Protein AF-A0A7S2LMP1-F1 (afdb_monomer)

Radius of gyration: 27.95 Å; Cα contacts (8 Å, |Δi|>4): 763; chains: 1; bounding box: 61×86×84 Å

Structure (mmCIF, N/CA/C/O backbone):
data_AF-A0A7S2LMP1-F1
#
_entry.id   AF-A0A7S2LMP1-F1
#
loop_
_atom_site.group_PDB
_atom_site.id
_atom_site.type_symbol
_atom_site.label_atom_id
_atom_site.label_alt_id
_atom_site.label_comp_id
_atom_site.label_asym_id
_atom_site.label_entity_id
_atom_site.label_seq_id
_atom_site.pdbx_PDB_ins_code
_atom_site.Cartn_x
_atom_site.Cartn_y
_atom_site.Cartn_z
_atom_site.occupancy
_atom_site.B_iso_or_equiv
_atom_site.auth_seq_id
_atom_site.auth_comp_id
_atom_site.auth_asym_id
_atom_site.auth_atom_id
_atom_site.pdbx_PDB_model_num
ATOM 1 N N . ARG A 1 1 ? -41.432 5.954 7.888 1.00 24.25 1 ARG A N 1
ATOM 2 C CA . ARG A 1 1 ? -41.360 5.490 6.480 1.00 24.25 1 ARG A CA 1
ATOM 3 C C . ARG A 1 1 ? -40.366 6.414 5.793 1.00 24.25 1 ARG A C 1
ATOM 5 O O . ARG A 1 1 ? -40.666 7.589 5.741 1.00 24.25 1 ARG A O 1
ATOM 12 N N . GLY A 1 2 ? -39.176 6.059 5.352 1.00 26.97 2 GLY A N 1
ATOM 13 C CA . GLY A 1 2 ? -38.368 4.851 5.372 1.00 26.97 2 GLY A CA 1
ATOM 14 C C . GLY A 1 2 ? -36.947 5.342 5.066 1.00 26.97 2 GLY A C 1
ATOM 15 O O . GLY A 1 2 ? -36.772 6.397 4.461 1.00 26.97 2 GLY A O 1
ATOM 16 N N . TRP A 1 3 ? -35.963 4.622 5.571 1.00 38.97 3 TRP A N 1
ATOM 17 C CA . TRP A 1 3 ? -34.547 4.868 5.362 1.00 38.97 3 TRP A CA 1
ATOM 18 C C . TRP A 1 3 ? -34.231 4.881 3.856 1.00 38.97 3 TRP A C 1
ATOM 20 O O . TRP A 1 3 ? -34.754 4.038 3.129 1.00 38.97 3 TRP A O 1
ATOM 30 N N . SER A 1 4 ? -33.380 5.797 3.386 1.00 27.92 4 SER A N 1
ATOM 31 C CA . SER A 1 4 ? -32.718 5.667 2.075 1.00 27.92 4 SER A CA 1
ATOM 32 C C . SER A 1 4 ? -31.196 5.590 2.186 1.00 27.92 4 SER A C 1
ATOM 34 O O . SER A 1 4 ? -30.505 5.761 1.188 1.00 27.92 4 SER A O 1
ATOM 36 N N . ALA A 1 5 ? -30.664 5.270 3.367 1.00 37.56 5 ALA A N 1
ATOM 37 C CA . ALA A 1 5 ? -29.452 4.469 3.399 1.00 37.56 5 ALA A CA 1
ATOM 38 C C . ALA A 1 5 ? -29.902 3.062 3.002 1.00 37.56 5 ALA A C 1
ATOM 40 O O . ALA A 1 5 ? -30.731 2.464 3.696 1.00 37.56 5 ALA A O 1
ATOM 41 N N . ARG A 1 6 ? -29.449 2.554 1.851 1.00 31.62 6 ARG A N 1
ATOM 42 C CA . ARG A 1 6 ? -29.623 1.133 1.543 1.00 31.62 6 ARG A CA 1
ATOM 43 C C . ARG A 1 6 ? -28.950 0.369 2.679 1.00 31.62 6 ARG A C 1
ATOM 45 O O . ARG A 1 6 ? -27.730 0.283 2.725 1.00 31.62 6 ARG A O 1
ATOM 52 N N . LEU A 1 7 ? -29.757 -0.167 3.593 1.00 34.56 7 LEU A N 1
ATOM 53 C CA . LEU A 1 7 ? -29.404 -1.337 4.383 1.00 34.56 7 LEU A CA 1
ATOM 54 C C . LEU A 1 7 ? -29.000 -2.390 3.361 1.00 34.56 7 LEU A C 1
ATOM 56 O O . LEU A 1 7 ? -29.869 -2.985 2.729 1.00 34.56 7 LEU A O 1
ATOM 60 N N . VAL A 1 8 ? -27.701 -2.529 3.108 1.00 31.42 8 VAL A N 1
ATOM 61 C CA . VAL A 1 8 ? -27.195 -3.524 2.169 1.00 31.42 8 VAL A CA 1
ATOM 62 C C . VAL A 1 8 ? -27.478 -4.875 2.816 1.00 31.42 8 VAL A C 1
ATOM 64 O O . VAL A 1 8 ? -26.878 -5.185 3.847 1.00 31.42 8 VAL A O 1
ATOM 67 N N . PRO A 1 9 ? -28.411 -5.684 2.284 1.00 25.86 9 PRO A N 1
ATOM 68 C CA . PRO A 1 9 ? -28.612 -7.028 2.794 1.00 25.86 9 PRO A CA 1
ATOM 69 C C . PRO A 1 9 ? -27.328 -7.822 2.538 1.00 25.86 9 PRO A C 1
ATOM 71 O O . PRO A 1 9 ? -26.614 -7.544 1.578 1.00 25.86 9 PRO A O 1
ATOM 74 N N . ASN A 1 10 ? -27.062 -8.822 3.378 1.00 30.08 10 ASN A N 1
ATOM 75 C CA . ASN A 1 10 ? -25.834 -9.625 3.503 1.00 30.08 10 ASN A CA 1
ATOM 76 C C . ASN A 1 10 ? -25.258 -10.330 2.237 1.00 30.08 10 ASN A C 1
ATOM 78 O O . ASN A 1 10 ? -24.583 -11.346 2.368 1.00 30.08 10 ASN A O 1
ATOM 82 N N . SER A 1 11 ? -25.469 -9.860 1.004 1.00 30.06 11 SER A N 1
ATOM 83 C CA . SER A 1 11 ? -25.015 -10.569 -0.203 1.00 30.06 11 SER A CA 1
ATOM 84 C C . SER A 1 11 ? -24.770 -9.737 -1.470 1.00 30.06 11 SER A C 1
ATOM 86 O O . SER A 1 11 ? -24.736 -10.322 -2.549 1.00 30.06 11 SER A O 1
ATOM 88 N N . GLN A 1 12 ? -24.547 -8.419 -1.407 1.00 27.94 12 GLN A N 1
ATOM 89 C CA . GLN A 1 12 ? -24.157 -7.669 -2.613 1.00 27.94 12 GLN A CA 1
ATOM 90 C C . GLN A 1 12 ? -22.983 -6.719 -2.370 1.00 27.94 12 GLN A C 1
ATOM 92 O O . GLN A 1 12 ? -23.059 -5.780 -1.583 1.00 27.94 12 GLN A O 1
ATOM 97 N N . THR A 1 13 ? -21.884 -6.979 -3.078 1.00 30.89 13 THR A N 1
ATOM 98 C CA . THR A 1 13 ? -20.852 -5.990 -3.396 1.00 30.89 13 THR A CA 1
ATOM 99 C C . THR A 1 13 ? -21.510 -4.866 -4.191 1.00 30.89 13 THR A C 1
ATOM 101 O O . THR A 1 13 ? -21.931 -5.090 -5.325 1.00 30.89 13 THR A O 1
ATOM 104 N N . LEU A 1 14 ? -21.645 -3.684 -3.592 1.00 34.53 14 LEU A N 1
ATOM 105 C CA . LEU A 1 14 ? -22.109 -2.493 -4.300 1.00 34.53 14 LEU A CA 1
ATOM 106 C C . LEU A 1 14 ? -21.025 -2.050 -5.292 1.00 34.53 14 LEU A C 1
ATOM 108 O O . LEU A 1 14 ? -19.866 -1.885 -4.913 1.00 34.53 14 LEU A O 1
ATOM 112 N N . GLY A 1 15 ? -21.408 -1.912 -6.562 1.00 28.36 15 GLY A N 1
ATOM 113 C CA . GLY A 1 15 ? -20.558 -1.366 -7.617 1.00 28.36 15 GLY A CA 1
ATOM 114 C C . GLY A 1 15 ? -20.322 0.133 -7.432 1.00 28.36 15 GLY A C 1
ATOM 115 O O . GLY A 1 15 ? -21.145 0.836 -6.848 1.00 28.36 15 GLY A O 1
ATOM 116 N N . GLU A 1 16 ? -19.193 0.614 -7.947 1.00 35.72 16 GLU A N 1
ATOM 117 C CA . GLU A 1 16 ? -18.672 1.978 -7.771 1.00 35.72 16 GLU A CA 1
ATOM 118 C C . GLU A 1 16 ? -19.581 3.101 -8.324 1.00 35.72 16 GLU A C 1
ATOM 120 O O . GLU A 1 16 ? -19.332 4.271 -8.051 1.00 35.72 16 GLU A O 1
ATOM 125 N N . GLU A 1 17 ? -20.665 2.782 -9.039 1.00 32.81 17 GLU A N 1
ATOM 126 C CA . GLU A 1 17 ? -21.495 3.761 -9.762 1.00 32.81 17 GLU A CA 1
ATOM 127 C C . GLU A 1 17 ? -22.739 4.284 -9.006 1.00 32.81 17 GLU A C 1
ATOM 129 O O . GLU A 1 17 ? -23.377 5.223 -9.476 1.00 32.81 17 GLU A O 1
ATOM 134 N N . GLU A 1 18 ? -23.093 3.769 -7.819 1.00 32.59 18 GLU A N 1
ATOM 135 C CA . GLU A 1 18 ? -24.293 4.229 -7.073 1.00 32.59 18 GLU A CA 1
ATOM 136 C C . GLU A 1 18 ? -24.016 5.254 -5.945 1.00 32.59 18 GLU A C 1
ATOM 138 O O . GLU A 1 18 ? -24.936 5.664 -5.236 1.00 32.59 18 GLU A O 1
ATOM 143 N N . LEU A 1 19 ? -22.773 5.726 -5.786 1.00 34.00 19 LEU A N 1
ATOM 144 C CA . LEU A 1 19 ? -22.314 6.555 -4.651 1.00 34.00 19 LEU A CA 1
ATOM 145 C C . LEU A 1 19 ? -22.561 8.080 -4.778 1.00 34.00 19 LEU A C 1
ATOM 147 O O . LEU A 1 19 ? -21.925 8.864 -4.080 1.00 34.00 19 LEU A O 1
ATOM 151 N N . SER A 1 20 ? -23.477 8.536 -5.639 1.00 32.9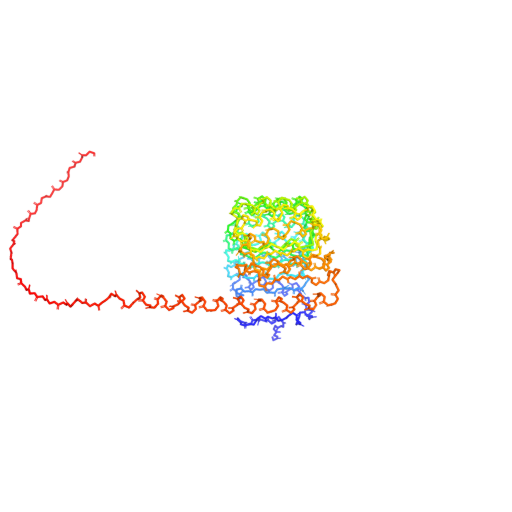1 20 SER A N 1
ATOM 152 C CA . SER A 1 20 ? -23.631 9.975 -5.953 1.00 32.91 20 SER A CA 1
ATOM 153 C C . SER A 1 20 ? -24.802 10.705 -5.269 1.00 32.91 20 SER A C 1
ATOM 155 O O . SER A 1 20 ? -24.946 11.912 -5.472 1.00 32.91 20 SER A O 1
ATOM 157 N N . TYR A 1 21 ? -25.652 10.057 -4.468 1.00 32.41 21 TYR A N 1
ATOM 158 C CA . TYR A 1 21 ? -26.746 10.768 -3.785 1.00 32.41 21 TYR A CA 1
ATOM 159 C C . TYR A 1 21 ? -26.363 11.149 -2.353 1.00 32.41 21 TYR A C 1
ATOM 161 O O . TYR A 1 21 ? -26.673 10.456 -1.388 1.00 32.41 21 TYR A O 1
ATOM 169 N N . ILE A 1 22 ? -25.685 12.294 -2.253 1.00 36.53 22 ILE A N 1
ATOM 170 C CA . ILE A 1 22 ? -25.359 13.013 -1.018 1.00 36.53 22 ILE A CA 1
ATOM 171 C C . ILE A 1 22 ? -26.671 13.402 -0.319 1.00 36.53 22 ILE A C 1
ATOM 173 O O . ILE A 1 22 ? -27.318 14.391 -0.665 1.00 36.53 22 ILE A O 1
ATOM 177 N N . CYS A 1 23 ? -27.079 12.625 0.680 1.00 43.81 23 CYS A N 1
ATOM 178 C CA . CYS A 1 23 ? -27.954 13.100 1.747 1.00 43.81 23 CYS A CA 1
ATOM 179 C C . CYS A 1 23 ? -27.072 13.313 2.976 1.00 43.81 23 CYS A C 1
ATOM 181 O O . CYS A 1 23 ? -26.773 12.363 3.692 1.00 43.81 23 CYS A O 1
ATOM 183 N N . ASN A 1 24 ? -26.636 14.556 3.197 1.00 57.69 24 ASN A N 1
ATOM 184 C CA . ASN A 1 24 ? -25.921 14.933 4.414 1.00 57.69 24 ASN A CA 1
ATOM 185 C C . ASN A 1 24 ? -26.773 14.532 5.637 1.00 57.69 24 ASN A C 1
ATOM 187 O O . ASN A 1 24 ? -27.968 14.848 5.703 1.00 57.69 24 ASN A O 1
ATOM 191 N N . MET A 1 25 ? -26.190 13.776 6.568 1.00 67.94 25 MET A N 1
ATOM 192 C CA . MET A 1 25 ? -26.923 13.263 7.719 1.00 67.94 25 MET A CA 1
ATOM 193 C C . MET A 1 25 ? -27.125 14.394 8.729 1.00 67.94 25 MET A C 1
ATOM 195 O O . MET A 1 25 ? -26.175 14.935 9.281 1.00 67.94 25 MET A O 1
ATOM 199 N N . SER A 1 26 ? -28.380 14.754 9.010 1.00 76.56 26 SER A N 1
ATOM 200 C CA . SER A 1 26 ? -28.671 15.747 10.051 1.00 76.56 26 SER A CA 1
ATOM 201 C C . SER A 1 26 ? -28.155 15.276 11.415 1.00 76.56 26 SER A C 1
ATOM 203 O O . SER A 1 26 ? -28.281 14.090 11.730 1.00 76.56 26 SER A O 1
ATOM 205 N N . ARG A 1 27 ? -27.695 16.202 12.266 1.00 76.94 27 ARG A N 1
ATOM 206 C CA . ARG A 1 27 ? -27.224 15.910 13.634 1.00 76.94 27 ARG A CA 1
ATOM 207 C C . ARG A 1 27 ? -28.189 15.038 14.444 1.00 76.94 27 ARG A C 1
ATOM 209 O O . ARG A 1 27 ? -27.764 14.072 15.060 1.00 76.94 27 ARG A O 1
ATOM 216 N N . SER A 1 28 ? -29.491 15.316 14.386 1.00 78.00 28 SER A N 1
ATOM 217 C CA . SER A 1 28 ? -30.510 14.519 15.086 1.00 78.00 28 SER A CA 1
ATOM 218 C C . SER A 1 28 ? -30.657 13.095 14.535 1.00 78.00 28 SER A C 1
ATOM 220 O O . SER A 1 28 ? -31.034 12.180 15.263 1.00 78.00 28 SER A O 1
ATOM 222 N N . GLY A 1 29 ? -30.358 12.889 13.250 1.00 80.62 29 GLY A N 1
ATOM 223 C CA . GLY A 1 29 ? -30.254 11.562 12.643 1.00 80.62 29 GLY A CA 1
ATOM 224 C C . GLY A 1 29 ? -29.032 10.800 13.151 1.00 80.62 29 GLY A C 1
ATOM 225 O O . GLY A 1 29 ? -29.148 9.623 13.480 1.00 80.62 29 GLY A O 1
ATOM 226 N N . LEU A 1 30 ? -27.898 11.488 13.291 1.00 83.50 30 LEU A N 1
ATOM 227 C CA . LEU A 1 30 ? -26.661 10.910 13.812 1.00 83.50 30 LEU A CA 1
ATOM 228 C C . LEU A 1 30 ? -26.755 10.568 15.307 1.00 83.50 30 LEU A C 1
ATOM 230 O O . LEU A 1 30 ? -26.288 9.515 15.722 1.00 83.50 30 LEU A O 1
ATOM 234 N N . GLU A 1 31 ? -27.422 11.406 16.106 1.00 83.88 31 GLU A N 1
ATOM 235 C CA . GLU A 1 31 ? -27.705 11.129 17.523 1.00 83.88 31 GLU A CA 1
ATOM 236 C C . GLU A 1 31 ? -28.579 9.879 17.693 1.00 83.88 31 GLU A C 1
ATOM 238 O O . GLU A 1 31 ? -28.315 9.052 18.563 1.00 83.88 31 GLU A O 1
ATOM 243 N N . ARG A 1 32 ? -29.584 9.690 16.825 1.00 84.19 32 ARG A N 1
ATOM 244 C CA . ARG A 1 32 ? -30.393 8.459 16.816 1.00 84.19 32 ARG A CA 1
ATOM 245 C C . ARG A 1 32 ? -29.572 7.241 16.418 1.00 84.19 32 ARG A C 1
ATOM 247 O O . ARG A 1 32 ? -29.641 6.232 17.103 1.00 84.19 32 ARG A O 1
ATOM 254 N N . LEU A 1 33 ? -28.764 7.354 15.362 1.00 84.94 33 LEU A N 1
ATOM 255 C CA . LEU A 1 33 ? -27.876 6.274 14.932 1.00 84.94 33 LEU A CA 1
ATOM 256 C C . LEU A 1 33 ? -26.887 5.883 16.038 1.00 84.94 33 LEU A C 1
ATOM 258 O O . LEU A 1 33 ? -26.628 4.703 16.245 1.00 84.94 33 LEU A O 1
ATOM 262 N N . SER A 1 34 ? -26.355 6.868 16.762 1.00 84.75 34 SER A N 1
ATOM 263 C CA . SER A 1 34 ? -25.504 6.631 17.924 1.00 84.75 34 SER A CA 1
ATOM 264 C C . SER A 1 34 ? -26.238 5.853 19.020 1.00 84.75 34 SER A C 1
ATOM 266 O O . SER A 1 34 ? -25.637 4.974 19.629 1.00 84.75 34 SER A O 1
ATOM 268 N N . GLY A 1 35 ? -27.517 6.148 19.270 1.00 84.88 35 GLY A N 1
ATOM 269 C CA . GLY A 1 35 ? -28.346 5.368 20.196 1.00 84.88 35 GLY A CA 1
ATOM 270 C C . GLY A 1 35 ? -28.546 3.926 19.723 1.00 84.88 35 GLY A C 1
ATOM 271 O O . GLY A 1 35 ? -28.279 2.988 20.468 1.00 84.88 35 GLY A O 1
ATOM 272 N N . ASP A 1 36 ? -28.906 3.741 18.451 1.00 84.00 36 ASP A N 1
ATOM 273 C CA . ASP A 1 36 ? -29.094 2.411 17.855 1.00 84.00 36 ASP A CA 1
ATOM 274 C C . ASP A 1 36 ? -27.786 1.580 17.860 1.00 84.00 36 ASP A C 1
ATOM 276 O O . ASP A 1 36 ? -27.816 0.351 17.985 1.00 84.00 36 ASP A O 1
ATOM 280 N N . LEU A 1 37 ? -26.623 2.240 17.736 1.00 82.69 37 LEU A N 1
ATOM 281 C CA . LEU A 1 37 ? -25.299 1.612 17.850 1.00 82.69 37 LEU A CA 1
ATOM 282 C C . LEU A 1 37 ? -25.049 1.082 19.254 1.00 82.69 37 LEU A C 1
ATOM 284 O O . LEU A 1 37 ? -24.653 -0.080 19.391 1.00 82.69 37 LEU A O 1
ATOM 288 N N . ALA A 1 38 ? -25.303 1.919 20.258 1.00 84.25 38 ALA A N 1
ATOM 289 C CA . ALA A 1 38 ? -25.133 1.583 21.664 1.00 84.25 38 ALA A CA 1
ATOM 290 C C . ALA A 1 38 ? -25.999 0.385 22.077 1.00 84.25 38 ALA A C 1
ATOM 292 O O . ALA A 1 38 ? -25.530 -0.547 22.731 1.00 84.25 38 ALA A O 1
ATOM 293 N N . GLU A 1 39 ? -27.238 0.329 21.586 1.00 81.94 39 GLU A N 1
ATOM 294 C CA . GLU A 1 39 ? -28.160 -0.783 21.845 1.00 81.94 39 GLU A CA 1
ATOM 295 C C . GLU A 1 39 ? -27.819 -2.067 21.051 1.00 81.94 39 GLU A C 1
ATOM 297 O O . GLU A 1 39 ? -28.518 -3.075 21.156 1.00 81.94 39 GLU A O 1
ATOM 302 N N . ASN A 1 40 ? -26.719 -2.074 20.281 1.00 72.75 40 ASN A N 1
ATOM 303 C CA . ASN A 1 40 ? -26.296 -3.178 19.408 1.00 72.75 40 ASN A CA 1
ATOM 304 C C . ASN A 1 40 ? -27.392 -3.613 18.411 1.00 72.75 40 ASN A C 1
ATOM 306 O O . ASN A 1 40 ? -27.467 -4.774 18.006 1.00 72.75 40 ASN A O 1
ATOM 310 N N . HIS A 1 41 ? -28.246 -2.678 17.991 1.00 66.50 41 HIS A N 1
ATOM 311 C CA . HIS A 1 41 ? -29.323 -2.926 17.027 1.00 66.50 41 HIS A CA 1
ATOM 312 C C . HIS A 1 41 ? -28.867 -2.837 15.565 1.00 66.50 41 HIS A C 1
ATOM 314 O O . HIS A 1 41 ? -29.654 -3.078 14.647 1.00 66.50 41 HIS A O 1
ATOM 320 N N . ILE A 1 42 ? -27.594 -2.516 15.338 1.00 61.03 42 ILE A N 1
ATOM 321 C CA . ILE A 1 42 ? -27.023 -2.304 14.009 1.00 61.03 42 ILE A CA 1
ATOM 322 C C . ILE A 1 42 ? -26.299 -3.562 13.517 1.00 61.03 42 ILE A C 1
ATOM 324 O O . ILE A 1 42 ? -25.674 -4.266 14.313 1.00 61.03 42 ILE A O 1
ATOM 328 N N . PRO A 1 43 ? -26.388 -3.868 12.207 1.00 67.31 43 PRO A N 1
ATOM 329 C CA . PRO A 1 43 ? -25.682 -4.991 11.603 1.00 67.31 43 PRO A CA 1
ATOM 330 C C . PRO A 1 43 ? -24.167 -4.916 11.820 1.00 67.31 43 PRO A C 1
ATOM 332 O O . PRO A 1 43 ? -23.596 -3.850 12.020 1.00 67.31 43 PRO A O 1
ATOM 335 N N . GLU A 1 44 ? -23.490 -6.052 11.649 1.00 83.62 44 GLU A N 1
ATOM 336 C CA . GLU A 1 44 ? -22.026 -6.179 11.732 1.00 83.62 44 GLU A CA 1
ATOM 337 C C . GLU A 1 44 ? -21.249 -5.229 10.793 1.00 83.62 44 GLU A C 1
ATOM 339 O O . GLU A 1 44 ? -20.023 -5.154 10.858 1.00 83.62 44 GLU A O 1
ATOM 344 N N . LYS A 1 45 ? -21.927 -4.524 9.882 1.00 86.56 45 LYS A N 1
ATOM 345 C CA . LYS A 1 45 ? -21.330 -3.605 8.913 1.00 86.56 45 LYS A CA 1
ATOM 346 C C . LYS A 1 45 ? -22.103 -2.294 8.893 1.00 86.56 45 LYS A C 1
ATOM 348 O O . LYS A 1 45 ? -23.305 -2.296 8.632 1.00 86.56 45 LYS A O 1
ATOM 353 N N . LEU A 1 46 ? -21.393 -1.191 9.086 1.00 88.56 46 LEU A N 1
ATOM 354 C CA . LEU A 1 46 ? -21.926 0.161 9.002 1.00 88.56 46 LEU A CA 1
ATOM 355 C C . LEU A 1 46 ? -21.167 0.945 7.932 1.00 88.56 46 LEU A C 1
ATOM 357 O O . LEU A 1 46 ? -19.944 1.072 7.999 1.00 88.56 46 LEU A O 1
ATOM 361 N N . ASP A 1 47 ? -21.907 1.486 6.966 1.00 89.25 47 ASP A N 1
ATOM 362 C CA . ASP A 1 47 ? -21.371 2.377 5.941 1.00 89.25 47 ASP A CA 1
ATOM 363 C C . ASP A 1 47 ? -21.984 3.770 6.067 1.00 89.25 47 ASP A C 1
ATOM 365 O O . ASP A 1 47 ? -23.192 3.949 5.920 1.00 89.25 47 ASP A O 1
ATOM 369 N N . LEU A 1 48 ? -21.122 4.738 6.359 1.00 89.00 48 LEU A N 1
ATOM 370 C CA . LEU A 1 48 ? -21.422 6.157 6.466 1.00 89.00 48 LEU A CA 1
ATOM 371 C C . LEU A 1 48 ? -20.507 6.976 5.546 1.00 89.00 48 LEU A C 1
ATOM 373 O O . LEU A 1 48 ? -20.227 8.137 5.832 1.00 89.00 48 LEU A O 1
ATOM 377 N N . GLY A 1 49 ? -20.028 6.419 4.432 1.00 88.69 49 GLY A N 1
ATOM 378 C CA . GLY A 1 49 ? -19.212 7.173 3.479 1.00 88.69 49 GLY A CA 1
ATOM 379 C C . GLY A 1 49 ? -19.958 8.362 2.856 1.00 88.69 49 GLY A C 1
ATOM 380 O O . GLY A 1 49 ? -21.145 8.242 2.575 1.00 88.69 49 GLY A O 1
ATOM 381 N N . TYR A 1 50 ? -19.272 9.482 2.603 1.00 86.56 50 TYR A N 1
ATOM 382 C CA . TYR A 1 50 ? -19.822 10.669 1.915 1.00 86.56 50 TYR A CA 1
ATOM 383 C C . TYR A 1 50 ? -20.961 11.409 2.644 1.00 86.56 50 TYR A C 1
ATOM 385 O O . TYR A 1 50 ? -21.856 11.959 1.998 1.00 86.56 50 TYR A O 1
ATOM 393 N N . HIS A 1 51 ? -20.940 11.457 3.979 1.00 85.25 51 HIS A N 1
ATOM 394 C CA . HIS A 1 51 ? -21.973 12.139 4.771 1.00 85.25 51 HIS A CA 1
ATOM 395 C C . HIS A 1 51 ? -21.527 13.470 5.384 1.00 85.25 51 HIS A C 1
ATOM 397 O O . HIS A 1 51 ? -22.365 14.127 5.991 1.00 85.25 51 HIS A O 1
ATOM 403 N N . VAL A 1 52 ? -20.266 13.889 5.207 1.00 86.56 52 VAL A N 1
ATOM 404 C CA . VAL A 1 52 ? -19.723 15.158 5.745 1.00 86.56 52 VAL A CA 1
ATOM 405 C C . VAL A 1 52 ? -19.998 15.285 7.251 1.00 86.56 52 VAL A C 1
ATOM 407 O O . VAL A 1 52 ? -20.520 16.286 7.737 1.00 86.56 52 VAL A O 1
ATOM 410 N N . LEU A 1 53 ? -19.697 14.220 8.000 1.00 88.81 53 LEU A N 1
ATOM 411 C CA . LEU A 1 53 ? -19.942 14.177 9.445 1.00 88.81 53 LEU A CA 1
ATOM 412 C C . LEU A 1 53 ? -19.160 15.266 10.194 1.00 88.81 53 LEU A C 1
ATOM 414 O O . LEU A 1 53 ? -19.655 15.814 11.181 1.00 88.81 53 LEU A O 1
ATOM 418 N N . GLY A 1 54 ? -17.942 15.561 9.736 1.00 92.31 54 GLY A N 1
ATOM 419 C CA . GLY A 1 54 ? -17.022 16.453 10.424 1.00 92.31 54 GLY A CA 1
ATOM 420 C C . GLY A 1 54 ? -16.565 15.912 11.789 1.00 92.31 54 GLY A C 1
ATOM 421 O O . GLY A 1 54 ? -16.961 14.817 12.211 1.00 92.31 54 GLY A O 1
ATOM 422 N N . PRO A 1 55 ? -15.735 16.679 12.514 1.00 93.69 55 PRO A N 1
ATOM 423 C CA . PRO A 1 55 ? -15.245 16.288 13.834 1.00 93.69 55 PRO A CA 1
ATOM 424 C C . PRO A 1 55 ? -16.371 16.156 14.872 1.00 93.69 55 PRO A C 1
ATOM 426 O O . PRO A 1 55 ? -16.406 15.172 15.609 1.00 93.69 55 PRO A O 1
ATOM 429 N N . ASP A 1 56 ? -17.338 17.078 14.876 1.00 92.69 56 ASP A N 1
ATOM 430 C CA . ASP A 1 56 ? -18.482 17.051 15.801 1.00 92.69 56 ASP A CA 1
ATOM 431 C C . ASP A 1 56 ? -19.367 15.815 15.575 1.00 92.69 56 ASP A C 1
ATOM 433 O O . ASP A 1 56 ? -19.851 15.191 16.523 1.00 92.69 56 ASP A O 1
ATOM 437 N N . GLY A 1 57 ? -19.578 15.436 14.310 1.00 91.56 57 GLY A N 1
ATOM 438 C CA . GLY A 1 57 ? -20.322 14.231 13.971 1.00 91.56 57 GLY A CA 1
ATOM 439 C C . GLY A 1 57 ? -19.579 12.964 14.387 1.00 91.56 57 GLY A C 1
ATOM 440 O O . GLY A 1 57 ? -20.194 12.048 14.933 1.00 91.56 57 GLY A O 1
ATOM 441 N N . ALA A 1 58 ? -18.256 12.921 14.209 1.00 94.69 58 ALA A N 1
ATOM 442 C CA . ALA A 1 58 ? -17.435 11.829 14.727 1.00 94.69 58 ALA A CA 1
ATOM 443 C C . ALA A 1 58 ? -17.530 11.693 16.252 1.00 94.69 58 ALA A C 1
ATOM 445 O O . ALA A 1 58 ? -17.598 10.571 16.744 1.00 94.69 58 ALA A O 1
ATOM 446 N N . GLU A 1 59 ? -17.592 12.799 16.998 1.00 94.44 59 GLU A N 1
ATOM 447 C CA . GLU A 1 59 ? -17.764 12.755 18.454 1.00 94.44 59 GLU A CA 1
ATOM 448 C C . GLU A 1 59 ? -19.117 12.148 18.854 1.00 94.44 59 GLU A C 1
ATOM 450 O O . GLU A 1 59 ? -19.192 11.300 19.746 1.00 94.44 59 GLU A O 1
ATOM 455 N N . VAL A 1 60 ? -20.199 12.553 18.178 1.00 92.44 60 VAL A N 1
ATOM 456 C CA . VAL A 1 60 ? -21.535 11.984 18.412 1.00 92.44 60 VAL A CA 1
ATOM 457 C C . VAL A 1 60 ? -21.543 10.498 18.066 1.00 92.44 60 VAL A C 1
ATOM 459 O O . VAL A 1 60 ? -21.989 9.694 18.878 1.00 92.44 60 VAL A O 1
ATOM 462 N N . LEU A 1 61 ? -21.010 10.121 16.903 1.00 91.44 61 LEU A N 1
ATOM 463 C CA . LEU A 1 61 ? -20.921 8.727 16.474 1.00 91.44 61 LEU A CA 1
ATOM 464 C C . LEU A 1 61 ? -20.070 7.884 17.436 1.00 91.44 61 LEU A C 1
ATOM 466 O O . LEU A 1 61 ? -20.427 6.746 17.743 1.00 91.44 61 LEU A O 1
ATOM 470 N N . GLY A 1 62 ? -18.968 8.450 17.932 1.00 92.44 62 GLY A N 1
ATOM 471 C CA . GLY A 1 62 ? -18.048 7.812 18.867 1.00 92.44 62 GLY A CA 1
ATOM 472 C C . GLY A 1 62 ? -18.737 7.339 20.146 1.00 92.44 62 GLY A C 1
ATOM 473 O O . GLY A 1 62 ? -18.442 6.249 20.627 1.00 92.44 62 GLY A O 1
ATOM 474 N N . LYS A 1 63 ? -19.724 8.087 20.655 1.00 90.81 63 LYS A N 1
ATOM 475 C CA . LYS A 1 63 ? -20.486 7.697 21.857 1.00 90.81 63 LYS A CA 1
ATOM 476 C C . LYS A 1 63 ? -21.216 6.367 21.656 1.00 90.81 63 LYS A C 1
ATOM 478 O O . LYS A 1 63 ? -21.120 5.489 22.504 1.00 90.81 63 LYS A O 1
ATOM 483 N N . GLY A 1 64 ? -21.874 6.191 20.512 1.00 88.31 64 GLY A N 1
ATOM 484 C CA . GLY A 1 64 ? -22.538 4.935 20.157 1.00 88.31 64 GLY A CA 1
ATOM 485 C C . GLY A 1 64 ? -21.561 3.809 19.829 1.00 88.31 64 GLY A C 1
ATOM 486 O O . GLY A 1 64 ? -21.772 2.663 20.223 1.00 88.31 64 GLY A O 1
ATOM 487 N N . LEU A 1 65 ? -20.465 4.129 19.132 1.00 90.50 65 LEU A N 1
ATOM 488 C CA . LEU A 1 65 ? -19.422 3.152 18.812 1.00 90.50 65 LEU A CA 1
ATOM 489 C C . LEU A 1 65 ? -18.764 2.582 20.072 1.00 90.50 65 LEU A C 1
ATOM 491 O O . LEU A 1 65 ? -18.477 1.391 20.094 1.00 90.50 65 LEU A O 1
ATOM 495 N N . ALA A 1 66 ? -18.566 3.379 21.120 1.00 91.19 66 ALA A N 1
ATOM 496 C CA . ALA A 1 66 ? -17.903 2.922 22.339 1.00 91.19 66 ALA A CA 1
ATOM 497 C C . ALA A 1 66 ? -18.659 1.790 23.066 1.00 91.19 66 ALA A C 1
ATOM 499 O O . ALA A 1 66 ? -18.038 0.941 23.710 1.00 91.19 66 ALA A O 1
ATOM 500 N N . GLU A 1 67 ? -19.989 1.762 22.958 1.00 88.62 67 GLU A N 1
ATOM 501 C CA . GLU A 1 67 ? -20.849 0.761 23.606 1.00 88.62 67 GLU A CA 1
ATOM 502 C C . GLU A 1 67 ? -21.143 -0.451 22.712 1.00 88.62 67 GLU A C 1
ATOM 504 O O . GLU A 1 67 ? -21.525 -1.524 23.189 1.00 88.62 67 GLU A O 1
ATOM 509 N N . ASN A 1 68 ? -20.931 -0.308 21.407 1.00 85.38 68 ASN A N 1
ATOM 510 C CA . ASN A 1 68 ? -21.168 -1.382 20.463 1.00 85.38 68 ASN A CA 1
ATOM 511 C C . ASN A 1 68 ? -20.079 -2.475 20.576 1.00 85.38 68 ASN A C 1
ATOM 513 O O . ASN A 1 68 ? -18.905 -2.197 20.808 1.00 85.38 68 ASN A O 1
ATOM 517 N N . GLN A 1 69 ? -20.466 -3.744 20.438 1.00 85.88 69 GLN A N 1
ATOM 518 C CA . GLN A 1 69 ? -19.547 -4.894 20.512 1.00 85.88 69 GLN A CA 1
ATOM 519 C C . GLN A 1 69 ? -19.707 -5.864 19.334 1.00 85.88 69 GLN A C 1
ATOM 521 O O . GLN A 1 69 ? -19.052 -6.904 19.295 1.00 85.88 69 GLN A O 1
ATOM 526 N N . GLY A 1 70 ? -20.590 -5.549 18.382 1.00 84.88 70 GLY A N 1
ATOM 527 C CA . GLY A 1 70 ? -20.913 -6.407 17.239 1.00 84.88 70 GLY A CA 1
ATOM 528 C C . GLY A 1 70 ? -20.405 -5.896 15.891 1.00 84.88 70 GLY A C 1
ATOM 529 O O . GLY A 1 70 ? -20.532 -6.600 14.890 1.00 84.88 70 GLY A O 1
ATOM 530 N N . LEU A 1 71 ? -19.858 -4.680 15.823 1.00 87.62 71 LEU A N 1
ATOM 531 C CA . LEU A 1 71 ? -19.454 -4.075 14.559 1.00 87.62 71 LEU A CA 1
ATOM 532 C C . LEU A 1 71 ? -18.135 -4.675 14.052 1.00 87.62 71 LEU A C 1
ATOM 534 O O . LEU A 1 71 ? -17.085 -4.540 14.672 1.00 87.62 71 LEU A O 1
ATOM 538 N N . HIS A 1 72 ? -18.180 -5.315 12.885 1.00 91.88 72 HIS A N 1
ATOM 539 C CA . HIS A 1 72 ? -17.026 -5.891 12.193 1.00 91.88 72 HIS A CA 1
ATOM 540 C C . HIS A 1 72 ? -16.454 -4.960 11.118 1.00 91.88 72 HIS A C 1
ATOM 542 O O . HIS A 1 72 ? -15.250 -5.001 10.869 1.00 91.88 72 HIS A O 1
ATOM 548 N N . LEU A 1 73 ? -17.277 -4.127 10.477 1.00 93.31 73 LEU A N 1
ATOM 549 C CA . LEU A 1 73 ? -16.839 -3.197 9.433 1.00 93.31 73 LEU A CA 1
ATOM 550 C C . LEU A 1 73 ? -17.427 -1.809 9.660 1.00 93.31 73 LEU A C 1
ATOM 552 O O . LEU A 1 73 ? -18.645 -1.659 9.725 1.00 93.31 73 LEU A O 1
ATOM 556 N N . LEU A 1 74 ? -16.559 -0.801 9.689 1.00 94.38 74 LEU A N 1
ATOM 557 C CA . LEU A 1 74 ? -16.935 0.605 9.757 1.00 94.38 74 LEU A CA 1
ATOM 558 C C . LEU A 1 74 ? -16.344 1.360 8.565 1.00 94.38 74 LEU A C 1
ATOM 560 O O . LEU A 1 74 ? -15.122 1.474 8.430 1.00 94.38 74 LEU A O 1
ATOM 564 N N . ASN A 1 75 ? -17.210 1.885 7.700 1.00 94.50 75 ASN A N 1
ATOM 565 C CA . ASN A 1 75 ? -16.813 2.737 6.587 1.00 94.50 75 ASN A CA 1
ATOM 566 C C . ASN A 1 75 ? -17.186 4.198 6.851 1.00 94.50 75 ASN A C 1
ATOM 568 O O . ASN A 1 75 ? -18.360 4.545 6.916 1.00 94.50 75 ASN A O 1
ATOM 572 N N . LEU A 1 76 ? -16.165 5.043 6.974 1.00 95.56 76 LEU A N 1
ATOM 573 C CA . LEU A 1 76 ? -16.256 6.479 7.224 1.00 95.56 76 LEU A CA 1
ATOM 574 C C . LEU A 1 76 ? -15.533 7.291 6.141 1.00 95.56 76 LEU A C 1
ATOM 576 O O . LEU A 1 76 ? -15.112 8.415 6.405 1.00 95.56 76 LEU A O 1
ATOM 580 N N . ARG A 1 77 ? -15.373 6.761 4.922 1.00 94.81 77 ARG A N 1
ATOM 581 C CA . ARG A 1 77 ? -14.689 7.489 3.837 1.00 94.81 77 ARG A CA 1
ATOM 582 C C . ARG A 1 77 ? -15.339 8.846 3.529 1.00 94.81 77 ARG A C 1
ATOM 584 O O . ARG A 1 77 ? -16.563 8.948 3.545 1.00 94.81 77 ARG A O 1
ATOM 591 N N . CYS A 1 78 ? -14.547 9.845 3.151 1.00 93.00 78 CYS A N 1
ATOM 592 C CA . CYS A 1 78 ? -15.053 11.133 2.656 1.00 93.00 78 CYS A CA 1
ATOM 593 C C . CYS A 1 78 ? -16.018 11.836 3.637 1.00 93.00 78 CYS A C 1
ATOM 595 O O . CYS A 1 78 ? -17.127 12.205 3.253 1.00 93.00 78 CYS A O 1
ATOM 597 N N . ASN A 1 7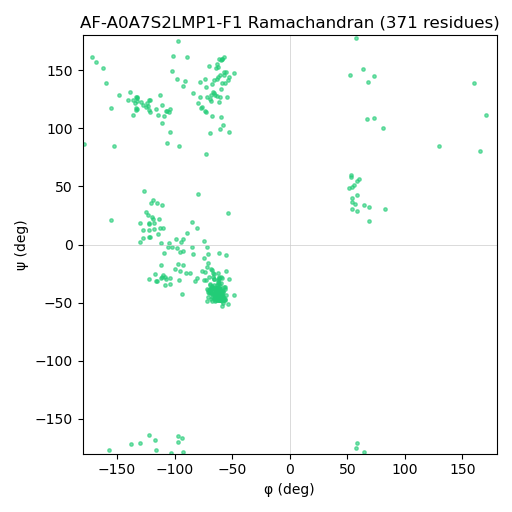9 ? -15.625 11.985 4.907 1.00 92.69 79 ASN A N 1
ATOM 598 C CA . ASN A 1 79 ? -16.442 12.611 5.958 1.00 92.69 79 ASN A CA 1
ATOM 599 C C . ASN A 1 79 ? -15.801 13.827 6.635 1.00 92.69 79 ASN A C 1
ATOM 601 O O . ASN A 1 79 ? -16.384 14.337 7.590 1.00 92.69 79 ASN A O 1
ATOM 605 N N . GLU A 1 80 ? -14.644 14.295 6.156 1.00 93.75 80 GLU A N 1
ATOM 606 C CA . GLU A 1 80 ? -13.961 15.489 6.686 1.00 93.75 80 GLU A CA 1
ATOM 607 C C . GLU A 1 80 ? -13.710 15.414 8.203 1.00 93.75 80 GLU A C 1
ATOM 609 O O . GLU A 1 80 ? -13.824 16.403 8.926 1.00 93.75 80 GLU A O 1
ATOM 614 N N . LEU A 1 81 ? -13.390 14.220 8.713 1.00 95.81 81 LEU A N 1
ATOM 615 C CA . LEU A 1 81 ? -13.249 14.010 10.156 1.00 95.81 81 LEU A CA 1
ATOM 616 C C . LEU A 1 81 ? -12.142 14.864 10.779 1.00 95.81 81 LEU A C 1
ATOM 618 O O . LEU A 1 81 ? -12.263 15.235 11.948 1.00 95.81 81 LEU A O 1
ATOM 622 N N . SER A 1 82 ? -11.093 15.194 10.018 1.00 97.81 82 SER A N 1
ATOM 623 C CA . SER A 1 82 ? -9.857 15.822 10.499 1.00 97.81 82 SER A CA 1
ATOM 624 C C . SER A 1 82 ? -9.163 14.998 11.594 1.00 97.81 82 SER A C 1
ATOM 626 O O . SER A 1 82 ? -9.603 13.902 11.960 1.00 97.81 82 SER A O 1
ATOM 628 N N . ASP A 1 83 ? -8.083 15.530 12.159 1.00 98.44 83 ASP A N 1
ATOM 629 C CA . ASP A 1 83 ? -7.399 14.913 13.297 1.00 98.44 83 ASP A CA 1
ATOM 630 C C . ASP A 1 83 ? -8.301 14.786 14.532 1.00 98.44 83 ASP A C 1
ATOM 632 O O . ASP A 1 83 ? -8.270 13.762 15.214 1.00 98.44 83 ASP A O 1
ATOM 636 N N . PHE A 1 84 ? -9.155 15.781 14.796 1.00 97.81 84 PHE A N 1
ATOM 637 C CA . PHE A 1 84 ? -10.023 15.795 15.979 1.00 97.81 84 PHE A CA 1
ATOM 638 C C . PHE A 1 84 ? -11.114 14.724 15.921 1.00 97.81 84 PHE A C 1
ATOM 640 O O . PHE A 1 84 ? -11.306 13.983 16.884 1.00 97.81 84 PHE A O 1
ATOM 647 N N . GLY A 1 85 ? -11.804 14.598 14.784 1.00 97.31 85 GLY A N 1
ATOM 648 C CA . GLY A 1 85 ? -12.799 13.545 14.597 1.00 97.31 85 GLY A CA 1
ATOM 649 C C . GLY A 1 85 ? -12.154 12.164 14.581 1.00 97.31 85 GLY A C 1
ATOM 650 O O . GLY A 1 85 ? -12.687 11.226 15.163 1.00 97.31 85 GLY A O 1
ATOM 651 N N . THR A 1 86 ? -10.965 12.040 13.987 1.00 98.19 86 THR A N 1
ATOM 652 C CA . THR A 1 86 ? -10.204 10.782 13.995 1.00 98.19 86 THR A CA 1
ATOM 653 C C . THR A 1 86 ? -9.818 10.359 15.407 1.00 98.19 86 THR A C 1
ATOM 655 O O . THR A 1 86 ? -9.960 9.185 15.739 1.00 98.19 86 THR A O 1
ATOM 658 N N . GLN A 1 87 ? -9.397 11.301 16.257 1.00 98.31 87 GLN A N 1
ATOM 659 C CA . GLN A 1 87 ? -9.138 11.045 17.673 1.00 98.31 87 GLN A CA 1
ATOM 660 C C . GLN A 1 87 ? -10.398 10.543 18.388 1.00 98.31 87 GLN A C 1
ATOM 662 O O . GLN A 1 87 ? -10.342 9.506 19.042 1.00 98.31 87 GLN A O 1
ATOM 667 N N . ALA A 1 88 ? -11.545 11.204 18.198 1.00 97.44 88 ALA A N 1
ATOM 668 C CA . ALA A 1 88 ? -12.805 10.781 18.814 1.00 97.44 88 ALA A CA 1
ATOM 669 C C . ALA A 1 88 ? -13.226 9.360 18.390 1.00 97.44 88 ALA A C 1
ATOM 671 O O . ALA A 1 88 ? -13.667 8.566 19.221 1.00 97.44 88 ALA A O 1
ATOM 672 N N . ILE A 1 89 ? -13.052 9.016 17.108 1.00 97.31 89 ILE A N 1
ATOM 673 C CA . ILE A 1 89 ? -13.306 7.658 16.614 1.00 97.31 89 ILE A CA 1
ATOM 674 C C . ILE A 1 89 ? -12.296 6.666 17.201 1.00 97.31 89 ILE A C 1
ATOM 676 O O . ILE A 1 89 ? -12.705 5.604 17.659 1.00 97.31 89 ILE A O 1
ATOM 680 N N . ALA A 1 90 ? -11.001 6.986 17.230 1.00 97.25 90 ALA A N 1
ATOM 681 C CA . ALA A 1 90 ? -9.976 6.102 17.789 1.00 97.25 90 ALA A CA 1
ATOM 682 C C . ALA A 1 90 ? -10.219 5.803 19.280 1.00 97.25 90 ALA A C 1
ATOM 684 O O . ALA A 1 90 ? -10.141 4.645 19.691 1.00 97.25 90 ALA A O 1
ATOM 685 N N . ASP A 1 91 ? -10.587 6.820 20.064 1.00 96.00 91 ASP A N 1
ATOM 686 C CA . ASP A 1 91 ? -10.918 6.674 21.484 1.00 96.00 91 ASP A CA 1
ATOM 687 C C . ASP A 1 91 ? -12.160 5.800 21.688 1.00 96.00 91 ASP A C 1
ATOM 689 O O . ASP A 1 91 ? -12.160 4.906 22.535 1.00 96.00 91 ASP A O 1
ATOM 693 N N . ALA A 1 92 ? -13.198 5.993 20.870 1.00 94.50 92 ALA A N 1
ATOM 694 C CA . ALA A 1 92 ? -14.392 5.152 20.900 1.00 94.50 92 ALA A CA 1
ATOM 695 C C . ALA A 1 92 ? -14.101 3.696 20.508 1.00 94.50 92 ALA A C 1
ATOM 697 O O . ALA A 1 92 ? -14.657 2.763 21.080 1.00 94.50 92 ALA A O 1
ATOM 698 N N . LEU A 1 93 ? -13.208 3.475 19.542 1.00 94.31 93 LEU A N 1
ATOM 699 C CA . LEU A 1 93 ? -12.826 2.132 19.111 1.00 94.31 93 LEU A CA 1
ATOM 700 C C . LEU A 1 93 ? -11.899 1.419 20.109 1.00 94.31 93 LEU A C 1
ATOM 702 O O . LEU A 1 93 ? -11.689 0.213 19.974 1.00 94.31 93 LEU A O 1
ATOM 706 N N . ALA A 1 94 ? -11.348 2.107 21.112 1.00 92.19 94 ALA A N 1
ATOM 707 C CA . ALA A 1 94 ? -10.520 1.478 22.143 1.00 92.19 94 ALA A CA 1
ATOM 708 C C . ALA A 1 94 ? -11.319 0.522 23.046 1.00 92.19 94 ALA A C 1
ATOM 710 O O . ALA A 1 94 ? -10.754 -0.419 23.602 1.00 92.19 94 ALA A O 1
ATOM 711 N N . THR A 1 95 ? -12.633 0.726 23.170 1.00 86.75 95 THR A N 1
ATOM 712 C CA . THR A 1 95 ? -13.536 -0.154 23.932 1.00 86.75 95 THR A CA 1
ATOM 713 C C . THR A 1 95 ? -14.181 -1.243 23.068 1.00 86.75 95 THR A C 1
ATOM 715 O O . THR A 1 95 ? -14.862 -2.126 23.594 1.00 86.75 95 THR A O 1
ATOM 718 N N . GLN A 1 96 ? -13.957 -1.211 21.752 1.00 82.62 96 GLN A N 1
ATOM 719 C CA . GLN A 1 96 ? -14.508 -2.163 20.792 1.00 82.62 96 GLN A CA 1
ATOM 720 C C . GLN A 1 96 ? -13.666 -3.435 20.700 1.00 82.62 96 GLN A C 1
ATOM 722 O O . GLN A 1 96 ? -12.455 -3.398 20.481 1.00 82.62 96 GLN A O 1
ATOM 727 N N . GLY A 1 97 ? -14.332 -4.587 20.796 1.00 80.56 97 GLY A N 1
ATOM 728 C CA . GLY A 1 97 ? -13.679 -5.890 20.682 1.00 80.56 97 GLY A CA 1
ATOM 729 C C . GLY A 1 97 ? -13.745 -6.535 19.297 1.00 80.56 97 GLY A C 1
ATOM 730 O O . GLY A 1 97 ? -12.988 -7.468 19.046 1.00 80.56 97 GLY A O 1
ATOM 731 N N . ALA A 1 98 ? -14.624 -6.091 18.395 1.00 89.56 98 ALA A N 1
ATOM 732 C CA . ALA A 1 98 ? -15.020 -6.903 17.236 1.00 89.56 98 ALA A CA 1
ATOM 733 C C . ALA A 1 98 ? -14.542 -6.385 15.867 1.00 89.56 98 ALA A C 1
ATOM 735 O O . ALA A 1 98 ? -14.497 -7.167 14.913 1.00 89.56 98 ALA A O 1
ATOM 736 N N . LEU A 1 99 ? -14.139 -5.114 15.760 1.00 94.38 99 LEU A N 1
ATOM 737 C CA . LEU A 1 99 ? -13.871 -4.473 14.472 1.00 94.38 99 LEU A CA 1
ATOM 738 C C . LEU A 1 99 ? -12.741 -5.162 13.688 1.00 94.38 99 LEU A C 1
ATOM 740 O O . LEU A 1 99 ? -11.611 -5.277 14.153 1.00 94.38 99 LEU A O 1
ATOM 744 N N . ARG A 1 100 ? -13.051 -5.596 12.463 1.00 96.44 100 ARG A N 1
ATOM 745 C CA . ARG A 1 100 ? -12.132 -6.257 11.520 1.00 96.44 100 ARG A CA 1
ATOM 746 C C . ARG A 1 100 ? -11.676 -5.334 10.400 1.00 96.44 100 ARG A C 1
ATOM 748 O O . ARG A 1 100 ? -10.569 -5.500 9.889 1.00 96.44 100 ARG A O 1
ATOM 755 N N . GLU A 1 101 ? -12.498 -4.359 10.028 1.00 98.00 101 GLU A N 1
ATOM 756 C CA . GLU A 1 101 ? -12.219 -3.452 8.923 1.00 98.00 101 GLU A CA 1
ATOM 757 C C . GLU A 1 101 ? -12.640 -2.015 9.245 1.00 98.00 101 GLU A C 1
ATOM 759 O O . GLU A 1 101 ? -13.801 -1.751 9.555 1.00 98.00 101 GLU A O 1
ATOM 764 N N . LEU A 1 102 ? -11.691 -1.085 9.126 1.00 98.25 102 LEU A N 1
ATOM 765 C CA . LEU A 1 102 ? -11.912 0.350 9.293 1.00 98.25 102 LEU A CA 1
ATOM 766 C C . LEU A 1 102 ? -11.497 1.086 8.018 1.00 98.25 102 LEU A C 1
ATOM 768 O O . LEU A 1 102 ? -10.359 0.958 7.555 1.00 98.25 102 LEU A O 1
ATOM 772 N N . ASN A 1 103 ? -12.417 1.863 7.450 1.00 98.38 103 ASN A N 1
ATOM 773 C CA . ASN A 1 103 ? -12.145 2.710 6.295 1.00 98.38 103 ASN A CA 1
ATOM 774 C C . ASN A 1 103 ? -12.270 4.194 6.652 1.00 98.38 103 ASN A C 1
ATOM 776 O O . ASN A 1 103 ? -13.369 4.687 6.887 1.00 98.38 103 ASN A O 1
ATOM 780 N N . LEU A 1 104 ? -11.134 4.888 6.640 1.00 98.44 104 LEU A N 1
ATOM 781 C CA . LEU A 1 104 ? -10.976 6.313 6.923 1.00 98.44 104 LEU A CA 1
ATOM 782 C C . LEU A 1 104 ? -10.384 7.072 5.719 1.00 98.44 104 LEU A C 1
ATOM 784 O O . LEU A 1 104 ? -9.794 8.139 5.882 1.00 98.44 104 LEU A O 1
ATOM 788 N N . THR A 1 105 ? -10.543 6.551 4.502 1.00 98.31 105 THR A N 1
ATOM 789 C CA . THR A 1 105 ? -10.062 7.205 3.275 1.00 98.31 105 THR A CA 1
ATOM 790 C C . THR A 1 105 ? -10.660 8.604 3.071 1.00 98.31 105 THR A C 1
ATOM 792 O O . THR A 1 105 ? -11.859 8.781 3.283 1.00 98.31 105 THR A O 1
ATOM 795 N N . SER A 1 106 ? -9.860 9.581 2.626 1.00 97.38 106 SER A N 1
ATOM 796 C CA . SER A 1 106 ? -10.326 10.946 2.307 1.00 97.38 106 SER A CA 1
ATOM 797 C C . SER A 1 106 ? -10.990 11.670 3.483 1.00 97.38 106 SER A C 1
ATOM 799 O O . SER A 1 106 ? -12.129 12.115 3.382 1.00 97.38 106 SER A O 1
ATOM 801 N N . ASN A 1 107 ? -10.306 11.780 4.623 1.00 97.62 107 ASN A N 1
ATOM 802 C CA . ASN A 1 107 ? -10.833 12.428 5.833 1.00 97.62 107 ASN A CA 1
ATOM 803 C C . ASN A 1 107 ? -9.987 13.596 6.354 1.00 97.62 107 ASN A C 1
ATOM 805 O O . ASN A 1 107 ? -10.239 14.068 7.463 1.00 97.62 107 ASN A O 1
ATOM 809 N N . ALA A 1 108 ? -9.028 14.077 5.557 1.00 97.56 108 ALA A N 1
ATOM 810 C CA . ALA A 1 108 ? -8.095 15.139 5.939 1.00 97.56 108 ALA A CA 1
ATOM 811 C C . ALA A 1 108 ? -7.339 14.824 7.247 1.00 97.56 108 ALA A C 1
ATOM 813 O O . ALA A 1 108 ? -7.158 15.688 8.104 1.00 97.56 108 ALA A O 1
ATOM 814 N N . ILE A 1 109 ? -6.938 13.561 7.413 1.00 98.56 109 ILE A N 1
ATOM 815 C CA . ILE A 1 109 ? -6.186 13.077 8.576 1.00 98.56 109 ILE A CA 1
ATOM 816 C C . ILE A 1 109 ? -4.713 13.444 8.397 1.00 98.56 109 ILE A C 1
ATOM 818 O O . ILE A 1 109 ? -4.104 13.038 7.413 1.00 98.56 109 ILE A O 1
ATOM 822 N N . GLY A 1 110 ? -4.153 14.196 9.335 1.00 98.56 110 GLY A N 1
ATOM 823 C CA . GLY A 1 110 ? -2.733 14.504 9.433 1.00 98.56 110 GLY A CA 1
ATOM 824 C C . GLY A 1 110 ? -1.994 13.592 10.414 1.00 98.56 110 GLY A C 1
ATOM 825 O O . GLY A 1 110 ? -2.494 12.558 10.866 1.00 98.56 110 GLY A O 1
ATOM 826 N N . ASP A 1 111 ? -0.783 14.001 10.787 1.00 98.69 111 ASP A N 1
ATOM 827 C CA . ASP A 1 111 ? 0.077 13.238 11.700 1.00 98.69 111 ASP A CA 1
ATOM 828 C C . ASP A 1 111 ? -0.538 13.041 13.091 1.00 98.69 111 ASP A C 1
ATOM 830 O O . ASP A 1 111 ? -0.354 11.988 13.708 1.00 98.69 111 ASP A O 1
ATOM 834 N N . SER A 1 112 ? -1.316 14.012 13.583 1.00 98.56 112 SER A N 1
ATOM 835 C CA . SER A 1 112 ? -1.954 13.902 14.901 1.00 98.56 112 SER A CA 1
ATOM 836 C C . SER A 1 112 ? -3.077 12.865 14.898 1.00 98.56 112 SER A C 1
ATOM 838 O O . SER A 1 112 ? -3.177 12.068 15.832 1.00 98.56 112 SER A O 1
ATOM 840 N N . GLY A 1 113 ? -3.890 12.812 13.839 1.00 98.50 113 GLY A N 1
ATOM 841 C CA . GLY A 1 113 ? -4.910 11.779 13.683 1.00 98.50 113 GLY A CA 1
ATOM 842 C C . GLY A 1 113 ? -4.297 10.399 13.428 1.00 98.50 113 GLY A C 1
ATOM 843 O O . GLY A 1 113 ? -4.743 9.410 14.009 1.00 98.50 113 GLY A O 1
ATOM 844 N N . ALA A 1 114 ? -3.210 10.317 12.653 1.00 98.69 114 ALA A N 1
ATOM 845 C CA . ALA A 1 114 ? -2.449 9.076 12.481 1.00 98.69 114 ALA A CA 1
ATOM 846 C C . ALA A 1 114 ? -1.852 8.570 13.804 1.00 98.69 114 ALA A C 1
ATOM 848 O O . ALA A 1 114 ? -1.877 7.367 14.073 1.00 98.69 114 ALA A O 1
ATOM 849 N N . ARG A 1 115 ? -1.385 9.475 14.676 1.00 98.69 115 ARG A N 1
ATOM 850 C CA . ARG A 1 115 ? -0.956 9.139 16.040 1.00 98.69 115 ARG A CA 1
ATOM 851 C C . ARG A 1 115 ? -2.096 8.554 16.870 1.00 98.69 115 ARG A C 1
ATOM 853 O O . ARG A 1 115 ? -1.878 7.548 17.544 1.00 98.69 115 ARG A O 1
ATOM 860 N N . ALA A 1 116 ? -3.291 9.142 16.809 1.00 98.56 116 ALA A N 1
ATOM 861 C CA . ALA A 1 116 ? -4.476 8.622 17.495 1.00 98.56 116 ALA A CA 1
ATOM 862 C C . ALA A 1 116 ? -4.801 7.189 17.050 1.00 98.56 116 ALA A C 1
ATOM 864 O O . ALA A 1 116 ? -4.964 6.288 17.875 1.00 98.56 116 ALA A O 1
ATOM 865 N N . ILE A 1 117 ? -4.795 6.961 15.733 1.00 98.50 117 ILE A N 1
ATOM 866 C CA . ILE A 1 117 ? -4.980 5.631 15.145 1.00 98.50 117 ILE A CA 1
ATOM 867 C C . ILE A 1 117 ? -3.874 4.678 15.601 1.00 98.50 117 ILE A C 1
ATOM 869 O O . ILE A 1 117 ? -4.173 3.540 15.941 1.00 98.50 117 ILE A O 1
ATOM 873 N N . GLY A 1 118 ? -2.615 5.120 15.640 1.00 98.00 118 GLY A N 1
ATOM 874 C CA . GLY A 1 118 ? -1.490 4.314 16.117 1.00 98.00 118 GLY A CA 1
ATOM 875 C C . GLY A 1 118 ? -1.661 3.861 17.570 1.00 98.00 118 GLY A C 1
ATOM 876 O O . GLY A 1 118 ? -1.468 2.684 17.875 1.00 98.00 118 GLY A O 1
ATOM 877 N N . LEU A 1 119 ? -2.086 4.762 18.462 1.00 97.75 119 LEU A N 1
ATOM 878 C CA . LEU A 1 119 ? -2.353 4.431 19.866 1.00 97.75 119 LEU A CA 1
ATOM 879 C C . LEU A 1 119 ? -3.450 3.369 20.001 1.00 97.75 119 LEU A C 1
ATOM 881 O O . LEU A 1 119 ? -3.263 2.392 20.722 1.00 97.75 119 LEU A O 1
ATOM 885 N N . TRP A 1 120 ? -4.551 3.518 19.263 1.00 97.19 120 TRP A N 1
ATOM 886 C CA . TRP A 1 120 ? -5.612 2.511 19.219 1.00 97.19 120 TRP A CA 1
ATOM 887 C C . TRP A 1 120 ? -5.132 1.180 18.613 1.00 97.19 120 TRP A C 1
ATOM 889 O O . TRP A 1 120 ? -5.388 0.101 19.154 1.00 97.19 120 TRP A O 1
ATOM 899 N N . LEU A 1 121 ? -4.394 1.242 17.502 1.00 97.12 121 LEU A N 1
ATOM 900 C CA . LEU A 1 121 ? -3.932 0.078 16.749 1.00 97.12 121 LEU A CA 1
ATOM 901 C C . LEU A 1 121 ? -2.996 -0.812 17.573 1.00 97.12 121 LEU A C 1
ATOM 903 O O . LEU A 1 121 ? -3.034 -2.033 17.418 1.00 97.12 121 LEU A O 1
ATOM 907 N N . ARG A 1 122 ? -2.179 -0.229 18.457 1.00 95.75 122 ARG A N 1
ATOM 908 C CA . ARG A 1 122 ? -1.281 -0.971 19.354 1.00 95.75 122 ARG A CA 1
ATOM 909 C C . ARG A 1 122 ? -2.035 -1.998 20.207 1.00 95.75 122 ARG A C 1
ATOM 911 O O . ARG A 1 122 ? -1.601 -3.146 20.338 1.00 95.75 122 ARG A O 1
ATOM 918 N N . ASP A 1 123 ? -3.181 -1.586 20.745 1.00 93.31 123 ASP A N 1
ATOM 919 C CA . ASP A 1 123 ? -3.948 -2.364 21.717 1.00 93.31 123 ASP A CA 1
ATOM 920 C C . ASP A 1 123 ? -5.059 -3.196 21.044 1.00 93.31 123 ASP A C 1
ATOM 922 O O . ASP A 1 123 ? -5.442 -4.253 21.556 1.00 93.31 123 ASP A O 1
ATOM 926 N N . CYS A 1 124 ? -5.512 -2.798 19.848 1.00 94.12 124 CYS A N 1
ATOM 927 C CA . CYS A 1 124 ? -6.502 -3.535 19.063 1.00 94.12 124 CYS A CA 1
ATOM 928 C C . CYS A 1 124 ? -5.975 -4.909 18.602 1.00 94.12 124 CYS A C 1
ATOM 930 O O . CYS A 1 124 ? -4.917 -5.025 17.984 1.00 94.12 124 CYS A O 1
ATOM 932 N N . ARG A 1 125 ? -6.738 -5.981 18.864 1.00 94.19 125 ARG A N 1
ATOM 933 C CA . ARG A 1 125 ? -6.356 -7.370 18.522 1.00 94.19 125 ARG A CA 1
ATOM 934 C C . ARG A 1 125 ? -7.212 -8.012 17.432 1.00 94.19 125 ARG A C 1
ATOM 936 O O . ARG A 1 125 ? -6.986 -9.173 17.093 1.00 94.19 125 ARG A O 1
ATOM 943 N N . THR A 1 126 ? -8.180 -7.286 16.886 1.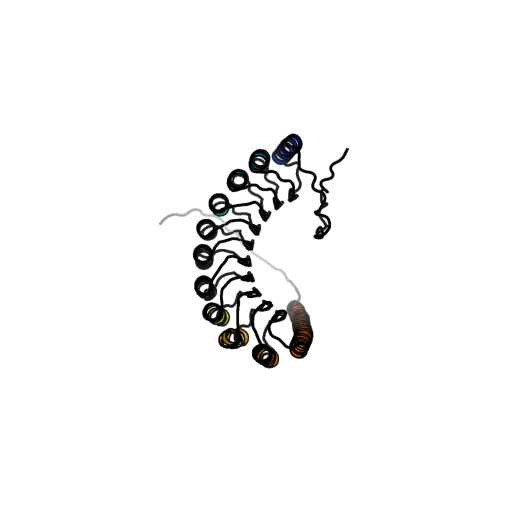00 95.75 126 THR A N 1
ATOM 944 C CA . THR A 1 126 ? -9.151 -7.819 15.921 1.00 95.75 126 THR A CA 1
ATOM 945 C C . THR A 1 126 ? -9.071 -7.172 14.551 1.00 95.75 126 THR A C 1
ATOM 947 O O . THR A 1 126 ? -9.380 -7.849 13.573 1.00 95.75 126 THR A O 1
ATOM 950 N N . ILE A 1 127 ? -8.579 -5.936 14.445 1.00 97.44 127 ILE A N 1
ATOM 951 C CA . ILE A 1 127 ? -8.476 -5.235 13.165 1.00 97.44 127 ILE A CA 1
ATOM 952 C C . ILE A 1 127 ? -7.570 -5.992 12.189 1.00 97.44 127 ILE A C 1
ATOM 954 O O . ILE A 1 127 ? -6.428 -6.322 12.505 1.00 97.44 127 ILE A O 1
ATOM 958 N N . GLU A 1 128 ? -8.078 -6.258 10.991 1.00 98.31 128 GLU A N 1
ATOM 959 C CA . GLU A 1 128 ? -7.373 -6.958 9.913 1.00 98.31 128 GLU A CA 1
ATOM 960 C C . GLU A 1 128 ? -7.081 -6.025 8.735 1.00 98.31 128 GLU A C 1
ATOM 962 O O . GLU A 1 128 ? -6.081 -6.209 8.032 1.00 98.31 128 GLU A O 1
ATOM 967 N N . VAL A 1 129 ? -7.928 -5.013 8.530 1.00 98.81 129 VAL A N 1
ATOM 968 C CA . VAL A 1 129 ? -7.874 -4.098 7.387 1.00 98.81 129 VAL A CA 1
ATOM 969 C C . VAL A 1 129 ? -8.038 -2.661 7.854 1.00 98.81 129 VAL A C 1
ATOM 971 O O . VAL A 1 129 ? -9.071 -2.300 8.416 1.00 98.81 129 VAL A O 1
ATOM 974 N N . LEU A 1 130 ? -7.048 -1.827 7.553 1.00 98.75 130 LEU A N 1
ATOM 975 C CA . LEU A 1 130 ? -7.082 -0.398 7.835 1.00 98.75 130 LEU A CA 1
ATOM 976 C C . LEU A 1 130 ? -6.846 0.382 6.542 1.00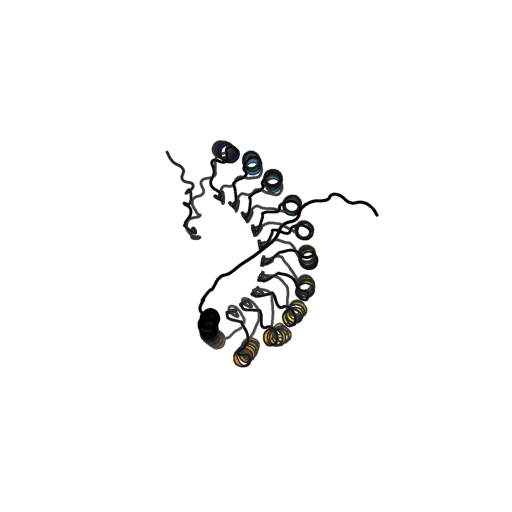 98.75 130 LEU A C 1
ATOM 978 O O . LEU A 1 130 ? -5.822 0.201 5.876 1.00 98.75 130 LEU A O 1
ATOM 982 N N . ARG A 1 131 ? -7.808 1.237 6.176 1.00 98.81 131 ARG A N 1
ATOM 983 C CA . ARG A 1 131 ? -7.700 2.120 5.008 1.00 98.81 131 ARG A CA 1
ATOM 984 C C . ARG A 1 131 ? -7.573 3.567 5.437 1.00 98.81 131 ARG A C 1
ATOM 986 O O . ARG A 1 131 ? -8.475 4.102 6.071 1.00 98.81 131 ARG A O 1
ATOM 993 N N . LEU A 1 132 ? -6.468 4.177 5.038 1.00 98.69 132 LEU A N 1
ATOM 994 C CA . LEU A 1 132 ? -6.093 5.561 5.313 1.00 98.69 132 LEU A CA 1
ATOM 995 C C . LEU A 1 132 ? -5.669 6.293 4.036 1.00 98.69 132 LEU A C 1
ATOM 997 O O . LEU A 1 132 ? -5.019 7.332 4.101 1.00 98.69 132 LEU A O 1
ATOM 1001 N N . ARG A 1 133 ? -6.042 5.755 2.868 1.00 98.31 133 ARG A N 1
ATOM 1002 C CA . ARG A 1 133 ? -5.723 6.348 1.568 1.00 98.31 133 ARG A CA 1
ATOM 1003 C C . ARG A 1 133 ? -6.248 7.786 1.463 1.00 98.31 133 ARG A C 1
ATOM 1005 O O . ARG A 1 133 ? -7.327 8.044 1.988 1.00 98.31 133 ARG A O 1
ATOM 1012 N N . ASP A 1 134 ? -5.563 8.644 0.713 1.00 98.12 134 ASP A N 1
ATOM 1013 C CA . ASP A 1 134 ? -6.018 10.000 0.372 1.00 98.12 134 ASP A CA 1
ATOM 1014 C C . ASP A 1 134 ? -6.227 10.859 1.625 1.00 98.12 134 ASP A C 1
ATOM 1016 O O . ASP A 1 134 ? -7.318 11.324 1.918 1.00 98.12 134 ASP A O 1
ATOM 1020 N N . ASN A 1 135 ? -5.187 10.986 2.439 1.00 98.56 135 ASN A N 1
ATOM 1021 C CA . ASN A 1 135 ? -5.172 11.834 3.629 1.00 98.56 135 ASN A CA 1
ATOM 1022 C C . ASN A 1 135 ? -3.906 12.714 3.594 1.00 98.56 135 ASN A C 1
ATOM 1024 O O . ASN A 1 135 ? -3.218 12.784 2.579 1.00 98.56 135 ASN A O 1
ATOM 1028 N N . HIS A 1 136 ? -3.613 13.423 4.680 1.00 97.88 136 HIS A N 1
ATOM 1029 C CA . HIS A 1 136 ? -2.445 14.299 4.814 1.00 97.88 136 HIS A CA 1
ATOM 1030 C C . HIS A 1 136 ? -1.438 13.729 5.821 1.00 97.88 136 HIS A C 1
ATOM 1032 O O . HIS A 1 136 ? -0.815 14.474 6.577 1.00 97.88 136 HIS A O 1
ATOM 1038 N N . ILE A 1 137 ? -1.325 12.396 5.887 1.00 98.75 137 ILE A N 1
ATOM 1039 C CA . ILE A 1 137 ? -0.421 11.720 6.820 1.00 98.75 137 ILE A CA 1
ATOM 1040 C C . ILE A 1 137 ? 1.007 11.910 6.312 1.00 98.75 137 ILE A C 1
ATOM 1042 O O . ILE A 1 137 ? 1.365 11.417 5.243 1.00 98.75 137 ILE A O 1
ATOM 1046 N N . GLY A 1 138 ? 1.804 12.628 7.088 1.00 98.62 138 GLY A N 1
ATOM 1047 C CA . GLY A 1 138 ? 3.200 12.917 6.827 1.00 98.62 138 GLY A CA 1
ATOM 1048 C C . GLY A 1 138 ? 4.158 11.914 7.483 1.00 98.62 138 GLY A C 1
ATOM 1049 O O . GLY A 1 138 ? 3.754 10.842 7.960 1.00 98.62 138 GLY A O 1
ATOM 1050 N N . PRO A 1 139 ? 5.457 12.256 7.529 1.00 98.56 139 PRO A N 1
ATOM 1051 C CA . PRO A 1 139 ? 6.493 11.390 8.084 1.00 98.56 139 PRO A CA 1
ATOM 1052 C C . PRO A 1 139 ? 6.267 10.975 9.543 1.00 98.56 139 PRO A C 1
ATOM 1054 O O . PRO A 1 139 ? 6.470 9.808 9.889 1.00 98.56 139 PRO A O 1
ATOM 1057 N N . GLU A 1 140 ? 5.813 11.892 10.406 1.00 98.56 140 GLU A N 1
ATOM 1058 C CA . GLU A 1 140 ? 5.578 11.583 11.825 1.00 98.56 140 GLU A CA 1
ATOM 1059 C C . GLU A 1 140 ? 4.395 10.633 12.009 1.00 98.56 140 GLU A C 1
ATOM 1061 O O . GLU A 1 140 ? 4.458 9.690 12.801 1.00 98.56 140 GLU A O 1
ATOM 1066 N N . GLY A 1 141 ? 3.324 10.820 11.237 1.00 98.50 141 GLY A N 1
ATOM 1067 C CA . GLY A 1 141 ? 2.190 9.907 11.224 1.00 98.50 141 GLY A CA 1
ATOM 1068 C C . GLY A 1 141 ? 2.600 8.509 10.758 1.00 98.50 141 GLY A C 1
ATOM 1069 O O . GLY A 1 141 ? 2.227 7.518 11.390 1.00 98.50 141 GLY A O 1
ATOM 1070 N N . GLY A 1 142 ? 3.447 8.423 9.726 1.00 98.38 142 GLY A N 1
ATOM 1071 C CA . GLY A 1 142 ? 4.076 7.174 9.286 1.00 98.38 142 GLY A CA 1
ATOM 1072 C C . GLY A 1 142 ? 4.862 6.472 10.392 1.00 98.38 142 GLY A C 1
ATOM 1073 O O . GLY A 1 142 ? 4.646 5.284 10.645 1.00 98.38 142 GLY A O 1
ATOM 1074 N N . ARG A 1 143 ? 5.709 7.215 11.119 1.00 98.31 143 ARG A N 1
ATOM 1075 C CA . ARG A 1 143 ? 6.448 6.704 12.288 1.00 98.31 143 ARG A CA 1
ATOM 1076 C C . ARG A 1 143 ? 5.521 6.188 13.385 1.00 98.31 143 ARG A C 1
ATOM 1078 O O . ARG A 1 143 ? 5.758 5.109 13.931 1.00 98.31 143 ARG A O 1
ATOM 1085 N N . HIS A 1 144 ? 4.460 6.923 13.713 1.00 98.56 144 HIS A N 1
ATOM 1086 C CA . HIS A 1 144 ? 3.499 6.501 14.731 1.00 98.56 144 HIS A CA 1
ATOM 1087 C C . HIS A 1 144 ? 2.772 5.209 14.349 1.00 98.56 144 HIS A C 1
ATOM 1089 O O . HIS A 1 144 ? 2.643 4.311 15.186 1.00 98.56 144 HIS A O 1
ATOM 1095 N N . LEU A 1 145 ? 2.350 5.080 13.088 1.00 98.56 145 LEU A N 1
ATOM 1096 C CA . LEU A 1 145 ? 1.747 3.849 12.579 1.00 98.56 145 LEU A CA 1
ATOM 1097 C C . LEU A 1 145 ? 2.753 2.690 12.586 1.00 98.56 145 LEU A C 1
ATOM 1099 O O . LEU A 1 145 ? 2.417 1.603 13.052 1.00 98.56 145 LEU A O 1
ATOM 1103 N N . GLY A 1 146 ? 3.994 2.920 12.151 1.00 98.06 146 GLY A N 1
ATOM 1104 C CA . GLY A 1 146 ? 5.077 1.933 12.214 1.00 98.06 146 GLY A CA 1
ATOM 1105 C C . GLY A 1 146 ? 5.335 1.420 13.632 1.00 98.06 146 GLY A C 1
ATOM 1106 O O . GLY A 1 146 ? 5.338 0.212 13.878 1.00 98.06 146 GLY A O 1
ATOM 1107 N N . SER A 1 147 ? 5.442 2.330 14.600 1.00 97.81 147 SER A N 1
ATOM 1108 C CA . SER A 1 147 ? 5.611 1.984 16.015 1.00 97.81 147 SER A CA 1
ATOM 1109 C C . SER A 1 147 ? 4.458 1.117 16.537 1.00 97.81 147 SER A C 1
ATOM 1111 O O . SER A 1 147 ? 4.691 0.064 17.130 1.00 97.81 147 SER A O 1
ATOM 1113 N N . ALA A 1 148 ? 3.209 1.470 16.223 1.00 97.94 148 ALA A N 1
ATOM 1114 C CA . ALA A 1 148 ? 2.047 0.666 16.604 1.00 97.94 148 ALA A CA 1
ATOM 1115 C C . ALA A 1 148 ? 2.062 -0.745 15.985 1.00 97.94 148 ALA A C 1
ATOM 1117 O O . ALA A 1 148 ? 1.725 -1.733 16.643 1.00 97.94 148 ALA A O 1
ATOM 1118 N N . LEU A 1 149 ? 2.495 -0.867 14.727 1.00 97.94 149 LEU A N 1
ATOM 1119 C CA . LEU A 1 149 ? 2.606 -2.148 14.020 1.00 97.94 149 LEU A CA 1
ATOM 1120 C C . LEU A 1 149 ? 3.693 -3.066 14.593 1.00 97.94 149 LEU A C 1
ATOM 1122 O O . LEU A 1 149 ? 3.599 -4.285 14.439 1.00 97.94 149 LEU A O 1
ATOM 1126 N N . CYS A 1 150 ? 4.683 -2.517 15.302 1.00 96.38 150 CYS A N 1
ATOM 1127 C CA . CYS A 1 150 ? 5.663 -3.322 16.032 1.00 96.38 150 CYS A CA 1
ATOM 1128 C C . CYS A 1 150 ? 5.007 -4.174 17.127 1.00 96.38 150 CYS A C 1
ATOM 1130 O O . CYS A 1 150 ? 5.536 -5.234 17.461 1.00 96.38 150 CYS A O 1
ATOM 1132 N N . GLU A 1 151 ? 3.843 -3.773 17.645 1.00 96.31 151 GLU A N 1
ATOM 1133 C CA . GLU A 1 151 ? 3.105 -4.470 18.710 1.00 96.31 151 GLU A CA 1
ATOM 1134 C C . GLU A 1 151 ? 1.798 -5.116 18.231 1.00 96.31 151 GLU A C 1
ATOM 1136 O O . GLU A 1 151 ? 1.352 -6.134 18.783 1.00 96.31 151 GLU A O 1
ATOM 1141 N N . ASN A 1 152 ? 1.179 -4.557 17.188 1.00 97.25 152 ASN A N 1
ATOM 1142 C CA . ASN A 1 152 ? -0.026 -5.121 16.601 1.00 97.25 152 ASN A CA 1
ATOM 1143 C C . ASN A 1 152 ? 0.278 -6.470 15.915 1.00 97.25 152 ASN A C 1
ATOM 1145 O O . ASN A 1 152 ? 1.297 -6.651 15.246 1.00 97.25 152 ASN A O 1
ATOM 1149 N N . ARG A 1 153 ? -0.612 -7.452 16.099 1.00 95.75 153 ARG A N 1
ATOM 1150 C CA . ARG A 1 153 ? -0.481 -8.810 15.526 1.00 95.75 153 ARG A CA 1
ATOM 1151 C C . ARG A 1 153 ? -1.719 -9.259 14.747 1.00 95.75 153 ARG A C 1
ATOM 1153 O O . ARG A 1 153 ? -1.802 -10.413 14.314 1.00 95.75 153 ARG A O 1
ATOM 1160 N N . SER A 1 154 ? -2.697 -8.375 14.577 1.00 97.25 154 SER A N 1
ATOM 1161 C CA . SER A 1 154 ? -3.962 -8.665 13.898 1.00 97.25 154 SER A CA 1
ATOM 1162 C C . SER A 1 154 ? -4.003 -8.080 12.491 1.00 97.25 154 SER A C 1
ATOM 1164 O O . SER A 1 154 ? -4.528 -8.728 11.587 1.00 97.25 154 SER A O 1
ATOM 1166 N N . LEU A 1 155 ? -3.384 -6.917 12.267 1.00 98.44 155 LEU A N 1
ATOM 1167 C CA . LEU A 1 155 ? -3.473 -6.211 11.000 1.00 98.44 155 LEU A CA 1
ATOM 1168 C C . LEU A 1 155 ? -2.785 -7.013 9.893 1.00 98.44 155 LEU A C 1
ATOM 1170 O O . LEU A 1 155 ? -1.664 -7.513 10.041 1.00 98.44 155 LEU A O 1
ATOM 1174 N N . ARG A 1 156 ? -3.496 -7.171 8.777 1.00 98.56 156 ARG A N 1
ATOM 1175 C CA . ARG A 1 156 ? -3.043 -7.898 7.586 1.00 98.56 156 ARG A CA 1
ATOM 1176 C C . ARG A 1 156 ? -2.914 -6.977 6.385 1.00 98.56 156 ARG A C 1
ATOM 1178 O O . ARG A 1 156 ? -2.071 -7.234 5.531 1.00 98.56 156 ARG A O 1
ATOM 1185 N N . ARG A 1 157 ? -3.738 -5.933 6.293 1.00 98.88 157 ARG A N 1
ATOM 1186 C CA . ARG A 1 157 ? -3.750 -5.010 5.156 1.00 98.88 157 ARG A CA 1
ATOM 1187 C C . ARG A 1 157 ? -3.764 -3.570 5.641 1.00 98.88 157 ARG A C 1
ATOM 1189 O O . ARG A 1 157 ? -4.679 -3.180 6.366 1.00 98.88 157 ARG A O 1
ATOM 1196 N N . LEU A 1 158 ? -2.776 -2.801 5.201 1.00 98.81 158 LEU A N 1
ATOM 1197 C CA . LEU A 1 158 ? -2.664 -1.375 5.472 1.00 98.81 158 LEU A CA 1
ATOM 1198 C C . LEU A 1 158 ? -2.589 -0.614 4.151 1.00 98.81 158 LEU A C 1
ATOM 1200 O O . LEU A 1 158 ? -1.684 -0.834 3.348 1.00 98.81 158 LEU A O 1
ATOM 1204 N N . LEU A 1 159 ? -3.568 0.260 3.922 1.00 98.81 159 LEU A N 1
ATOM 1205 C CA . LEU A 1 159 ? -3.676 1.052 2.701 1.00 98.81 159 LEU A CA 1
ATOM 1206 C C . LEU A 1 159 ? -3.416 2.526 3.023 1.00 98.81 159 LEU A C 1
ATOM 1208 O O . LEU A 1 159 ? -4.289 3.184 3.585 1.00 98.81 159 LEU A O 1
ATOM 1212 N N . LEU A 1 160 ? -2.236 3.025 2.658 1.00 98.62 160 LEU A N 1
ATOM 1213 C CA . LEU A 1 160 ? -1.737 4.376 2.943 1.00 98.62 160 LEU A CA 1
ATOM 1214 C C . LEU A 1 160 ? -1.465 5.196 1.673 1.00 98.62 160 LEU A C 1
ATOM 1216 O O . LEU A 1 160 ? -0.832 6.244 1.741 1.00 98.62 160 LEU A O 1
ATOM 1220 N N . GLY A 1 161 ? -1.930 4.753 0.503 1.00 98.06 161 GLY A N 1
ATOM 1221 C CA . GLY A 1 161 ? -1.670 5.486 -0.736 1.00 98.06 161 GLY A CA 1
ATOM 1222 C C . GLY A 1 161 ? -2.213 6.928 -0.728 1.00 98.06 161 GLY A C 1
ATOM 1223 O O . GLY A 1 161 ? -3.148 7.215 0.013 1.00 98.06 161 GLY A O 1
ATOM 1224 N N . LEU A 1 162 ? -1.696 7.820 -1.578 1.00 98.31 162 LEU A N 1
ATOM 1225 C CA . LEU A 1 162 ? -2.084 9.244 -1.621 1.00 98.31 162 LEU A CA 1
ATOM 1226 C C . LEU A 1 162 ? -1.966 9.909 -0.233 1.00 98.31 162 LEU A C 1
ATOM 1228 O O . LEU A 1 162 ? -2.957 10.342 0.344 1.00 98.31 162 LEU A O 1
ATOM 1232 N N . ASN A 1 163 ? -0.764 9.908 0.329 1.00 98.62 163 ASN A N 1
ATOM 1233 C CA . ASN A 1 163 ? -0.407 10.621 1.560 1.00 98.62 163 ASN A CA 1
ATOM 1234 C C . ASN A 1 163 ? 0.975 11.272 1.344 1.00 98.62 163 ASN A C 1
ATOM 1236 O O . ASN A 1 163 ? 1.495 11.253 0.230 1.00 98.62 163 ASN A O 1
ATOM 1240 N N . ASP A 1 164 ? 1.584 11.833 2.386 1.00 97.56 164 ASP A N 1
ATOM 1241 C CA . ASP A 1 164 ? 2.857 12.559 2.305 1.00 97.56 164 ASP A CA 1
ATOM 1242 C C . ASP A 1 164 ? 3.940 11.920 3.199 1.00 97.56 164 ASP A C 1
ATOM 1244 O O . ASP A 1 164 ? 4.766 12.615 3.789 1.00 97.56 164 ASP A O 1
ATOM 1248 N N . LEU A 1 165 ? 3.944 10.584 3.322 1.00 98.31 165 LEU A N 1
ATOM 1249 C CA . LEU A 1 165 ? 4.814 9.857 4.262 1.00 98.31 165 LEU A CA 1
ATOM 1250 C C . LEU A 1 165 ? 6.314 10.135 4.065 1.00 98.31 165 LEU A C 1
ATOM 1252 O O . LEU A 1 165 ? 7.066 10.156 5.042 1.00 98.31 165 LEU A O 1
ATOM 1256 N N . GLY A 1 166 ? 6.757 10.291 2.814 1.00 98.19 166 GLY A N 1
ATOM 1257 C CA . GLY A 1 166 ? 8.172 10.388 2.461 1.00 98.19 166 GLY A CA 1
ATOM 1258 C C . GLY A 1 166 ? 8.999 9.166 2.885 1.00 98.19 166 GLY A C 1
ATOM 1259 O O . GLY A 1 166 ? 8.476 8.136 3.322 1.00 98.19 166 GLY A O 1
ATOM 1260 N N . ASP A 1 167 ? 10.320 9.288 2.764 1.00 98.38 167 ASP A N 1
ATOM 1261 C CA . ASP A 1 167 ? 11.260 8.213 3.116 1.00 98.38 167 ASP A CA 1
ATOM 1262 C C . ASP A 1 167 ? 11.282 7.937 4.626 1.00 98.38 167 ASP A C 1
ATOM 1264 O O . ASP A 1 167 ? 11.320 6.788 5.060 1.00 98.38 167 ASP A O 1
ATOM 1268 N N . GLU A 1 168 ? 11.151 8.984 5.438 1.00 97.75 168 GLU A N 1
ATOM 1269 C CA . GLU A 1 168 ? 11.112 8.892 6.898 1.00 97.75 168 GLU A CA 1
ATOM 1270 C C . GLU A 1 168 ? 9.887 8.125 7.429 1.00 97.75 168 GLU A C 1
ATOM 1272 O O . GLU A 1 168 ? 10.019 7.281 8.322 1.00 97.75 168 GLU A O 1
ATOM 1277 N N . GLY A 1 169 ? 8.692 8.389 6.889 1.00 97.62 169 GLY A N 1
ATOM 1278 C CA . GLY A 1 169 ? 7.486 7.641 7.249 1.00 97.62 169 GLY A CA 1
ATOM 1279 C C . GLY A 1 169 ? 7.550 6.194 6.755 1.00 97.62 169 GLY A C 1
ATOM 1280 O O . GLY A 1 169 ? 7.144 5.274 7.469 1.00 97.62 169 GLY A O 1
ATOM 1281 N N . CYS A 1 170 ? 8.127 5.982 5.567 1.00 97.75 170 CYS A N 1
ATOM 1282 C CA . CYS A 1 170 ? 8.406 4.656 5.020 1.00 97.75 170 CYS A CA 1
ATOM 1283 C C . CYS A 1 170 ? 9.335 3.841 5.937 1.00 97.75 170 CYS A C 1
ATOM 1285 O O . CYS A 1 170 ? 9.047 2.677 6.228 1.00 97.75 170 CYS A O 1
ATOM 1287 N N . ALA A 1 171 ? 10.393 4.464 6.465 1.00 98.25 171 ALA A N 1
ATOM 1288 C CA . ALA A 1 171 ? 11.351 3.818 7.356 1.00 98.25 171 ALA A CA 1
ATOM 1289 C C . ALA A 1 171 ? 10.692 3.254 8.624 1.00 98.25 171 ALA A C 1
ATOM 1291 O O . ALA A 1 171 ? 10.957 2.113 9.003 1.00 98.25 171 ALA A O 1
ATOM 1292 N N . GLY A 1 172 ? 9.765 4.001 9.235 1.00 97.69 172 GLY A N 1
ATOM 1293 C CA . GLY A 1 172 ? 9.013 3.516 10.398 1.00 97.69 172 GLY A CA 1
ATOM 1294 C C . GLY A 1 172 ? 8.158 2.280 10.090 1.00 97.69 172 GLY A C 1
ATOM 1295 O O . GLY A 1 172 ? 8.055 1.363 10.907 1.00 97.69 172 GLY A O 1
ATOM 1296 N N . LEU A 1 173 ? 7.563 2.213 8.895 1.00 98.25 173 LEU A N 1
ATOM 1297 C CA . LEU A 1 173 ? 6.787 1.048 8.457 1.00 98.25 173 LEU A CA 1
ATOM 1298 C C . LEU A 1 173 ? 7.689 -0.153 8.138 1.00 98.25 173 LEU A C 1
ATOM 1300 O O . LEU A 1 173 ? 7.339 -1.284 8.481 1.00 98.25 173 LEU A O 1
ATOM 1304 N N . ALA A 1 174 ? 8.853 0.079 7.530 1.00 97.81 174 ALA A N 1
ATOM 1305 C CA . ALA A 1 174 ? 9.842 -0.959 7.252 1.00 97.81 174 ALA A CA 1
ATOM 1306 C C . ALA A 1 174 ? 10.415 -1.570 8.543 1.00 97.81 174 ALA A C 1
ATOM 1308 O O . ALA A 1 174 ? 10.505 -2.794 8.663 1.00 97.81 174 ALA A O 1
ATOM 1309 N N . GLU A 1 17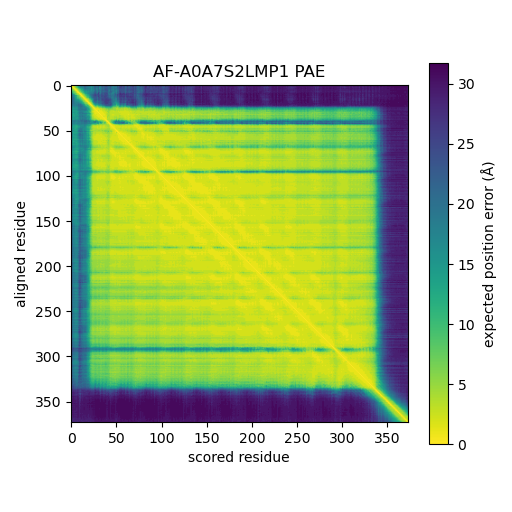5 ? 10.700 -0.743 9.553 1.00 97.44 175 GLU A N 1
ATOM 1310 C CA . GLU A 1 175 ? 11.118 -1.209 10.880 1.00 97.44 175 GLU A CA 1
ATOM 1311 C C . GLU A 1 175 ? 10.066 -2.141 11.504 1.00 97.44 175 GLU A C 1
ATOM 1313 O O . GLU A 1 175 ? 10.398 -3.177 12.087 1.00 97.44 175 GLU A O 1
ATOM 1318 N N . ALA A 1 176 ? 8.780 -1.826 11.332 1.00 97.19 176 ALA A N 1
ATOM 1319 C CA . ALA A 1 176 ? 7.701 -2.675 11.819 1.00 97.19 176 ALA A CA 1
ATOM 1320 C C . ALA A 1 176 ? 7.657 -4.044 11.120 1.00 97.19 176 ALA A C 1
ATOM 1322 O O . ALA A 1 176 ? 7.381 -5.058 11.769 1.00 97.19 176 ALA A O 1
ATOM 1323 N N . LEU A 1 177 ? 7.938 -4.094 9.812 1.00 96.69 177 LEU A N 1
ATOM 1324 C CA . LEU A 1 177 ? 8.050 -5.353 9.066 1.00 96.69 177 LEU A CA 1
ATOM 1325 C C . LEU A 1 177 ? 9.182 -6.221 9.630 1.00 96.69 177 LEU A C 1
ATOM 1327 O O . LEU A 1 177 ? 8.958 -7.400 9.907 1.00 96.69 177 LEU A O 1
ATOM 1331 N N . LEU A 1 178 ? 10.347 -5.623 9.897 1.00 95.88 178 LEU A N 1
ATOM 1332 C CA . LEU A 1 178 ? 11.496 -6.300 10.511 1.00 95.88 178 LEU A CA 1
ATOM 1333 C C . LEU A 1 178 ? 11.204 -6.795 11.936 1.00 95.88 178 LEU A C 1
ATOM 1335 O O . LEU A 1 178 ? 11.655 -7.869 12.332 1.00 95.88 178 LEU A O 1
ATOM 1339 N N . LYS A 1 179 ? 10.395 -6.057 12.705 1.00 95.12 179 LYS A N 1
ATOM 1340 C CA . LYS A 1 179 ? 9.978 -6.421 14.072 1.00 95.12 179 LYS A CA 1
ATOM 1341 C C . LYS A 1 179 ? 8.829 -7.438 14.135 1.00 95.12 179 LYS A C 1
ATOM 1343 O O . LYS A 1 179 ? 8.246 -7.653 15.201 1.00 95.12 179 LYS A O 1
ATOM 1348 N N . GLY A 1 180 ? 8.516 -8.100 13.021 1.00 90.00 180 GLY A N 1
ATOM 1349 C CA . GLY A 1 180 ? 7.552 -9.199 12.983 1.00 90.00 180 GLY A CA 1
ATOM 1350 C C . GLY A 1 180 ? 6.095 -8.748 12.881 1.00 90.00 180 GLY A C 1
ATOM 1351 O O . GLY A 1 180 ? 5.201 -9.434 13.388 1.00 90.00 180 GLY A O 1
ATOM 1352 N N . SER A 1 181 ? 5.840 -7.608 12.231 1.00 93.38 181 SER A N 1
ATOM 1353 C CA . SER A 1 181 ? 4.490 -7.233 11.804 1.00 93.38 181 SER A CA 1
ATOM 1354 C C . SER A 1 181 ? 3.843 -8.356 10.991 1.00 93.38 181 SER A C 1
ATOM 1356 O O . SER A 1 181 ? 4.487 -9.053 10.210 1.00 93.38 181 SER A O 1
ATOM 1358 N N . THR A 1 182 ? 2.534 -8.529 11.152 1.00 96.69 182 THR A N 1
ATOM 1359 C CA . THR A 1 182 ? 1.757 -9.575 10.474 1.00 96.69 182 THR A CA 1
ATOM 1360 C C . THR A 1 182 ? 1.194 -9.152 9.115 1.00 96.69 182 THR A C 1
ATOM 1362 O O . THR A 1 182 ? 0.347 -9.856 8.549 1.00 96.69 182 THR A O 1
ATOM 1365 N N . LEU A 1 183 ? 1.625 -7.995 8.606 1.00 98.12 183 LEU A N 1
ATOM 1366 C CA . LEU A 1 183 ? 1.146 -7.433 7.350 1.00 98.12 183 LEU A CA 1
ATOM 1367 C C . LEU A 1 183 ? 1.400 -8.376 6.168 1.00 98.12 183 LEU A C 1
ATOM 1369 O O . LEU A 1 183 ? 2.480 -8.927 5.982 1.00 98.12 183 LEU A O 1
ATOM 1373 N N . ARG A 1 184 ? 0.359 -8.538 5.354 1.00 98.44 184 ARG A N 1
ATOM 1374 C CA . ARG A 1 184 ? 0.353 -9.274 4.085 1.00 98.44 184 ARG A CA 1
ATOM 1375 C C . ARG A 1 184 ? 0.257 -8.329 2.894 1.00 98.44 184 ARG A C 1
ATOM 1377 O O . ARG A 1 184 ? 0.739 -8.669 1.824 1.00 98.44 184 ARG A O 1
ATOM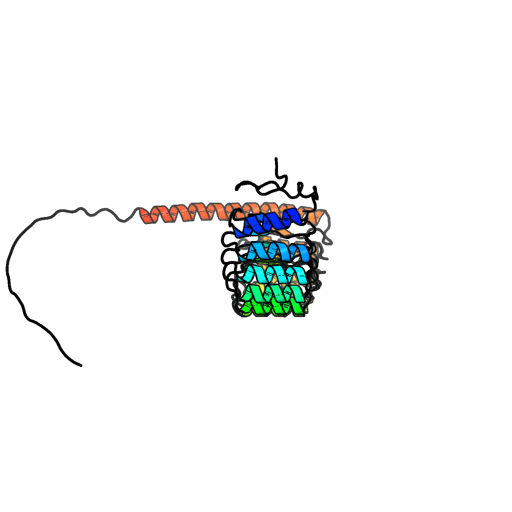 1384 N N . SER A 1 185 ? -0.344 -7.155 3.066 1.00 98.75 185 SER A N 1
ATOM 1385 C CA . SER A 1 185 ? -0.468 -6.152 2.010 1.00 98.75 185 SER A CA 1
ATOM 1386 C C . SER A 1 185 ? -0.214 -4.755 2.560 1.00 98.75 185 SER A C 1
ATOM 1388 O O . SER A 1 185 ? -0.789 -4.379 3.587 1.00 98.75 185 SER A O 1
ATOM 1390 N N . LEU A 1 186 ? 0.641 -4.013 1.863 1.00 98.81 186 LEU A N 1
ATOM 1391 C CA . LEU A 1 186 ? 1.027 -2.649 2.190 1.00 98.81 186 LEU A CA 1
ATOM 1392 C C . LEU A 1 186 ? 0.948 -1.792 0.918 1.00 98.81 186 LEU A C 1
ATOM 1394 O O . LEU A 1 186 ? 1.669 -2.050 -0.046 1.00 98.81 186 LEU A O 1
ATOM 1398 N N . ASP A 1 187 ? 0.055 -0.797 0.910 1.00 98.81 187 ASP A N 1
ATOM 1399 C CA . ASP A 1 187 ? -0.047 0.192 -0.175 1.00 98.81 187 ASP A CA 1
ATOM 1400 C C . ASP A 1 187 ? 0.544 1.529 0.263 1.00 98.81 187 ASP A C 1
ATOM 1402 O O . ASP A 1 187 ? -0.001 2.186 1.149 1.00 98.81 187 ASP A O 1
ATOM 1406 N N . LEU A 1 188 ? 1.645 1.908 -0.383 1.00 98.69 188 LEU A N 1
ATOM 1407 C CA . LEU A 1 188 ? 2.397 3.148 -0.211 1.00 98.69 188 LEU A CA 1
ATOM 1408 C C . LEU A 1 188 ? 2.422 3.970 -1.507 1.00 98.69 188 LEU A C 1
ATOM 1410 O O . LEU A 1 188 ? 3.306 4.804 -1.707 1.00 98.69 188 LEU A O 1
ATOM 1414 N N . GLY A 1 189 ? 1.477 3.754 -2.424 1.00 98.38 189 GLY A N 1
ATOM 1415 C CA . GLY A 1 189 ? 1.455 4.492 -3.684 1.00 98.38 189 GLY A CA 1
ATOM 1416 C C . GLY A 1 189 ? 1.256 5.997 -3.478 1.00 98.38 189 GLY A C 1
ATOM 1417 O O . GLY A 1 189 ? 0.487 6.387 -2.611 1.00 98.38 189 GLY A O 1
ATOM 1418 N N . SER A 1 190 ? 1.901 6.856 -4.266 1.00 98.31 190 SER A N 1
ATOM 1419 C CA . SER A 1 190 ? 1.777 8.318 -4.141 1.00 98.31 190 SER A CA 1
ATOM 1420 C C . SER A 1 190 ? 2.061 8.824 -2.726 1.00 98.31 190 SER A C 1
ATOM 1422 O O . SER A 1 190 ? 1.191 9.430 -2.113 1.00 98.31 190 SER A O 1
ATOM 1424 N N . ASN A 1 191 ? 3.258 8.534 -2.207 1.00 98.56 191 ASN A N 1
ATOM 1425 C CA . ASN A 1 191 ? 3.713 8.960 -0.877 1.00 98.56 191 ASN A CA 1
ATOM 1426 C C . ASN A 1 191 ? 5.008 9.782 -0.890 1.00 98.56 191 ASN A C 1
ATOM 1428 O O . ASN A 1 191 ? 5.583 10.062 0.159 1.00 98.56 191 ASN A O 1
ATOM 1432 N N . GLY A 1 192 ? 5.503 10.142 -2.076 1.00 97.75 192 GLY A N 1
ATOM 1433 C CA . GLY A 1 192 ? 6.756 10.882 -2.214 1.00 97.75 192 GLY A CA 1
ATOM 1434 C C . GLY A 1 192 ? 8.001 10.077 -1.830 1.00 97.75 192 GLY A C 1
ATOM 1435 O O . GLY A 1 192 ? 9.035 10.684 -1.574 1.00 97.75 192 GLY A O 1
ATOM 1436 N N . ILE A 1 193 ? 7.913 8.744 -1.812 1.00 98.31 193 ILE A N 1
ATOM 1437 C CA . ILE A 1 193 ? 9.029 7.845 -1.488 1.00 98.31 193 ILE A CA 1
ATOM 1438 C C . ILE A 1 193 ? 10.078 7.926 -2.600 1.00 98.31 193 ILE A C 1
ATOM 1440 O O . ILE A 1 193 ? 9.742 7.813 -3.782 1.00 98.31 193 ILE A O 1
ATOM 1444 N N . SER A 1 194 ? 11.335 8.148 -2.237 1.00 98.12 194 SER A N 1
ATOM 1445 C CA . SER A 1 194 ? 12.468 8.225 -3.152 1.00 98.12 194 SER A CA 1
ATOM 1446 C C . SER A 1 194 ? 13.230 6.896 -3.228 1.00 98.12 194 SER A C 1
ATOM 1448 O O . SER A 1 194 ? 12.768 5.860 -2.741 1.00 98.12 194 SER A O 1
ATOM 1450 N N . GLY A 1 195 ? 14.401 6.905 -3.869 1.00 97.38 195 GLY A N 1
ATOM 1451 C CA . GLY A 1 195 ? 15.292 5.749 -3.870 1.00 97.38 195 GLY A CA 1
ATOM 1452 C C . GLY A 1 195 ? 15.772 5.349 -2.470 1.00 97.38 195 GLY A C 1
ATOM 1453 O O . GLY A 1 195 ? 15.966 4.163 -2.229 1.00 97.38 195 GLY A O 1
ATOM 1454 N N . GLU A 1 196 ? 15.869 6.298 -1.533 1.00 97.81 196 GLU A N 1
ATOM 1455 C CA . GLU A 1 196 ? 16.271 6.034 -0.145 1.00 97.81 196 GLU A CA 1
ATOM 1456 C C . GLU A 1 196 ? 15.213 5.205 0.598 1.00 97.81 196 GLU A C 1
ATOM 1458 O O . GLU A 1 196 ? 15.516 4.156 1.164 1.00 97.81 196 GLU A O 1
ATOM 1463 N N . GLY A 1 197 ? 13.935 5.589 0.525 1.00 97.88 197 GLY A N 1
ATOM 1464 C CA . GLY A 1 197 ? 12.866 4.791 1.125 1.00 97.88 197 GLY A CA 1
ATOM 1465 C C . GLY A 1 197 ? 12.695 3.424 0.454 1.00 97.88 197 GLY A C 1
ATOM 1466 O O . GLY A 1 197 ? 12.328 2.454 1.121 1.00 97.88 197 GLY A O 1
ATOM 1467 N N . ALA A 1 198 ? 12.997 3.310 -0.845 1.00 97.94 198 ALA A N 1
ATOM 1468 C CA . ALA A 1 198 ? 13.027 2.025 -1.544 1.00 97.94 198 ALA A CA 1
ATOM 1469 C C . ALA A 1 198 ? 14.193 1.129 -1.100 1.00 97.94 198 ALA A C 1
ATOM 1471 O O . ALA A 1 198 ? 14.018 -0.086 -1.016 1.00 97.94 198 ALA A O 1
ATOM 1472 N N . GLU A 1 199 ? 15.351 1.706 -0.774 1.00 98.00 199 GLU A N 1
ATOM 1473 C CA . GLU A 1 199 ? 16.481 0.983 -0.187 1.00 98.00 199 GLU A CA 1
ATOM 1474 C C . GLU A 1 199 ? 16.109 0.365 1.157 1.00 98.00 199 GLU A C 1
ATOM 1476 O O . GLU A 1 199 ? 16.287 -0.840 1.345 1.00 98.00 199 GLU A O 1
ATOM 1481 N N . ILE A 1 200 ? 15.476 1.147 2.032 1.00 97.88 200 ILE A N 1
ATOM 1482 C CA . ILE A 1 200 ? 15.020 0.686 3.349 1.00 97.88 200 ILE A CA 1
ATOM 1483 C C . ILE A 1 200 ? 13.978 -0.441 3.217 1.00 97.88 200 ILE A C 1
ATOM 1485 O O . ILE A 1 200 ? 14.033 -1.447 3.928 1.00 97.88 200 ILE A O 1
ATOM 1489 N N . LEU A 1 201 ? 13.033 -0.321 2.276 1.00 97.81 201 LEU A N 1
ATOM 1490 C CA . LEU A 1 201 ? 12.081 -1.401 1.985 1.00 97.81 201 LEU A CA 1
ATOM 1491 C C . LEU A 1 201 ? 12.766 -2.634 1.390 1.00 97.81 201 LEU A C 1
ATOM 1493 O O . LEU A 1 201 ? 12.380 -3.758 1.711 1.00 97.81 201 LEU A O 1
ATOM 1497 N N . GLY A 1 202 ? 13.769 -2.437 0.533 1.00 97.12 202 GLY A N 1
ATOM 1498 C CA . GLY A 1 202 ? 14.589 -3.505 -0.027 1.00 97.12 202 GLY A CA 1
ATOM 1499 C C . GLY A 1 202 ? 15.295 -4.300 1.066 1.00 97.12 202 GLY A C 1
ATOM 1500 O O . GLY A 1 202 ? 15.204 -5.527 1.077 1.00 97.12 202 GLY A O 1
ATOM 1501 N N . GLU A 1 203 ? 15.908 -3.613 2.031 1.00 96.19 203 GLU A N 1
ATOM 1502 C CA . GLU A 1 203 ? 16.506 -4.242 3.209 1.00 96.19 203 GLU A CA 1
ATOM 1503 C C . GLU A 1 203 ? 15.463 -5.051 3.989 1.00 96.19 203 GLU A C 1
ATOM 1505 O O . GLU A 1 203 ? 15.664 -6.245 4.213 1.00 96.19 203 GLU A O 1
ATOM 1510 N N . ALA A 1 204 ? 14.303 -4.470 4.307 1.00 96.62 204 ALA A N 1
ATOM 1511 C CA . ALA A 1 204 ? 13.245 -5.181 5.027 1.00 96.62 204 ALA A CA 1
ATOM 1512 C C . ALA A 1 204 ? 12.744 -6.436 4.285 1.00 96.62 204 ALA A C 1
ATOM 1514 O O . ALA A 1 204 ? 12.525 -7.480 4.900 1.00 96.62 204 ALA A O 1
ATOM 1515 N N . LEU A 1 205 ? 12.600 -6.360 2.959 1.00 96.38 205 LEU A N 1
ATOM 1516 C CA . LEU A 1 205 ? 12.188 -7.479 2.104 1.00 96.38 205 LEU A CA 1
ATOM 1517 C C . LEU A 1 205 ? 13.234 -8.593 1.997 1.00 96.38 205 LEU A C 1
ATOM 1519 O O . LEU A 1 205 ? 12.870 -9.715 1.641 1.00 96.38 205 LEU A O 1
ATOM 1523 N N . SER A 1 206 ? 14.508 -8.308 2.282 1.00 95.06 206 SER A N 1
ATOM 1524 C CA . SER A 1 206 ? 15.567 -9.326 2.271 1.00 95.06 206 SER A CA 1
ATOM 1525 C C . SER A 1 206 ? 15.449 -10.314 3.441 1.00 95.06 206 SER A C 1
ATOM 1527 O O . SER A 1 206 ? 16.016 -11.406 3.387 1.00 95.06 206 SER A O 1
ATOM 1529 N N . HIS A 1 207 ? 14.664 -9.959 4.464 1.00 94.81 207 HIS A N 1
ATOM 1530 C CA . HIS A 1 207 ? 14.318 -10.818 5.590 1.00 94.81 207 HIS A CA 1
ATOM 1531 C C . HIS A 1 207 ? 13.048 -11.643 5.330 1.00 94.81 207 HIS A C 1
ATOM 1533 O O . HIS A 1 207 ? 12.208 -11.317 4.490 1.00 94.81 207 HIS A O 1
ATOM 1539 N N . GLU A 1 208 ? 12.870 -12.710 6.113 1.00 92.25 208 GLU A N 1
ATOM 1540 C CA . GLU A 1 208 ? 11.668 -13.549 6.085 1.00 92.25 208 GLU A CA 1
ATOM 1541 C C . GLU A 1 208 ? 10.463 -12.829 6.711 1.00 92.25 208 GLU A C 1
ATOM 1543 O O . GLU A 1 208 ? 10.066 -13.086 7.850 1.00 92.25 208 GLU A O 1
ATOM 1548 N N . ILE A 1 209 ? 9.863 -11.912 5.953 1.00 95.19 209 ILE A N 1
ATOM 1549 C CA . ILE A 1 209 ? 8.671 -11.170 6.366 1.00 95.19 209 ILE A CA 1
ATOM 1550 C C . ILE A 1 209 ? 7.402 -11.718 5.696 1.00 95.19 209 ILE A C 1
ATOM 1552 O O . ILE A 1 209 ? 7.443 -12.200 4.562 1.00 95.19 209 ILE A O 1
ATOM 1556 N N . PRO A 1 210 ? 6.233 -11.628 6.355 1.00 96.81 210 PRO A N 1
ATOM 1557 C CA . PRO A 1 210 ? 4.987 -12.195 5.843 1.00 96.81 210 PRO A CA 1
ATOM 1558 C C . PRO A 1 210 ? 4.371 -11.453 4.645 1.00 96.81 210 PRO A C 1
ATOM 1560 O O . PRO A 1 210 ? 3.317 -11.891 4.170 1.00 96.81 210 PRO A O 1
ATOM 1563 N N . LEU A 1 211 ? 4.973 -10.351 4.191 1.00 98.31 211 LEU A N 1
ATOM 1564 C CA . LEU A 1 211 ? 4.413 -9.448 3.190 1.00 98.31 211 LEU A CA 1
ATOM 1565 C C . LEU A 1 211 ? 4.290 -10.127 1.817 1.00 98.31 211 LEU A C 1
ATOM 1567 O O . LEU A 1 211 ? 5.234 -10.734 1.329 1.00 98.31 211 LEU A O 1
ATOM 1571 N N . GLN A 1 212 ? 3.113 -10.015 1.202 1.00 98.44 212 GLN A N 1
ATOM 1572 C CA . GLN A 1 212 ? 2.769 -10.640 -0.081 1.00 98.44 212 GLN A CA 1
ATOM 1573 C C . GLN A 1 212 ? 2.498 -9.610 -1.179 1.00 98.44 212 GLN A C 1
ATOM 1575 O O . GLN A 1 212 ? 2.782 -9.875 -2.342 1.00 98.44 212 GLN A O 1
ATOM 1580 N N . HIS A 1 213 ? 1.970 -8.440 -0.824 1.00 98.75 213 HIS A N 1
ATOM 1581 C CA . HIS A 1 213 ? 1.640 -7.382 -1.774 1.00 98.75 213 HIS A CA 1
ATOM 1582 C C . HIS A 1 213 ? 2.283 -6.074 -1.326 1.00 98.75 213 HIS A C 1
ATOM 1584 O O . HIS A 1 213 ? 1.963 -5.574 -0.242 1.00 98.75 213 HIS A O 1
ATOM 1590 N N . LEU A 1 214 ? 3.149 -5.517 -2.168 1.00 98.69 214 LEU A N 1
ATOM 1591 C CA . LEU A 1 214 ? 3.772 -4.219 -1.954 1.00 98.69 214 LEU A CA 1
ATOM 1592 C C . LEU A 1 214 ? 3.438 -3.299 -3.126 1.00 98.69 214 LEU A C 1
ATOM 1594 O O . LEU A 1 214 ? 3.856 -3.539 -4.260 1.00 98.69 214 LEU A O 1
ATOM 1598 N N . ILE A 1 215 ? 2.679 -2.242 -2.841 1.00 98.69 215 ILE A N 1
ATOM 1599 C CA . ILE A 1 215 ? 2.267 -1.259 -3.842 1.00 98.69 215 ILE A CA 1
ATOM 1600 C C . ILE A 1 215 ? 3.048 0.032 -3.613 1.00 98.69 215 ILE A C 1
ATOM 1602 O O . ILE A 1 215 ? 2.879 0.691 -2.592 1.00 98.69 215 ILE A O 1
ATOM 1606 N N . LEU A 1 216 ? 3.893 0.396 -4.574 1.00 98.56 216 LEU A N 1
ATOM 1607 C CA . LEU A 1 216 ? 4.778 1.564 -4.548 1.00 98.56 216 LEU A CA 1
ATOM 1608 C C . LEU A 1 216 ? 4.524 2.509 -5.728 1.00 98.56 216 LEU A C 1
ATOM 1610 O O . LEU A 1 216 ? 5.367 3.346 -6.050 1.00 98.56 216 LEU A O 1
ATOM 1614 N N . ARG A 1 217 ? 3.365 2.399 -6.382 1.00 98.00 217 ARG A N 1
ATOM 1615 C CA . ARG A 1 217 ? 3.027 3.190 -7.571 1.00 98.00 217 ARG A CA 1
ATOM 1616 C C . ARG A 1 217 ? 3.140 4.703 -7.360 1.00 98.00 217 ARG A C 1
ATOM 1618 O O . ARG A 1 217 ? 2.815 5.198 -6.289 1.00 98.00 217 ARG A O 1
ATOM 1625 N N . VAL A 1 218 ? 3.481 5.447 -8.406 1.00 98.12 218 VAL A N 1
ATOM 1626 C CA . VAL A 1 218 ? 3.490 6.917 -8.441 1.00 98.12 218 VAL A CA 1
ATOM 1627 C C . VAL A 1 218 ? 4.341 7.491 -7.298 1.00 98.12 218 VAL A C 1
ATOM 1629 O O . VAL A 1 218 ? 3.897 8.337 -6.528 1.00 98.12 218 VAL A O 1
ATOM 1632 N N . ASN A 1 219 ? 5.561 6.981 -7.150 1.00 98.50 219 ASN A N 1
ATOM 1633 C CA . ASN A 1 219 ? 6.580 7.495 -6.234 1.00 98.50 219 ASN A CA 1
ATOM 1634 C C . ASN A 1 219 ? 7.796 7.984 -7.048 1.00 98.50 219 ASN A C 1
ATOM 1636 O O . ASN A 1 219 ? 7.715 8.188 -8.258 1.00 98.50 219 ASN A O 1
ATOM 1640 N N . ARG A 1 220 ? 8.921 8.265 -6.389 1.00 96.56 220 ARG A N 1
ATOM 1641 C CA . ARG A 1 220 ? 10.147 8.803 -7.000 1.00 96.56 220 ARG A CA 1
ATOM 1642 C C . ARG A 1 220 ? 11.325 7.846 -6.812 1.00 96.56 220 ARG A C 1
ATOM 1644 O O . ARG A 1 220 ? 12.442 8.298 -6.572 1.00 96.56 220 ARG A O 1
ATOM 1651 N N . ILE A 1 221 ? 11.068 6.540 -6.919 1.00 97.88 221 ILE A N 1
ATOM 1652 C CA . ILE A 1 221 ? 12.061 5.488 -6.646 1.00 97.88 221 ILE A CA 1
ATOM 1653 C C . ILE A 1 221 ? 13.272 5.594 -7.581 1.00 97.88 221 ILE A C 1
ATOM 1655 O O . ILE A 1 221 ? 14.403 5.497 -7.105 1.00 97.88 221 ILE A O 1
ATOM 1659 N N . ARG A 1 222 ? 13.042 5.863 -8.880 1.00 97.12 222 ARG A N 1
ATOM 1660 C CA . ARG A 1 222 ? 14.081 5.944 -9.928 1.00 97.12 222 ARG A CA 1
ATOM 1661 C C . ARG A 1 222 ? 14.902 4.651 -10.048 1.00 97.12 222 ARG A C 1
ATOM 1663 O O . ARG A 1 222 ? 14.705 3.686 -9.315 1.00 97.12 222 ARG A O 1
ATOM 1670 N N . ASP A 1 223 ? 15.831 4.619 -10.997 1.00 97.12 223 ASP A N 1
ATOM 1671 C CA . ASP A 1 223 ? 16.625 3.416 -11.284 1.00 97.12 223 ASP A CA 1
ATOM 1672 C C . ASP A 1 223 ? 17.490 2.968 -10.095 1.00 97.12 223 ASP A C 1
ATOM 1674 O O . ASP A 1 223 ? 17.609 1.774 -9.821 1.00 97.12 223 ASP A O 1
ATOM 1678 N N . GLU A 1 224 ? 18.053 3.924 -9.352 1.00 93.12 224 GLU A N 1
ATOM 1679 C CA . GLU A 1 224 ? 18.916 3.659 -8.194 1.00 93.12 224 GLU A CA 1
ATOM 1680 C C . GLU A 1 224 ? 18.161 2.951 -7.061 1.00 93.12 224 GLU A C 1
ATOM 1682 O O . GLU A 1 224 ? 18.667 1.975 -6.506 1.00 93.12 224 GLU A O 1
ATOM 1687 N N . GLY A 1 225 ? 16.923 3.373 -6.774 1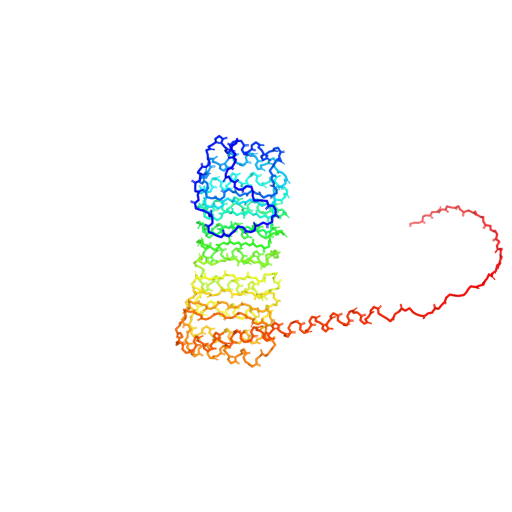.00 94.50 225 GLY A N 1
ATOM 1688 C CA . GLY A 1 225 ? 16.080 2.771 -5.739 1.00 94.50 225 GLY A CA 1
ATOM 1689 C C . GLY A 1 225 ? 15.541 1.385 -6.094 1.00 94.50 225 GLY A C 1
ATOM 1690 O O . GLY A 1 225 ? 15.162 0.619 -5.211 1.00 94.50 225 GLY A O 1
ATOM 1691 N N . VAL A 1 226 ? 15.529 1.015 -7.379 1.00 96.62 226 VAL A N 1
ATOM 1692 C CA . VAL A 1 226 ? 15.115 -0.331 -7.807 1.00 96.62 226 VAL A CA 1
ATOM 1693 C C . VAL A 1 226 ? 16.178 -1.376 -7.506 1.00 96.62 226 VAL A C 1
ATOM 1695 O O . VAL A 1 226 ? 15.834 -2.521 -7.230 1.00 96.62 226 VAL A O 1
ATOM 1698 N N . ARG A 1 227 ? 17.464 -1.018 -7.517 1.00 95.69 227 ARG A N 1
ATOM 1699 C CA . ARG A 1 227 ? 18.560 -1.957 -7.243 1.00 95.69 227 ARG A CA 1
ATOM 1700 C C . ARG A 1 227 ? 18.408 -2.724 -5.913 1.00 95.69 227 ARG A C 1
ATOM 1702 O O . ARG A 1 227 ? 18.526 -3.955 -5.948 1.00 95.69 227 ARG A O 1
ATOM 1709 N N . PRO A 1 228 ? 18.164 -2.080 -4.755 1.00 96.56 228 PRO A N 1
ATOM 1710 C CA . PRO A 1 228 ? 17.966 -2.795 -3.492 1.00 96.56 228 PRO A CA 1
ATOM 1711 C C . PRO A 1 228 ? 16.686 -3.641 -3.489 1.00 96.56 228 PRO A C 1
ATOM 1713 O O . PRO A 1 228 ? 16.719 -4.777 -3.018 1.00 96.56 228 PRO A O 1
ATOM 1716 N N . LEU A 1 229 ? 15.593 -3.154 -4.091 1.00 97.06 229 LEU A N 1
ATOM 1717 C CA . LEU A 1 229 ? 14.365 -3.939 -4.262 1.00 97.06 229 LEU A CA 1
ATOM 1718 C C . LEU A 1 229 ? 14.616 -5.195 -5.109 1.00 97.06 229 LEU A C 1
ATOM 1720 O O . LEU A 1 229 ? 14.251 -6.295 -4.720 1.00 97.06 229 LEU A O 1
ATOM 1724 N N . ALA A 1 230 ? 15.292 -5.065 -6.248 1.00 96.75 230 ALA A N 1
ATOM 1725 C CA . ALA A 1 230 ? 15.630 -6.191 -7.110 1.00 96.75 230 ALA A CA 1
ATOM 1726 C C . ALA A 1 230 ? 16.554 -7.197 -6.404 1.00 96.75 230 ALA A C 1
ATOM 1728 O O . ALA A 1 230 ? 16.371 -8.405 -6.532 1.00 96.75 230 ALA A O 1
ATOM 1729 N N . SER A 1 231 ? 17.514 -6.707 -5.617 1.00 96.06 231 SER A N 1
ATOM 1730 C CA . SER A 1 231 ? 18.422 -7.565 -4.850 1.00 96.06 231 SER A CA 1
ATOM 1731 C C . SER A 1 231 ? 17.672 -8.392 -3.803 1.00 96.06 231 SER A C 1
ATOM 1733 O O . SER A 1 231 ? 17.957 -9.579 -3.649 1.00 96.06 231 SER A O 1
ATOM 1735 N N . SER A 1 232 ? 16.684 -7.805 -3.122 1.00 96.00 232 SER A N 1
ATOM 1736 C CA . SER A 1 232 ? 15.890 -8.522 -2.121 1.00 96.00 232 SER A CA 1
ATOM 1737 C C . SER A 1 232 ? 14.923 -9.530 -2.734 1.00 96.00 232 SER A C 1
ATOM 1739 O O . SER A 1 232 ? 14.696 -10.583 -2.146 1.00 96.00 232 SER A O 1
ATOM 1741 N N . LEU A 1 233 ? 14.416 -9.285 -3.948 1.00 95.19 233 LEU A N 1
ATOM 1742 C CA . LEU A 1 233 ? 13.569 -10.244 -4.664 1.00 95.19 233 LEU A CA 1
ATOM 1743 C C . LEU A 1 233 ? 14.262 -11.585 -4.936 1.00 95.19 233 LEU A C 1
ATOM 1745 O O . LEU A 1 233 ? 13.577 -12.599 -5.016 1.00 95.19 233 LEU A O 1
ATOM 1749 N N . VAL A 1 234 ? 15.590 -11.628 -5.059 1.00 93.56 234 VAL A N 1
ATOM 1750 C CA . VAL A 1 234 ? 16.317 -12.890 -5.297 1.00 93.56 234 VAL A CA 1
ATOM 1751 C C . VAL A 1 234 ? 16.153 -13.860 -4.123 1.00 93.56 234 VAL A C 1
ATOM 1753 O O . VAL A 1 234 ? 16.031 -15.065 -4.330 1.00 93.56 234 VAL A O 1
ATOM 1756 N N . THR A 1 235 ? 16.142 -13.349 -2.890 1.00 91.19 235 THR A N 1
ATOM 1757 C CA . THR A 1 235 ? 16.013 -14.164 -1.671 1.00 91.19 235 THR A CA 1
ATOM 1758 C C . THR A 1 235 ? 14.595 -14.176 -1.110 1.00 91.19 235 THR A C 1
ATOM 1760 O O . THR A 1 235 ? 14.245 -15.082 -0.351 1.00 91.19 235 THR A O 1
ATOM 1763 N N . ASN A 1 236 ? 13.771 -13.187 -1.459 1.00 93.75 236 ASN A N 1
ATOM 1764 C CA . ASN A 1 236 ? 12.416 -13.080 -0.949 1.00 93.75 236 ASN A CA 1
ATOM 1765 C C . ASN A 1 236 ? 11.531 -14.206 -1.505 1.00 93.75 236 ASN A C 1
ATOM 1767 O O . ASN A 1 236 ? 11.365 -14.359 -2.714 1.00 93.75 236 ASN A O 1
ATOM 1771 N N . ALA A 1 237 ? 10.928 -14.966 -0.593 1.00 93.62 237 ALA A N 1
ATOM 1772 C CA . ALA A 1 237 ? 10.063 -16.099 -0.909 1.00 93.62 237 ALA A CA 1
ATOM 1773 C C . ALA A 1 237 ? 8.584 -15.869 -0.530 1.00 93.62 237 ALA A C 1
ATOM 1775 O O . ALA A 1 237 ? 7.807 -16.824 -0.437 1.00 93.62 237 ALA A O 1
ATOM 1776 N N . THR A 1 238 ? 8.184 -14.626 -0.250 1.00 96.44 238 THR A N 1
ATOM 1777 C CA . THR A 1 238 ? 6.840 -14.304 0.262 1.00 96.44 238 THR A CA 1
ATOM 1778 C C . THR A 1 238 ? 6.078 -13.319 -0.609 1.00 96.44 238 THR A C 1
ATOM 1780 O O . THR A 1 238 ? 4.851 -13.420 -0.684 1.00 96.44 238 THR A O 1
ATOM 1783 N N . LEU A 1 239 ? 6.774 -12.418 -1.302 1.00 97.62 239 LEU A N 1
ATOM 1784 C CA . LEU A 1 239 ? 6.176 -11.410 -2.158 1.00 97.62 239 LEU A CA 1
ATOM 1785 C C . LEU A 1 239 ? 5.610 -12.054 -3.429 1.00 97.62 239 LEU A C 1
ATOM 1787 O O . LEU A 1 239 ? 6.293 -12.784 -4.151 1.00 97.62 239 LEU A O 1
ATOM 1791 N N . VAL A 1 240 ? 4.337 -11.761 -3.673 1.00 97.69 240 VAL A N 1
ATOM 1792 C CA . VAL A 1 240 ? 3.518 -12.238 -4.792 1.00 97.69 240 VAL A CA 1
ATOM 1793 C C . VAL A 1 240 ? 3.255 -11.100 -5.777 1.00 97.69 240 VAL A C 1
ATOM 1795 O O . VAL A 1 240 ? 3.201 -11.328 -6.984 1.00 97.69 240 VAL A O 1
ATOM 1798 N N . GLU A 1 241 ? 3.101 -9.875 -5.277 1.00 98.44 241 GLU A N 1
ATOM 1799 C CA . GLU A 1 241 ? 2.801 -8.696 -6.082 1.00 98.44 241 GLU A CA 1
ATOM 1800 C C . GLU A 1 241 ? 3.702 -7.522 -5.716 1.00 98.44 241 GLU A C 1
ATOM 1802 O O . GLU A 1 241 ? 3.771 -7.115 -4.553 1.00 98.44 241 GLU A O 1
ATOM 1807 N N . LEU A 1 242 ? 4.341 -6.961 -6.743 1.00 98.44 242 LEU A N 1
ATOM 1808 C CA . LEU A 1 242 ? 5.112 -5.728 -6.669 1.00 98.44 242 LEU A CA 1
ATOM 1809 C C . LEU A 1 242 ? 4.586 -4.736 -7.710 1.00 98.44 242 LEU A C 1
ATOM 1811 O O . LEU A 1 242 ? 4.639 -4.996 -8.914 1.00 98.44 242 LEU A O 1
ATOM 1815 N N . ASP A 1 243 ? 4.098 -3.588 -7.250 1.00 98.69 243 ASP A N 1
ATOM 1816 C CA . ASP A 1 243 ? 3.651 -2.506 -8.127 1.00 98.69 243 ASP A CA 1
ATOM 1817 C C . ASP A 1 243 ? 4.615 -1.318 -8.059 1.00 98.69 243 ASP A C 1
ATOM 1819 O O . ASP A 1 243 ? 4.684 -0.618 -7.051 1.00 98.69 243 ASP A O 1
ATOM 1823 N N . LEU A 1 244 ? 5.345 -1.102 -9.152 1.00 98.50 244 LEU A N 1
ATOM 1824 C CA . LEU A 1 244 ? 6.294 -0.013 -9.372 1.00 98.50 244 LEU A CA 1
ATOM 1825 C C . LEU A 1 244 ? 5.817 0.937 -10.484 1.00 98.50 244 LEU A C 1
ATOM 1827 O O . LEU A 1 244 ? 6.627 1.667 -11.063 1.00 98.50 244 LEU A O 1
ATOM 1831 N N . GLN A 1 245 ? 4.518 0.971 -10.789 1.00 98.50 245 GLN A N 1
ATOM 1832 C CA . GLN A 1 245 ? 3.969 1.888 -11.789 1.00 98.50 245 GLN A CA 1
ATOM 1833 C C . GLN A 1 245 ? 4.367 3.341 -11.487 1.00 98.50 245 GLN A C 1
ATOM 1835 O O . GLN A 1 245 ? 4.339 3.730 -10.327 1.00 98.50 245 GLN A O 1
ATOM 1840 N N . GLY A 1 246 ? 4.683 4.187 -12.469 1.00 98.19 246 GLY A N 1
ATOM 1841 C CA . GLY A 1 246 ? 4.825 5.627 -12.194 1.00 98.19 246 GLY A CA 1
ATOM 1842 C C . GLY A 1 246 ? 6.041 6.005 -11.343 1.00 98.19 246 GLY A C 1
ATOM 1843 O O . GLY A 1 246 ? 5.935 6.924 -10.540 1.00 98.19 246 GLY A O 1
ATOM 1844 N N . ASN A 1 247 ? 7.166 5.292 -11.445 1.00 98.44 247 ASN A N 1
ATOM 1845 C CA . ASN A 1 247 ? 8.346 5.492 -10.589 1.00 98.44 247 ASN A CA 1
ATOM 1846 C C . ASN A 1 247 ? 9.556 6.092 -11.305 1.00 98.44 247 ASN A C 1
ATOM 1848 O O . ASN A 1 247 ? 10.664 6.099 -10.760 1.00 98.44 247 ASN A O 1
ATOM 1852 N N . THR A 1 248 ? 9.349 6.637 -12.505 1.00 97.50 248 THR A N 1
ATOM 1853 C CA . THR A 1 248 ? 10.402 7.234 -13.341 1.00 97.50 248 THR A CA 1
ATOM 1854 C C . THR A 1 248 ? 11.548 6.262 -13.644 1.00 97.50 248 THR A C 1
ATOM 1856 O O . THR A 1 248 ? 12.707 6.662 -13.695 1.00 97.50 248 THR A O 1
ATOM 1859 N N . LEU A 1 249 ? 11.221 4.978 -13.806 1.00 98.12 249 LEU A N 1
ATOM 1860 C CA . LEU A 1 249 ? 12.185 3.932 -14.144 1.00 98.12 249 LEU A CA 1
ATOM 1861 C C . LEU A 1 249 ? 12.526 3.982 -15.632 1.00 98.12 249 LEU A C 1
ATOM 1863 O O . LEU A 1 249 ? 11.637 4.182 -16.456 1.00 98.12 249 LEU A O 1
ATOM 1867 N N . THR A 1 250 ? 13.789 3.774 -15.970 1.00 97.69 250 THR A N 1
ATOM 1868 C CA . THR A 1 250 ? 14.298 3.725 -17.343 1.00 97.69 250 THR A CA 1
ATOM 1869 C C . THR A 1 250 ? 14.849 2.336 -17.659 1.00 97.69 250 THR A C 1
ATOM 1871 O O . THR A 1 250 ? 14.823 1.425 -16.828 1.00 97.69 250 THR A O 1
ATOM 1874 N N . ASP A 1 251 ? 15.403 2.160 -18.858 1.00 97.25 251 ASP A N 1
ATOM 1875 C CA . ASP A 1 251 ? 16.061 0.914 -19.260 1.00 97.25 251 ASP A CA 1
ATOM 1876 C C . ASP A 1 251 ? 17.188 0.468 -18.312 1.00 97.25 251 ASP A C 1
ATOM 1878 O O . ASP A 1 251 ? 17.466 -0.728 -18.218 1.00 97.25 251 ASP A O 1
ATOM 1882 N N . VAL A 1 252 ? 17.779 1.389 -17.543 1.00 97.00 252 VAL A N 1
ATOM 1883 C CA . VAL A 1 252 ? 18.785 1.060 -16.521 1.00 97.00 252 VAL A CA 1
ATOM 1884 C C . VAL A 1 252 ? 18.191 0.179 -15.417 1.00 97.00 252 VAL A C 1
ATOM 1886 O O . VAL A 1 252 ? 18.840 -0.765 -14.970 1.00 97.00 252 VAL A O 1
ATOM 1889 N N . ALA A 1 253 ? 16.938 0.404 -15.001 1.00 97.19 253 ALA A N 1
ATOM 1890 C CA . ALA A 1 253 ? 16.295 -0.425 -13.979 1.00 97.19 253 ALA A CA 1
ATOM 1891 C C . ALA A 1 253 ? 16.159 -1.898 -14.406 1.00 97.19 253 ALA A C 1
ATOM 1893 O O . ALA A 1 253 ? 16.164 -2.795 -13.557 1.00 97.19 253 ALA A O 1
ATOM 1894 N N . VAL A 1 254 ? 16.069 -2.174 -15.713 1.00 95.38 254 VAL A N 1
ATOM 1895 C CA . VAL A 1 254 ? 15.974 -3.546 -16.238 1.00 95.38 254 VAL A CA 1
ATOM 1896 C C . VAL A 1 254 ? 17.246 -4.342 -15.979 1.00 95.38 254 VAL A C 1
ATOM 1898 O O . VAL A 1 254 ? 17.147 -5.546 -15.740 1.00 95.38 254 VAL A O 1
ATOM 1901 N N . GLU A 1 255 ? 18.414 -3.695 -15.924 1.00 94.75 255 GLU A N 1
ATOM 1902 C CA . GLU A 1 255 ? 19.682 -4.356 -15.584 1.00 94.75 255 GLU A CA 1
ATOM 1903 C C . GLU A 1 255 ? 19.641 -5.012 -14.195 1.00 94.75 255 GLU A C 1
ATOM 1905 O O . GLU A 1 255 ? 20.289 -6.036 -13.978 1.00 94.75 255 GLU A O 1
ATOM 1910 N N . TYR A 1 256 ? 18.830 -4.474 -13.278 1.00 96.50 256 TYR A N 1
ATOM 1911 C CA . TYR A 1 256 ? 18.610 -5.036 -11.945 1.00 96.50 256 TYR A CA 1
ATOM 1912 C C . TYR A 1 256 ? 17.392 -5.966 -11.895 1.00 96.50 256 TYR A C 1
ATOM 1914 O O . TYR A 1 256 ? 17.459 -7.047 -11.306 1.00 96.50 256 TYR A O 1
ATOM 1922 N N . LEU A 1 257 ? 16.280 -5.577 -12.531 1.00 96.00 257 LEU A N 1
ATOM 1923 C CA . LEU A 1 257 ? 15.028 -6.339 -12.486 1.00 96.00 257 LEU A CA 1
ATOM 1924 C C . LEU A 1 257 ? 15.128 -7.679 -13.221 1.00 96.00 257 LEU A C 1
ATOM 1926 O O . LEU A 1 257 ? 14.636 -8.680 -12.715 1.00 96.00 257 LEU A O 1
ATOM 1930 N N . VAL A 1 258 ? 15.763 -7.742 -14.395 1.00 94.56 258 VAL A N 1
ATOM 1931 C CA . VAL A 1 258 ? 15.831 -8.984 -15.190 1.00 94.56 258 VAL A CA 1
ATOM 1932 C C . VAL A 1 258 ? 16.545 -10.123 -14.457 1.00 94.56 258 VAL A C 1
ATOM 1934 O O . VAL A 1 258 ? 15.996 -11.230 -14.438 1.00 94.56 258 VAL A O 1
ATOM 1937 N N . PRO A 1 259 ? 17.725 -9.911 -13.843 1.00 94.50 259 PRO A N 1
ATOM 1938 C CA . PRO A 1 259 ? 18.346 -10.933 -13.005 1.00 94.50 259 PRO A CA 1
ATOM 1939 C C . PRO A 1 259 ? 17.456 -11.350 -11.830 1.00 94.50 259 PRO A C 1
ATOM 1941 O O . PRO A 1 259 ? 17.296 -12.541 -11.588 1.00 94.50 259 PRO A O 1
ATOM 1944 N N . ALA A 1 260 ? 16.818 -10.393 -11.152 1.00 94.88 260 ALA A N 1
ATOM 1945 C CA . ALA A 1 260 ? 15.944 -10.681 -10.018 1.00 94.88 260 ALA A CA 1
ATOM 1946 C C . ALA A 1 260 ? 14.722 -11.527 -10.409 1.00 94.88 260 ALA A C 1
ATOM 1948 O O . ALA A 1 260 ? 14.420 -12.524 -9.759 1.00 94.88 260 ALA A O 1
ATOM 1949 N N . LEU A 1 261 ? 14.052 -11.175 -11.510 1.00 93.19 261 LEU A N 1
ATOM 1950 C CA . LEU A 1 261 ? 12.896 -11.909 -12.032 1.00 93.19 261 LEU A CA 1
ATOM 1951 C C . LEU A 1 261 ? 13.258 -13.311 -12.528 1.00 93.19 261 LEU A C 1
ATOM 1953 O O . LEU A 1 261 ? 12.388 -14.170 -12.570 1.00 93.19 261 LEU A O 1
ATOM 1957 N N . ARG A 1 262 ? 14.510 -13.546 -12.934 1.00 92.50 262 ARG A N 1
ATOM 1958 C CA . ARG A 1 262 ? 14.976 -14.872 -13.358 1.00 92.50 262 ARG A CA 1
ATOM 1959 C C . ARG A 1 262 ? 15.071 -15.847 -12.185 1.00 92.50 262 ARG A C 1
ATOM 1961 O O . ARG A 1 262 ? 14.710 -17.007 -12.349 1.00 92.50 262 ARG A O 1
ATOM 1968 N N . GLU A 1 263 ? 15.566 -15.371 -11.047 1.00 92.19 263 GLU A N 1
ATOM 1969 C CA . GLU A 1 263 ? 15.809 -16.193 -9.854 1.00 92.19 263 GLU A CA 1
ATOM 1970 C C . GLU A 1 263 ? 14.590 -16.245 -8.917 1.00 92.19 263 GLU A C 1
ATOM 1972 O O . GLU A 1 263 ? 14.424 -17.199 -8.158 1.00 92.19 263 GLU A O 1
ATOM 1977 N N . ASN A 1 264 ? 13.711 -15.237 -8.956 1.00 91.69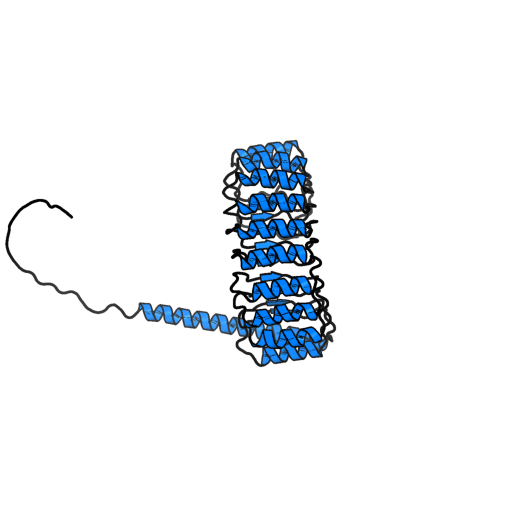 264 ASN A N 1
ATOM 1978 C CA . ASN A 1 264 ? 12.515 -15.224 -8.123 1.00 91.69 264 ASN A CA 1
ATOM 1979 C C . ASN A 1 264 ? 11.416 -16.137 -8.695 1.00 91.69 264 ASN A C 1
ATOM 1981 O O . ASN A 1 264 ? 10.976 -15.993 -9.835 1.00 91.69 264 ASN A O 1
ATOM 1985 N N . HIS A 1 265 ? 10.904 -17.038 -7.857 1.00 90.56 265 HIS A N 1
ATOM 1986 C CA . HIS A 1 265 ? 9.841 -17.978 -8.226 1.00 90.56 265 HIS A CA 1
ATOM 1987 C C . HIS A 1 265 ? 8.527 -17.755 -7.465 1.00 90.56 265 HIS A C 1
ATOM 1989 O O . HIS A 1 265 ? 7.621 -18.584 -7.559 1.00 90.56 265 HIS A O 1
ATOM 1995 N N . THR A 1 266 ? 8.395 -16.667 -6.705 1.00 93.75 266 THR A N 1
ATOM 1996 C CA . THR A 1 266 ? 7.207 -16.388 -5.877 1.00 93.75 266 THR A CA 1
ATOM 1997 C C . THR A 1 266 ? 6.344 -15.265 -6.424 1.00 93.75 266 THR A C 1
ATOM 1999 O O . THR A 1 266 ? 5.127 -15.304 -6.251 1.00 93.75 266 THR A O 1
ATOM 2002 N N . LEU A 1 267 ? 6.946 -14.306 -7.126 1.00 95.12 267 LEU A N 1
ATOM 2003 C CA . LEU A 1 267 ? 6.239 -13.219 -7.779 1.00 95.12 267 LEU A CA 1
ATOM 2004 C C . LEU A 1 267 ? 5.301 -13.757 -8.859 1.00 95.12 267 LEU A C 1
ATOM 2006 O O . LEU A 1 267 ? 5.689 -14.496 -9.765 1.00 95.12 267 LEU A O 1
ATOM 2010 N N . GLU A 1 268 ? 4.050 -13.324 -8.770 1.00 95.56 268 GLU A N 1
ATOM 2011 C CA . GLU A 1 268 ? 3.006 -13.607 -9.748 1.00 95.56 268 GLU A CA 1
ATOM 2012 C C . GLU A 1 268 ? 2.607 -12.366 -10.540 1.00 95.56 268 GLU A C 1
ATOM 2014 O O . GLU A 1 268 ? 2.116 -12.494 -11.668 1.00 95.56 268 GLU A O 1
ATOM 2019 N N . LYS A 1 269 ? 2.788 -11.183 -9.940 1.00 97.50 269 LYS A N 1
ATOM 2020 C CA . LYS A 1 269 ? 2.314 -9.908 -10.467 1.00 97.50 269 LYS A CA 1
ATOM 2021 C C . LYS A 1 269 ? 3.373 -8.825 -10.345 1.00 97.50 269 LYS A C 1
ATOM 2023 O O . LYS A 1 269 ? 3.847 -8.533 -9.249 1.00 97.50 269 LYS A O 1
ATOM 2028 N N . VAL A 1 270 ? 3.703 -8.206 -11.469 1.00 97.62 270 VAL A N 1
ATOM 2029 C CA . VAL A 1 270 ? 4.658 -7.102 -11.536 1.00 97.62 270 VAL A CA 1
ATOM 2030 C C . VAL A 1 270 ? 4.064 -5.984 -12.386 1.00 97.62 270 VAL A C 1
ATOM 2032 O O . VAL A 1 270 ? 3.808 -6.153 -13.578 1.00 97.62 270 VAL A O 1
ATOM 2035 N N . ASN A 1 271 ? 3.822 -4.826 -11.780 1.00 98.25 271 ASN A N 1
ATOM 2036 C CA . ASN A 1 271 ? 3.326 -3.658 -12.501 1.00 98.25 271 ASN A CA 1
ATOM 2037 C C . ASN A 1 271 ? 4.464 -2.654 -12.714 1.00 98.25 271 ASN A C 1
ATOM 2039 O O . ASN A 1 271 ? 5.019 -2.126 -11.756 1.00 98.25 271 ASN A O 1
ATOM 2043 N N . LEU A 1 272 ? 4.810 -2.413 -13.976 1.00 97.94 272 LEU A N 1
ATOM 2044 C CA . LEU A 1 272 ? 5.843 -1.477 -14.424 1.00 97.94 272 LEU A CA 1
ATOM 2045 C C . LEU A 1 272 ? 5.249 -0.420 -15.373 1.00 97.94 272 LEU A C 1
ATOM 2047 O O . LEU A 1 272 ? 5.989 0.225 -16.118 1.00 97.94 272 LEU A O 1
ATOM 2051 N N . GLU A 1 273 ? 3.921 -0.243 -15.378 1.00 97.88 273 GLU A N 1
ATOM 2052 C CA . GLU A 1 273 ? 3.261 0.763 -16.214 1.00 97.88 273 GLU A CA 1
ATOM 2053 C C . GLU A 1 273 ? 3.753 2.181 -15.911 1.00 97.88 273 GLU A C 1
ATOM 2055 O O . GLU A 1 273 ? 4.252 2.460 -14.825 1.00 97.88 273 GLU A O 1
ATOM 2060 N N . ASP A 1 274 ? 3.550 3.102 -16.849 1.00 97.88 274 ASP A N 1
ATOM 2061 C CA . ASP A 1 274 ? 3.752 4.538 -16.603 1.00 97.88 274 ASP A CA 1
ATOM 2062 C C . ASP A 1 274 ? 5.192 4.873 -16.160 1.00 97.88 274 ASP A C 1
ATOM 2064 O O . ASP A 1 274 ? 5.428 5.614 -15.212 1.00 97.88 274 ASP A O 1
ATOM 2068 N N . ASN A 1 275 ? 6.175 4.251 -16.809 1.00 98.25 275 ASN A N 1
ATOM 2069 C CA . ASN A 1 275 ? 7.603 4.510 -16.633 1.00 98.25 275 ASN A CA 1
ATOM 2070 C C . ASN A 1 275 ? 8.214 4.902 -17.999 1.00 98.25 275 ASN A C 1
ATOM 2072 O O . ASN A 1 275 ? 7.492 5.242 -18.935 1.00 98.25 275 ASN A O 1
ATOM 2076 N N . PHE A 1 276 ? 9.537 4.856 -18.130 1.00 97.94 276 PHE A N 1
ATOM 2077 C CA . PHE A 1 276 ? 10.281 5.212 -19.342 1.00 97.94 276 PHE A CA 1
ATOM 2078 C C . PHE A 1 276 ? 11.009 4.002 -19.954 1.00 97.94 276 PHE A C 1
ATOM 2080 O O . PHE A 1 276 ? 12.122 4.126 -20.461 1.00 97.94 276 PHE A O 1
ATOM 2087 N N . PHE A 1 277 ? 10.412 2.806 -19.888 1.00 98.06 277 PHE A N 1
ATOM 2088 C CA . PHE A 1 277 ? 10.975 1.620 -20.542 1.00 98.06 277 PHE A CA 1
ATOM 2089 C C . PHE A 1 277 ? 10.799 1.687 -22.064 1.00 98.06 277 PHE A C 1
ATOM 2091 O O . PHE A 1 277 ? 9.707 1.963 -22.561 1.00 98.06 277 PHE A O 1
ATOM 2098 N N . THR A 1 278 ? 11.846 1.355 -22.813 1.00 97.75 278 THR A N 1
ATOM 2099 C CA . THR A 1 278 ? 11.800 1.285 -24.279 1.00 97.75 278 THR A CA 1
ATOM 2100 C C . THR A 1 278 ? 11.574 -0.143 -24.784 1.00 97.75 278 THR A C 1
ATOM 2102 O O . THR A 1 278 ? 11.581 -1.126 -24.030 1.00 97.75 278 THR A O 1
ATOM 2105 N N . ASP A 1 279 ? 11.423 -0.293 -26.103 1.00 97.56 279 ASP A N 1
ATOM 2106 C CA . ASP A 1 279 ? 11.355 -1.599 -26.769 1.00 97.56 279 ASP A CA 1
ATOM 2107 C C . ASP A 1 279 ? 12.542 -2.516 -26.421 1.00 97.56 279 ASP A C 1
ATOM 2109 O O . ASP A 1 279 ? 12.396 -3.741 -26.436 1.00 97.56 279 ASP A O 1
ATOM 2113 N N . ALA A 1 280 ? 13.720 -1.958 -26.117 1.00 95.88 280 ALA A N 1
ATOM 2114 C CA . ALA A 1 280 ? 14.888 -2.743 -25.723 1.00 95.88 280 ALA A CA 1
ATOM 2115 C C . ALA A 1 280 ? 14.649 -3.462 -24.387 1.00 95.88 280 ALA A C 1
ATOM 2117 O O . ALA A 1 280 ? 14.854 -4.675 -24.290 1.00 95.88 280 ALA A O 1
ATOM 2118 N N . SER A 1 281 ? 14.142 -2.738 -23.390 1.00 95.81 281 SER A N 1
ATOM 2119 C CA . SER A 1 281 ? 13.757 -3.276 -22.083 1.00 95.81 281 SER A CA 1
ATOM 2120 C C . SER A 1 281 ? 12.662 -4.322 -22.176 1.00 95.81 281 SER A C 1
ATOM 2122 O O . SER A 1 281 ? 12.794 -5.421 -21.632 1.00 95.81 281 SER A O 1
ATOM 2124 N N . ALA A 1 282 ? 11.602 -4.024 -22.928 1.00 96.31 282 ALA A N 1
ATOM 2125 C CA . ALA A 1 282 ? 10.496 -4.957 -23.097 1.00 96.31 282 ALA A CA 1
ATOM 2126 C C . ALA A 1 282 ? 10.957 -6.271 -23.759 1.00 96.31 282 ALA A C 1
ATOM 2128 O O . ALA A 1 282 ? 10.538 -7.349 -23.338 1.00 96.31 282 ALA A O 1
ATOM 2129 N N . LYS A 1 283 ? 11.884 -6.216 -24.729 1.00 95.69 283 LYS A N 1
ATOM 2130 C CA . LYS A 1 283 ? 12.498 -7.418 -25.325 1.00 95.69 283 LYS A CA 1
ATOM 2131 C C . LYS A 1 283 ? 13.319 -8.222 -24.320 1.00 95.69 283 LYS A C 1
ATOM 2133 O O . LYS A 1 283 ? 13.231 -9.447 -24.330 1.00 95.69 283 LYS A O 1
ATOM 2138 N N . GLN A 1 284 ? 14.104 -7.570 -23.463 1.00 95.75 284 GLN A N 1
ATOM 2139 C CA . GLN A 1 284 ? 14.882 -8.271 -22.434 1.00 95.75 284 GLN A CA 1
ATOM 2140 C C . GLN A 1 284 ? 13.974 -8.994 -21.434 1.00 95.75 284 GLN A C 1
ATOM 2142 O O . GLN A 1 284 ? 14.209 -10.162 -21.126 1.00 95.75 284 GLN A O 1
ATOM 2147 N N . ILE A 1 285 ? 12.904 -8.333 -20.987 1.00 94.88 285 ILE A N 1
ATOM 2148 C CA . ILE A 1 285 ? 11.905 -8.930 -20.095 1.00 94.88 285 ILE A CA 1
ATOM 2149 C C . ILE A 1 285 ? 11.229 -10.133 -20.771 1.00 94.88 285 ILE A C 1
ATOM 2151 O O . ILE A 1 285 ? 11.167 -11.206 -20.171 1.00 94.88 285 ILE A O 1
ATOM 2155 N N . LEU A 1 286 ? 10.797 -10.007 -22.033 1.00 93.69 286 LEU A N 1
ATOM 2156 C CA . LEU A 1 286 ? 10.209 -11.131 -22.777 1.00 93.69 286 LEU A CA 1
ATOM 2157 C C . LEU A 1 286 ? 11.162 -12.323 -22.884 1.00 93.69 286 LEU A C 1
ATOM 2159 O O . LEU A 1 286 ? 10.755 -13.446 -22.607 1.00 93.69 286 LEU A O 1
ATOM 2163 N N . GLN A 1 287 ? 12.438 -12.095 -23.204 1.00 92.06 287 GLN A N 1
ATOM 2164 C CA . GLN A 1 287 ? 13.423 -13.179 -23.303 1.00 92.06 287 GLN A CA 1
ATOM 2165 C C . GLN A 1 287 ? 13.584 -13.960 -21.991 1.00 92.06 287 GLN A C 1
ATOM 2167 O O . GLN A 1 287 ? 13.863 -15.160 -22.021 1.00 92.06 287 GLN A O 1
ATOM 2172 N N . VAL A 1 288 ? 13.441 -13.299 -20.839 1.00 91.19 288 VAL A N 1
ATOM 2173 C CA . VAL A 1 288 ? 13.482 -13.959 -19.525 1.00 91.19 288 VAL A CA 1
ATOM 2174 C C . VAL A 1 288 ? 12.234 -14.804 -19.311 1.00 91.19 288 VAL A C 1
ATOM 2176 O O . VAL A 1 288 ? 12.359 -15.955 -18.897 1.00 91.19 288 VAL A O 1
ATOM 2179 N N . LEU A 1 289 ? 11.054 -14.268 -19.624 1.00 88.75 289 LEU A N 1
ATOM 2180 C CA . LEU A 1 289 ? 9.785 -14.987 -19.479 1.00 88.75 289 LEU A CA 1
ATOM 2181 C C . LEU A 1 289 ? 9.678 -16.185 -20.437 1.00 88.75 289 LEU A C 1
ATOM 2183 O O . LEU A 1 289 ? 9.127 -17.219 -20.073 1.00 88.75 289 LEU A O 1
ATOM 2187 N N . GLU A 1 290 ? 10.239 -16.076 -21.644 1.00 88.06 290 GLU A N 1
ATOM 2188 C CA . GLU A 1 290 ? 10.295 -17.164 -22.627 1.00 88.06 290 GLU A CA 1
ATOM 2189 C C . GLU A 1 290 ? 11.226 -18.303 -22.194 1.00 88.06 290 GLU A C 1
ATOM 2191 O O . GLU A 1 290 ? 10.902 -19.477 -22.376 1.00 88.06 290 GLU A O 1
ATOM 2196 N N . LYS A 1 291 ? 12.396 -17.970 -21.632 1.00 85.44 291 LYS A N 1
ATOM 2197 C CA . LYS A 1 291 ? 13.418 -18.964 -21.264 1.00 85.44 291 LYS A CA 1
ATOM 2198 C C . LYS A 1 291 ? 13.136 -19.661 -19.938 1.00 85.44 291 LYS A C 1
ATOM 2200 O O . LYS A 1 291 ? 13.566 -20.799 -19.764 1.00 85.44 291 LYS A O 1
ATOM 2205 N N . ASN A 1 292 ? 12.444 -19.002 -19.012 1.00 78.00 292 ASN A N 1
ATOM 2206 C CA . ASN A 1 292 ? 12.221 -19.522 -17.667 1.00 78.00 292 ASN A CA 1
ATOM 2207 C C . ASN A 1 292 ? 10.770 -19.983 -17.506 1.00 78.00 292 ASN A C 1
ATOM 2209 O O . ASN A 1 292 ? 9.898 -19.247 -17.052 1.00 78.00 292 ASN A O 1
ATOM 2213 N N . THR A 1 293 ? 10.509 -21.242 -17.863 1.00 72.62 293 THR A N 1
ATOM 2214 C CA . THR A 1 293 ? 9.157 -21.828 -17.833 1.00 72.62 293 THR A CA 1
ATOM 2215 C C . THR A 1 293 ? 8.595 -22.085 -16.435 1.00 72.62 293 THR A C 1
ATOM 2217 O O . THR A 1 293 ? 7.420 -22.456 -16.327 1.00 72.62 293 THR A O 1
ATOM 2220 N N . ASP A 1 294 ? 9.433 -21.924 -15.410 1.00 77.62 294 ASP A N 1
ATOM 2221 C CA . ASP A 1 294 ? 9.127 -22.170 -13.998 1.00 77.62 294 ASP A CA 1
ATOM 2222 C C . ASP A 1 294 ? 8.766 -20.882 -13.238 1.00 77.62 294 ASP A C 1
ATOM 2224 O O . ASP A 1 294 ? 8.396 -20.941 -12.065 1.00 77.62 294 ASP A O 1
ATOM 2228 N N . LEU A 1 295 ? 8.834 -19.717 -13.896 1.00 81.62 295 LEU A N 1
ATOM 2229 C CA . LEU A 1 295 ? 8.377 -18.458 -13.311 1.00 81.62 295 LEU A CA 1
ATOM 2230 C C . LEU A 1 295 ? 6.866 -18.482 -13.090 1.00 81.62 295 LEU A C 1
ATOM 2232 O O . LEU A 1 295 ? 6.098 -18.976 -13.914 1.00 81.62 295 LEU A O 1
ATOM 2236 N N . ASN A 1 296 ? 6.437 -17.897 -11.974 1.00 86.50 296 ASN A N 1
ATOM 2237 C CA . ASN A 1 296 ? 5.029 -17.804 -11.597 1.00 86.50 296 ASN A CA 1
ATOM 2238 C C . ASN A 1 296 ? 4.351 -16.509 -12.074 1.00 86.50 296 ASN A C 1
ATOM 2240 O O . ASN A 1 296 ? 3.175 -16.294 -11.771 1.00 86.50 296 ASN A O 1
ATOM 2244 N N . ILE A 1 297 ? 5.066 -15.677 -12.838 1.00 92.06 297 ILE A N 1
ATOM 2245 C CA . ILE A 1 297 ? 4.620 -14.360 -13.295 1.00 92.06 297 ILE A CA 1
ATOM 2246 C C . ILE A 1 297 ? 3.486 -14.518 -14.310 1.00 92.06 297 ILE A C 1
ATOM 2248 O O . ILE A 1 297 ? 3.689 -14.715 -15.504 1.00 92.06 297 ILE A O 1
ATOM 2252 N N . SER A 1 298 ? 2.261 -14.410 -13.813 1.00 91.06 298 SER A N 1
ATOM 2253 C CA . SER A 1 298 ? 1.039 -14.450 -14.616 1.00 91.06 298 SER A CA 1
ATOM 2254 C C . SER A 1 298 ? 0.648 -13.076 -15.161 1.00 91.06 298 SER A C 1
ATOM 2256 O O . SER A 1 298 ? -0.032 -12.983 -16.180 1.00 91.06 298 SER A O 1
ATOM 2258 N N . GLU A 1 299 ? 1.084 -12.004 -14.500 1.00 94.06 299 GLU A N 1
ATOM 2259 C CA . GLU A 1 299 ? 0.707 -10.634 -14.827 1.00 94.06 299 GLU A CA 1
ATOM 2260 C C . GLU A 1 299 ? 1.954 -9.745 -14.776 1.00 94.06 299 GLU A C 1
ATOM 2262 O O . GLU A 1 299 ? 2.516 -9.504 -13.713 1.00 94.06 299 GLU A O 1
ATOM 2267 N N . LEU A 1 300 ? 2.392 -9.248 -15.932 1.00 96.06 300 LEU A N 1
ATOM 2268 C CA . LEU A 1 300 ? 3.444 -8.243 -16.043 1.00 96.06 300 LEU A CA 1
ATOM 2269 C C . LEU A 1 300 ? 2.919 -7.126 -16.932 1.00 96.06 300 LEU A C 1
ATOM 2271 O O . LEU A 1 300 ? 2.491 -7.385 -18.058 1.00 96.06 300 LEU A O 1
ATOM 2275 N N . LYS A 1 301 ? 2.892 -5.897 -16.420 1.00 96.12 301 LYS A N 1
ATOM 2276 C CA . LYS A 1 301 ? 2.344 -4.747 -17.147 1.00 96.12 301 LYS A CA 1
ATOM 2277 C C . LYS A 1 301 ? 3.434 -3.748 -17.508 1.00 96.12 301 LYS A C 1
ATOM 2279 O O . LYS A 1 301 ? 4.171 -3.315 -16.633 1.00 96.12 301 LYS A O 1
ATOM 2284 N N . LEU A 1 302 ? 3.485 -3.362 -18.783 1.00 95.94 302 LEU A N 1
ATOM 2285 C CA . LEU A 1 302 ? 4.415 -2.363 -19.334 1.00 95.94 302 LEU A CA 1
ATOM 2286 C C . LEU A 1 302 ? 3.708 -1.254 -20.133 1.00 95.94 302 LEU A C 1
ATOM 2288 O O . LEU A 1 302 ? 4.359 -0.483 -20.832 1.00 95.94 302 LEU A O 1
ATOM 2292 N N . LYS A 1 303 ? 2.379 -1.138 -20.059 1.00 93.44 303 LYS A N 1
ATOM 2293 C CA . LYS A 1 303 ? 1.651 -0.072 -20.768 1.00 93.44 303 LYS A CA 1
ATOM 2294 C C . LYS A 1 303 ? 2.084 1.312 -20.282 1.00 93.44 303 LYS A C 1
ATOM 2296 O O . LYS A 1 303 ? 2.590 1.459 -19.176 1.00 93.44 303 LYS A O 1
ATOM 2301 N N . LYS A 1 304 ? 1.835 2.337 -21.101 1.00 94.44 304 LYS A N 1
ATOM 2302 C CA . LYS A 1 304 ? 2.210 3.734 -20.803 1.00 94.44 304 LYS A CA 1
ATOM 2303 C C . LYS A 1 304 ? 3.720 3.925 -20.574 1.00 94.44 304 LYS A C 1
ATOM 2305 O O . LYS A 1 304 ? 4.119 4.804 -19.833 1.00 94.44 304 LYS A O 1
ATOM 2310 N N . ASN A 1 305 ? 4.536 3.089 -21.208 1.00 96.88 305 ASN A N 1
ATOM 2311 C CA . ASN A 1 305 ? 5.975 3.288 -21.348 1.00 96.88 305 ASN A CA 1
ATOM 2312 C C . ASN A 1 305 ? 6.303 3.790 -22.765 1.00 96.88 305 ASN A C 1
ATOM 2314 O O . ASN A 1 305 ? 5.407 3.923 -23.603 1.00 96.88 305 ASN A O 1
ATOM 2318 N N . GLU A 1 306 ? 7.582 4.006 -23.066 1.00 97.25 306 GLU A N 1
ATOM 2319 C CA . GLU A 1 306 ? 8.091 4.442 -24.375 1.00 97.25 306 GLU A CA 1
ATOM 2320 C C . GLU A 1 306 ? 8.194 3.279 -25.384 1.00 97.25 306 GLU A C 1
ATOM 2322 O O . GLU A 1 306 ? 9.175 3.120 -26.112 1.00 97.25 306 GLU A O 1
ATOM 2327 N N . LEU A 1 307 ? 7.159 2.438 -25.416 1.00 96.56 307 LEU A N 1
ATOM 2328 C CA . LEU A 1 307 ? 7.068 1.282 -26.301 1.00 96.56 307 LEU A CA 1
ATOM 2329 C C . LEU A 1 307 ? 6.385 1.649 -27.615 1.00 96.56 307 LEU A C 1
ATOM 2331 O O . LEU A 1 307 ? 5.354 2.329 -27.632 1.00 96.56 307 LEU A O 1
ATOM 2335 N N . THR A 1 308 ? 6.890 1.107 -28.722 1.00 97.12 308 THR A N 1
ATOM 2336 C CA . THR A 1 308 ? 6.179 1.177 -30.001 1.00 97.12 308 THR A CA 1
ATOM 2337 C C . THR A 1 308 ? 4.837 0.445 -29.907 1.00 97.12 308 THR A C 1
ATOM 2339 O O . THR A 1 308 ? 4.666 -0.499 -29.129 1.00 97.12 308 THR A O 1
ATOM 2342 N N . GLU A 1 309 ? 3.853 0.844 -30.718 1.00 95.38 309 GLU A N 1
ATOM 2343 C CA . GLU A 1 309 ? 2.547 0.165 -30.757 1.00 95.38 309 GLU A CA 1
ATOM 2344 C C . GLU A 1 309 ? 2.689 -1.335 -31.054 1.00 95.38 309 GLU A C 1
ATOM 2346 O O . GLU A 1 309 ? 2.010 -2.167 -30.449 1.00 95.38 309 GLU A O 1
ATOM 2351 N N . MET A 1 310 ? 3.625 -1.683 -31.943 1.00 95.06 310 MET A N 1
ATOM 2352 C CA . MET A 1 310 ? 3.943 -3.067 -32.278 1.00 95.06 310 MET A CA 1
ATOM 2353 C C . MET A 1 310 ? 4.487 -3.827 -31.065 1.00 95.06 310 MET A C 1
ATOM 2355 O O . MET A 1 310 ? 4.021 -4.934 -30.797 1.00 95.06 310 MET A O 1
ATOM 2359 N N . MET A 1 311 ? 5.428 -3.246 -30.314 1.00 96.12 311 MET A N 1
ATOM 2360 C CA . MET A 1 311 ? 5.983 -3.885 -29.120 1.00 96.12 311 MET A CA 1
ATOM 2361 C C . MET A 1 311 ? 4.928 -4.044 -28.020 1.00 96.12 311 MET A C 1
ATOM 2363 O O . MET A 1 311 ? 4.819 -5.118 -27.432 1.00 96.12 311 MET A O 1
ATOM 2367 N N . ASN A 1 312 ? 4.098 -3.020 -27.789 1.00 93.69 312 ASN A N 1
ATOM 2368 C CA . ASN A 1 312 ? 2.965 -3.093 -26.861 1.00 93.69 312 ASN A CA 1
ATOM 2369 C C . ASN A 1 312 ? 2.014 -4.244 -27.217 1.00 93.69 312 ASN A C 1
ATOM 2371 O O . ASN A 1 312 ? 1.623 -5.024 -26.346 1.00 93.69 312 ASN A O 1
ATOM 2375 N N . MET A 1 313 ? 1.654 -4.371 -28.498 1.00 94.31 313 MET A N 1
ATOM 2376 C CA . MET A 1 313 ? 0.780 -5.442 -28.976 1.00 94.31 313 MET A CA 1
ATOM 2377 C C . MET A 1 313 ? 1.431 -6.819 -28.805 1.00 94.31 313 MET A C 1
ATOM 2379 O O . MET A 1 313 ? 0.785 -7.738 -28.304 1.00 94.31 313 MET A O 1
ATOM 2383 N N . GLN A 1 314 ? 2.704 -6.963 -29.186 1.00 94.56 314 GLN A N 1
ATOM 2384 C CA . GLN A 1 314 ? 3.457 -8.210 -29.023 1.00 94.56 314 GLN A CA 1
ATOM 2385 C C . GLN A 1 314 ? 3.529 -8.634 -27.554 1.00 94.56 314 GLN A C 1
ATOM 2387 O O . GLN A 1 314 ? 3.239 -9.787 -27.234 1.00 94.56 314 GLN A O 1
ATOM 2392 N N . PHE A 1 315 ? 3.853 -7.695 -26.665 1.00 94.38 315 PHE A N 1
ATOM 2393 C CA . PHE A 1 315 ? 3.955 -7.946 -25.234 1.00 94.38 315 PHE A CA 1
ATOM 2394 C C . PHE A 1 315 ? 2.607 -8.371 -24.631 1.00 94.38 315 PHE A C 1
ATOM 2396 O O . PHE A 1 315 ? 2.534 -9.374 -23.923 1.00 94.38 315 PHE A O 1
ATOM 2403 N N . ASP A 1 316 ? 1.517 -7.666 -24.955 1.00 93.56 316 ASP A N 1
ATOM 2404 C CA . ASP A 1 316 ? 0.172 -7.983 -24.453 1.00 93.56 316 ASP A CA 1
ATOM 2405 C C . ASP A 1 316 ? -0.322 -9.356 -24.949 1.00 93.56 316 ASP A C 1
ATOM 2407 O O . ASP A 1 316 ? -0.869 -10.139 -24.169 1.00 93.56 316 ASP A O 1
ATOM 2411 N N . ILE A 1 317 ? -0.081 -9.698 -26.223 1.00 94.06 317 ILE A N 1
ATOM 2412 C CA . ILE A 1 317 ? -0.415 -11.021 -26.781 1.00 94.06 317 ILE A CA 1
ATOM 2413 C C . ILE A 1 317 ? 0.380 -12.125 -26.076 1.00 94.06 317 ILE A C 1
ATOM 2415 O O . ILE A 1 317 ? -0.203 -13.151 -25.697 1.00 94.06 317 ILE A O 1
ATOM 2419 N N . PHE A 1 318 ? 1.687 -11.920 -25.890 1.00 94.31 318 PHE A N 1
ATOM 2420 C CA . PHE A 1 318 ? 2.543 -12.872 -25.190 1.00 94.31 318 PHE A CA 1
ATOM 2421 C C . PHE A 1 318 ? 2.043 -13.104 -23.763 1.00 94.31 318 PHE A C 1
ATOM 2423 O O . PHE A 1 318 ? 1.746 -14.244 -23.407 1.00 94.31 318 PHE A O 1
ATOM 2430 N N . MET A 1 319 ? 1.844 -12.039 -22.978 1.00 93.81 319 MET A N 1
ATOM 2431 C CA . MET A 1 319 ? 1.420 -12.158 -21.580 1.00 93.81 319 MET A CA 1
ATOM 2432 C C . MET A 1 319 ? 0.059 -12.842 -21.432 1.00 93.81 319 MET A C 1
ATOM 2434 O O . MET A 1 319 ? -0.102 -13.697 -20.562 1.00 93.81 319 MET A O 1
ATOM 2438 N N . ARG A 1 320 ? -0.913 -12.553 -22.309 1.00 92.31 320 ARG A N 1
ATOM 2439 C CA . ARG A 1 320 ? -2.213 -13.255 -22.301 1.00 92.31 320 ARG A CA 1
ATOM 2440 C C . ARG A 1 320 ? -2.072 -14.749 -22.578 1.00 92.31 320 ARG A C 1
ATOM 2442 O O . ARG A 1 320 ? -2.813 -15.547 -22.006 1.00 92.31 320 ARG A O 1
ATOM 2449 N N . THR A 1 321 ? -1.171 -15.125 -23.482 1.00 91.62 321 THR A N 1
ATOM 2450 C CA . THR A 1 321 ? -0.929 -16.531 -23.834 1.00 91.62 321 THR A CA 1
ATOM 2451 C C . THR A 1 321 ? -0.208 -17.243 -22.693 1.00 91.62 321 THR A C 1
ATOM 2453 O O . THR A 1 321 ? -0.691 -18.267 -22.212 1.00 91.62 321 THR A O 1
ATOM 2456 N N . HIS A 1 322 ? 0.863 -16.636 -22.180 1.00 91.00 322 HIS A N 1
ATOM 2457 C CA . HIS A 1 322 ? 1.644 -17.137 -21.054 1.00 91.00 322 HIS A CA 1
ATOM 2458 C C . HIS A 1 322 ? 0.787 -17.345 -19.794 1.00 91.00 322 HIS A C 1
ATOM 2460 O O . HIS A 1 322 ? 0.820 -18.418 -19.193 1.00 91.00 322 HIS A O 1
ATOM 2466 N N . ALA A 1 323 ? -0.062 -16.374 -19.436 1.00 89.56 323 ALA A N 1
ATOM 2467 C CA . ALA A 1 323 ? -0.962 -16.479 -18.286 1.00 89.56 323 ALA A CA 1
ATOM 2468 C C . ALA A 1 323 ? -1.915 -17.683 -18.397 1.00 89.56 323 ALA A C 1
ATOM 2470 O O . ALA A 1 323 ? -2.069 -18.451 -17.446 1.00 89.56 323 ALA A O 1
ATOM 2471 N N . ARG A 1 324 ? -2.507 -17.902 -19.582 1.00 90.44 324 ARG A N 1
ATOM 2472 C CA . ARG A 1 324 ? -3.387 -19.055 -19.843 1.00 90.44 324 ARG A CA 1
ATOM 2473 C C . ARG A 1 324 ? -2.645 -20.384 -19.722 1.00 90.44 324 ARG A C 1
ATOM 2475 O O . ARG A 1 324 ? -3.191 -21.342 -19.176 1.00 90.44 324 ARG A O 1
ATOM 2482 N N . GLU A 1 325 ? -1.414 -20.460 -20.222 1.00 89.44 325 GLU A N 1
ATOM 2483 C CA . GLU A 1 325 ? -0.578 -21.658 -20.101 1.00 89.44 325 GLU A CA 1
ATOM 2484 C C . GLU A 1 325 ? -0.223 -21.957 -18.641 1.00 89.44 325 GLU A C 1
ATOM 2486 O O . GLU A 1 325 ? -0.317 -23.109 -18.203 1.00 89.44 325 GLU A O 1
ATOM 2491 N N . LEU A 1 326 ? 0.123 -20.927 -17.865 1.00 87.31 326 LEU A N 1
ATOM 2492 C CA . LEU A 1 326 ? 0.411 -21.048 -16.439 1.00 87.31 326 LEU A CA 1
ATOM 2493 C C . LEU A 1 326 ? -0.823 -21.531 -15.657 1.00 87.31 326 LEU A C 1
ATOM 2495 O O . LEU A 1 326 ? -0.733 -22.458 -14.848 1.00 87.31 326 LEU A O 1
ATOM 2499 N N . GLU A 1 327 ? -2.000 -20.967 -15.938 1.00 87.56 327 GLU A N 1
ATOM 2500 C CA . GLU A 1 327 ? -3.271 -21.411 -15.359 1.00 87.56 327 GLU A CA 1
ATOM 2501 C C . GLU A 1 327 ? -3.587 -22.870 -15.713 1.00 87.56 327 GLU A C 1
ATOM 2503 O O . GLU A 1 327 ? -3.963 -23.653 -14.834 1.00 87.56 327 GLU A O 1
ATOM 2508 N N . ALA A 1 328 ? -3.385 -23.273 -16.971 1.00 88.50 328 ALA A N 1
ATOM 2509 C CA . ALA A 1 328 ? -3.586 -24.652 -17.409 1.00 88.50 328 ALA A CA 1
ATOM 2510 C C . ALA A 1 328 ? -2.637 -25.626 -16.686 1.00 88.50 328 ALA A C 1
ATOM 2512 O O . ALA A 1 328 ? -3.081 -26.677 -16.206 1.00 88.50 328 ALA A O 1
ATOM 2513 N N . LYS A 1 329 ? -1.354 -25.260 -16.530 1.00 87.00 329 LYS A N 1
ATOM 2514 C CA . LYS A 1 329 ? -0.370 -26.020 -15.734 1.00 87.00 329 LYS A CA 1
ATOM 2515 C C . LYS A 1 329 ? -0.829 -26.161 -14.277 1.00 87.00 329 LYS A C 1
ATOM 2517 O O . LYS A 1 329 ? -0.873 -27.278 -13.756 1.00 87.00 329 LYS A O 1
ATOM 2522 N N . ARG A 1 330 ? -1.254 -25.062 -13.639 1.00 85.69 330 ARG A N 1
ATOM 2523 C CA . ARG A 1 330 ? -1.768 -25.045 -12.253 1.00 85.69 330 ARG A CA 1
ATOM 2524 C C . ARG A 1 330 ? -3.009 -25.933 -12.092 1.00 85.69 330 ARG A C 1
ATOM 2526 O O . ARG A 1 330 ? -3.107 -26.692 -11.125 1.00 85.69 330 ARG A O 1
ATOM 2533 N N . GLN A 1 331 ? -3.947 -25.897 -13.040 1.00 87.25 331 GLN A N 1
ATOM 2534 C CA . GLN A 1 331 ? -5.139 -26.754 -13.022 1.00 87.25 331 GLN A CA 1
ATOM 2535 C C . GLN A 1 331 ? -4.798 -28.240 -13.189 1.00 87.25 331 GLN A C 1
ATOM 2537 O O . GLN A 1 331 ? -5.367 -29.080 -12.485 1.00 87.25 331 GLN A O 1
ATOM 2542 N N . LYS A 1 332 ? -3.864 -28.577 -14.087 1.00 88.62 332 LYS A N 1
ATOM 2543 C CA . LYS A 1 332 ? -3.397 -29.955 -14.288 1.00 88.62 332 LYS A CA 1
ATOM 2544 C C . LYS A 1 332 ? -2.727 -30.503 -13.024 1.00 88.62 332 LYS A C 1
ATOM 2546 O O . LYS A 1 332 ? -3.122 -31.566 -12.547 1.00 88.62 332 LYS A O 1
ATOM 2551 N N . ALA A 1 333 ? -1.828 -29.728 -12.413 1.00 84.88 333 ALA A N 1
ATOM 2552 C CA . ALA A 1 333 ? -1.172 -30.091 -11.157 1.00 84.88 333 ALA A CA 1
ATOM 2553 C C . ALA A 1 333 ? -2.178 -30.326 -10.010 1.00 84.88 333 ALA A C 1
ATOM 2555 O O . ALA A 1 333 ? -2.050 -31.293 -9.256 1.00 84.88 333 ALA A O 1
ATOM 2556 N N . ARG A 1 334 ? -3.234 -29.501 -9.907 1.00 85.88 334 ARG A N 1
ATOM 2557 C CA . ARG A 1 334 ? -4.317 -29.693 -8.921 1.00 85.88 334 ARG A CA 1
ATOM 2558 C C . ARG A 1 334 ? -5.083 -31.003 -9.133 1.00 85.88 334 ARG A C 1
ATOM 2560 O O . ARG A 1 334 ? -5.369 -31.697 -8.157 1.00 85.88 334 ARG A O 1
ATOM 2567 N N . LYS A 1 335 ? -5.397 -31.364 -10.383 1.00 84.06 335 LYS A N 1
ATOM 2568 C CA . LYS A 1 335 ? -6.100 -32.619 -10.717 1.00 84.06 335 LYS A CA 1
ATOM 2569 C C . LYS A 1 335 ? -5.244 -33.851 -10.401 1.00 84.06 335 LYS A C 1
ATOM 2571 O O . LYS A 1 335 ? -5.731 -34.795 -9.782 1.00 84.06 335 LYS A O 1
ATOM 2576 N N . GLU A 1 336 ? -3.960 -33.818 -10.746 1.00 79.81 336 GLU A N 1
ATOM 2577 C CA . GLU A 1 336 ? -3.022 -34.920 -10.484 1.00 79.81 336 GLU A CA 1
ATOM 2578 C C . GLU A 1 336 ? -2.708 -35.083 -8.983 1.00 79.81 336 GLU A C 1
ATOM 2580 O O . GLU A 1 336 ? -2.670 -36.204 -8.466 1.00 79.81 336 GLU A O 1
ATOM 2585 N N . GLY A 1 337 ? -2.569 -33.975 -8.244 1.00 63.00 337 GLY A N 1
ATOM 2586 C CA . GLY A 1 337 ? -2.395 -33.981 -6.787 1.00 63.00 337 GLY A CA 1
ATOM 2587 C C . GLY A 1 337 ? -3.636 -34.458 -6.019 1.00 63.00 337 GLY A C 1
ATOM 2588 O O . GLY A 1 337 ? -3.512 -35.170 -5.019 1.00 63.00 337 GLY A O 1
ATOM 2589 N N . GLY A 1 338 ? -4.839 -34.137 -6.510 1.00 57.75 338 GLY A N 1
ATOM 2590 C CA . GLY A 1 338 ? -6.103 -34.660 -5.978 1.00 57.75 338 GLY A CA 1
ATOM 2591 C C . GLY A 1 338 ? -6.249 -36.173 -6.170 1.00 57.75 338 GLY A C 1
ATOM 2592 O O . GLY A 1 338 ? -6.678 -36.875 -5.251 1.00 57.75 338 GLY A O 1
ATOM 2593 N N . SER A 1 339 ? -5.796 -36.697 -7.313 1.00 51.84 339 SER A N 1
ATOM 2594 C CA . SER A 1 339 ? -5.844 -38.132 -7.618 1.00 51.84 339 SER A CA 1
ATOM 2595 C C . SER A 1 339 ? -4.880 -38.961 -6.749 1.00 51.84 339 SER A C 1
ATOM 2597 O O . SER A 1 339 ? -5.230 -40.064 -6.329 1.00 51.84 339 SER A O 1
ATOM 2599 N N . LYS A 1 340 ? -3.704 -38.421 -6.382 1.00 49.78 340 LYS A N 1
ATOM 2600 C CA . LYS A 1 340 ? -2.764 -39.069 -5.436 1.00 49.78 340 LYS A CA 1
ATOM 2601 C C . LYS A 1 340 ? -3.265 -39.090 -3.981 1.00 49.78 340 LYS A C 1
ATOM 2603 O O . LYS A 1 340 ? -2.936 -40.003 -3.223 1.00 49.78 340 LYS A O 1
ATOM 2608 N N . ARG A 1 341 ? -4.096 -38.121 -3.574 1.00 46.94 341 ARG A N 1
ATOM 2609 C CA . ARG A 1 341 ? -4.743 -38.122 -2.243 1.00 46.94 341 ARG A CA 1
ATOM 2610 C C . ARG A 1 341 ? -5.921 -39.098 -2.144 1.00 46.94 341 ARG A C 1
ATOM 2612 O O . ARG A 1 341 ? -6.236 -39.540 -1.043 1.00 46.94 341 ARG A O 1
ATOM 2619 N N . GLN A 1 342 ? -6.546 -39.469 -3.264 1.00 45.44 342 GLN A N 1
ATOM 2620 C CA . GLN A 1 342 ? -7.556 -40.535 -3.289 1.00 45.44 342 GLN A CA 1
ATOM 2621 C C . GLN A 1 342 ? -6.939 -41.941 -3.360 1.00 45.44 342 GLN A C 1
ATOM 2623 O O . GLN A 1 342 ? -7.482 -42.853 -2.741 1.00 45.44 342 GLN A O 1
ATOM 2628 N N . SER A 1 343 ? -5.778 -42.129 -4.002 1.00 44.72 343 SER A N 1
ATOM 2629 C CA . SER A 1 343 ? -5.115 -43.447 -4.047 1.00 44.72 343 SER A CA 1
ATOM 2630 C C . SER A 1 343 ? -4.452 -43.863 -2.726 1.00 44.72 343 SER A C 1
ATOM 2632 O O . SER A 1 343 ? -4.332 -45.052 -2.450 1.00 44.72 343 SER A O 1
ATOM 2634 N N . THR A 1 344 ? -4.093 -42.911 -1.860 1.00 45.16 344 THR A N 1
ATOM 2635 C CA . THR A 1 344 ? -3.510 -43.178 -0.528 1.00 45.16 344 THR A CA 1
ATOM 2636 C C . THR A 1 344 ? -4.548 -43.452 0.569 1.00 45.16 344 THR A C 1
ATOM 2638 O O . THR A 1 344 ? -4.184 -43.907 1.649 1.00 45.16 344 THR A O 1
ATOM 2641 N N . LYS A 1 345 ? -5.848 -43.260 0.296 1.00 44.09 345 LYS A N 1
ATOM 2642 C CA . LYS A 1 345 ? -6.953 -43.695 1.177 1.00 44.09 345 LYS A CA 1
ATOM 2643 C C . LYS A 1 345 ? -7.539 -45.071 0.812 1.00 44.09 345 LYS A C 1
ATOM 2645 O O . LYS A 1 345 ? -8.478 -45.510 1.466 1.00 44.09 345 LYS A O 1
ATOM 2650 N N . GLY A 1 346 ? -6.995 -45.753 -0.203 1.00 40.47 346 GLY A N 1
ATOM 2651 C CA . GLY A 1 346 ? -7.513 -47.030 -0.716 1.00 40.47 346 GLY A CA 1
ATOM 2652 C C . GLY A 1 346 ? -6.720 -48.288 -0.341 1.00 40.47 346 GLY A C 1
ATOM 2653 O O . GLY A 1 346 ? -7.098 -49.369 -0.778 1.00 40.47 346 GLY A O 1
ATOM 2654 N N . SER A 1 347 ? -5.636 -48.192 0.440 1.00 43.34 347 SER A N 1
ATOM 2655 C CA . SER A 1 347 ? -4.739 -49.331 0.714 1.00 43.34 347 SER A CA 1
ATOM 2656 C C . SER A 1 347 ? -4.495 -49.597 2.205 1.00 43.34 347 SER A C 1
ATOM 2658 O O . SER A 1 347 ? -3.362 -49.805 2.633 1.00 43.34 347 SER A O 1
ATOM 2660 N N . SER A 1 348 ? -5.552 -49.604 3.015 1.00 45.06 348 SER A N 1
ATOM 2661 C CA . SER A 1 348 ? -5.521 -50.217 4.347 1.00 45.06 348 SER A CA 1
ATOM 2662 C C . SER A 1 348 ? -6.920 -50.676 4.741 1.00 45.06 348 SER A C 1
ATOM 2664 O O . SER A 1 348 ? -7.640 -49.934 5.386 1.00 45.06 348 SER A O 1
ATOM 2666 N N . LEU A 1 349 ? -7.322 -51.879 4.311 1.00 42.75 349 LEU A N 1
ATOM 2667 C CA . LEU A 1 349 ? -8.378 -52.704 4.928 1.00 42.75 349 LEU A CA 1
ATOM 2668 C C . LEU A 1 349 ? -8.506 -54.032 4.156 1.00 42.75 349 LEU A C 1
ATOM 2670 O O . LEU A 1 349 ? -9.323 -54.172 3.254 1.00 42.75 349 LEU A O 1
ATOM 2674 N N . SER A 1 350 ? -7.696 -55.030 4.518 1.00 37.44 350 SER A N 1
ATOM 2675 C CA . SER A 1 350 ? -8.099 -56.441 4.403 1.00 37.44 350 SER A CA 1
ATOM 2676 C C . SER A 1 350 ? -7.300 -57.275 5.410 1.00 37.44 350 SER A C 1
ATOM 2678 O O . SER A 1 350 ? -6.074 -57.279 5.388 1.00 37.44 350 SER A O 1
ATOM 2680 N N . GLY A 1 351 ? -8.004 -57.904 6.353 1.00 33.03 351 GLY A N 1
ATOM 2681 C CA . GLY A 1 351 ? -7.426 -58.672 7.459 1.00 33.03 351 GLY A CA 1
ATOM 2682 C C . GLY A 1 351 ? -8.472 -58.938 8.542 1.00 33.03 351 GLY A C 1
ATOM 2683 O O . GLY A 1 351 ? -8.574 -58.196 9.511 1.00 33.03 351 GLY A O 1
ATOM 2684 N N . SER A 1 352 ? -9.300 -59.948 8.294 1.00 34.72 352 SER A N 1
ATOM 2685 C CA . SER A 1 352 ? -10.538 -60.330 8.985 1.00 34.72 352 SER A CA 1
ATOM 2686 C C . SER A 1 352 ? -10.419 -60.644 10.492 1.00 34.72 352 SER A C 1
ATOM 2688 O O . SER A 1 352 ? -9.353 -61.048 10.954 1.00 34.72 352 SER A O 1
ATOM 2690 N N . PRO A 1 353 ? -11.534 -60.582 11.252 1.00 41.41 353 PRO A N 1
ATOM 2691 C CA . PRO A 1 353 ? -11.606 -61.027 12.640 1.00 41.41 353 PRO A CA 1
ATOM 2692 C C . PRO A 1 353 ? -12.080 -62.487 12.743 1.00 41.41 353 PRO A C 1
ATOM 2694 O O . PRO A 1 353 ? -13.066 -62.878 12.120 1.00 41.41 353 PRO A O 1
ATOM 2697 N N . SER A 1 354 ? -11.443 -63.292 13.594 1.00 36.44 354 SER A N 1
ATOM 2698 C CA . SER A 1 354 ? -12.070 -64.499 14.148 1.00 36.44 354 SER A CA 1
ATOM 2699 C C . SER A 1 354 ? -11.541 -64.748 15.557 1.00 36.44 354 SER A C 1
ATOM 2701 O O . SER A 1 354 ? -10.339 -64.680 15.805 1.00 36.44 354 SER A O 1
ATOM 2703 N N . GLY A 1 355 ? -12.462 -64.926 16.502 1.00 35.16 355 GLY A N 1
ATOM 2704 C CA . GLY A 1 355 ? -12.161 -65.120 17.913 1.00 35.16 355 GLY A CA 1
ATOM 2705 C C . GLY A 1 355 ? -12.261 -66.577 18.345 1.00 35.16 355 GLY A C 1
ATOM 2706 O O . GLY A 1 355 ? -12.956 -67.373 17.722 1.00 35.16 355 GLY A O 1
ATOM 2707 N N . SER A 1 356 ? -11.666 -66.890 19.495 1.00 32.88 356 SER A N 1
ATOM 2708 C CA . SER A 1 356 ? -12.115 -67.986 20.356 1.00 32.88 356 SER A CA 1
ATOM 2709 C C . SER A 1 356 ? -11.612 -67.812 21.792 1.00 32.88 356 SER A C 1
ATOM 2711 O O . SER A 1 356 ? -10.485 -67.401 22.041 1.00 32.88 356 SER A O 1
ATOM 2713 N N . LYS A 1 357 ? -12.520 -68.123 22.718 1.00 38.09 357 LYS A N 1
ATOM 2714 C CA . LYS A 1 357 ? -12.479 -68.032 24.186 1.00 38.09 357 LYS A CA 1
ATOM 2715 C C . LYS A 1 357 ? -11.404 -68.928 24.833 1.00 38.09 357 LYS A C 1
ATOM 2717 O O . LYS A 1 357 ? -11.191 -70.036 24.360 1.00 38.09 357 LYS A O 1
ATOM 2722 N N . SER A 1 358 ? -10.929 -68.578 26.038 1.00 34.38 358 SER A N 1
ATOM 2723 C CA . SER A 1 358 ? -11.349 -69.212 27.317 1.00 34.38 358 SER A CA 1
ATOM 2724 C C . SER A 1 358 ? -10.353 -69.018 28.487 1.00 34.38 358 SER A C 1
ATOM 2726 O O . SER A 1 358 ? -9.159 -69.153 28.280 1.00 34.38 358 SER A O 1
ATOM 2728 N N . ARG A 1 359 ? -10.923 -68.760 29.692 1.00 35.03 359 ARG A N 1
ATOM 2729 C CA . ARG A 1 359 ? -10.559 -69.207 31.076 1.00 35.03 359 ARG A CA 1
ATOM 2730 C C . ARG A 1 359 ? -9.109 -69.000 31.594 1.00 35.03 359 ARG A C 1
ATOM 2732 O O . ARG A 1 359 ? -8.166 -69.190 30.862 1.00 35.03 359 ARG A O 1
ATOM 2739 N N . ALA A 1 360 ? -8.800 -68.731 32.869 1.00 33.75 360 ALA A N 1
ATOM 2740 C CA . ALA A 1 360 ? -9.517 -68.645 34.149 1.00 33.75 360 ALA A CA 1
ATOM 2741 C C . ALA A 1 360 ? -8.566 -68.086 35.246 1.00 33.75 360 ALA A C 1
ATOM 2743 O O . ALA A 1 360 ? -7.360 -68.242 35.112 1.00 33.75 360 ALA A O 1
ATOM 2744 N N . GLY A 1 361 ? -9.139 -67.583 36.357 1.00 31.41 361 GLY A N 1
ATOM 2745 C CA . GLY A 1 361 ? -8.531 -67.499 37.710 1.00 31.41 361 GLY A CA 1
ATOM 2746 C C . GLY A 1 361 ? -7.431 -66.440 37.899 1.00 31.41 361 GLY A C 1
ATOM 2747 O O . GLY A 1 361 ? -6.668 -66.180 36.994 1.00 31.41 361 GLY A O 1
ATOM 2748 N N . SER A 1 362 ? -7.245 -65.759 39.028 1.00 36.47 362 SER A N 1
ATOM 2749 C CA . SER A 1 362 ? -7.797 -65.862 40.378 1.00 36.47 362 SER A CA 1
ATOM 2750 C C . SER A 1 362 ? -7.414 -64.602 41.179 1.00 36.47 362 SER A C 1
ATOM 2752 O O . SER A 1 362 ? -6.448 -63.914 40.876 1.00 36.47 362 SER A O 1
ATOM 2754 N N . ARG A 1 363 ? -8.216 -64.334 42.211 1.00 36.03 363 ARG A N 1
ATOM 2755 C CA . ARG A 1 363 ? -8.168 -63.267 43.229 1.00 36.03 363 ARG A CA 1
ATOM 2756 C C . ARG A 1 363 ? -6.805 -63.048 43.917 1.00 36.03 363 ARG A C 1
ATOM 2758 O O . ARG A 1 363 ? -6.189 -64.031 44.296 1.00 36.03 363 ARG A O 1
ATOM 2765 N N . SER A 1 364 ? -6.501 -61.793 44.286 1.00 37.50 364 SER A N 1
ATOM 2766 C CA . SER A 1 364 ? -6.370 -61.282 45.683 1.00 37.50 364 SER A CA 1
ATOM 2767 C C . SER A 1 364 ? -5.774 -59.858 45.665 1.00 37.50 364 SER A C 1
ATOM 2769 O O . SER A 1 364 ? -4.708 -59.659 45.105 1.00 37.50 364 SER A O 1
ATOM 2771 N N . ARG A 1 365 ? -6.512 -58.796 46.013 1.00 35.78 365 ARG A N 1
ATOM 2772 C CA . ARG A 1 365 ? -6.756 -58.207 47.353 1.00 35.78 365 ARG A CA 1
ATOM 2773 C C . ARG A 1 365 ? -5.556 -57.439 47.962 1.00 35.78 365 ARG A C 1
ATOM 2775 O O . ARG A 1 365 ? -4.645 -58.053 48.485 1.00 35.78 365 ARG A O 1
ATOM 2782 N N . ALA A 1 366 ? -5.736 -56.111 47.993 1.00 35.91 366 ALA A N 1
ATOM 2783 C CA . ALA A 1 366 ? -5.457 -55.151 49.075 1.00 35.91 366 ALA A CA 1
ATOM 2784 C C . ALA A 1 366 ? -4.016 -54.816 49.521 1.00 35.91 366 ALA A C 1
ATOM 2786 O O . ALA A 1 366 ? -3.195 -55.687 49.767 1.00 35.91 366 ALA A O 1
ATOM 2787 N N . GLY A 1 367 ? -3.819 -53.515 49.785 1.00 34.16 367 GLY A N 1
ATOM 2788 C CA . GLY A 1 367 ? -2.782 -52.958 50.665 1.00 34.16 367 GLY A CA 1
ATOM 2789 C C . GLY A 1 367 ? -1.981 -51.840 49.988 1.00 34.16 367 GLY A C 1
ATOM 2790 O O . GLY A 1 367 ? -1.065 -52.122 49.236 1.00 34.16 367 GLY A O 1
ATOM 2791 N N . SER A 1 368 ? -2.431 -50.582 50.000 1.00 37.97 368 SER A N 1
ATOM 2792 C CA . SER A 1 368 ? -2.242 -49.583 51.073 1.00 37.97 368 SER A CA 1
ATOM 2793 C C . SER A 1 368 ? -0.881 -48.862 51.057 1.00 37.97 368 SER A C 1
ATOM 2795 O O . SER A 1 368 ? 0.080 -49.356 51.626 1.00 37.97 368 SER A O 1
ATOM 2797 N N . LYS A 1 369 ? -0.934 -47.633 50.517 1.00 43.50 369 LYS A N 1
ATOM 2798 C CA . LYS A 1 369 ? -0.224 -46.381 50.873 1.00 43.50 369 LYS A CA 1
ATOM 2799 C C . LYS A 1 369 ? 1.323 -46.253 50.766 1.00 43.50 369 LYS A C 1
ATOM 2801 O O . LYS A 1 369 ? 2.035 -47.235 50.918 1.00 43.50 369 LYS A O 1
ATOM 2806 N N . PRO A 1 370 ? 1.814 -45.011 50.513 1.00 58.81 370 PRO A N 1
ATOM 2807 C CA . PRO A 1 370 ? 3.227 -44.640 50.301 1.00 58.81 370 PRO A CA 1
ATOM 2808 C C . PRO A 1 370 ? 3.884 -44.205 51.646 1.00 58.81 370 PRO A C 1
ATOM 2810 O O . PRO A 1 370 ? 3.170 -44.276 52.655 1.00 58.81 370 PRO A O 1
ATOM 2813 N N . PRO A 1 371 ? 5.174 -43.778 51.740 1.00 57.12 371 PRO A N 1
ATOM 2814 C CA . PRO A 1 371 ? 5.609 -42.432 51.298 1.00 57.12 371 PRO A CA 1
ATOM 2815 C C . PRO A 1 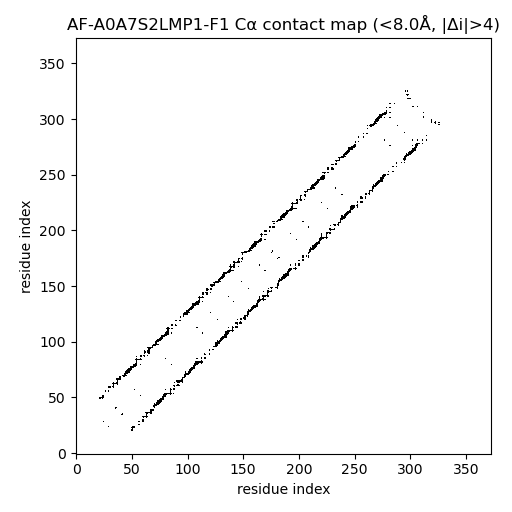371 ? 7.120 -42.249 50.938 1.00 57.12 371 PRO A C 1
ATOM 2817 O O . PRO A 1 371 ? 7.912 -43.185 50.987 1.00 57.12 371 PRO A O 1
ATOM 2820 N N . ASP A 1 372 ? 7.449 -40.989 50.612 1.00 44.31 372 ASP A N 1
ATOM 2821 C CA . ASP A 1 372 ? 8.707 -40.227 50.780 1.00 44.31 372 ASP A CA 1
ATOM 2822 C C . ASP A 1 372 ? 9.994 -40.584 50.007 1.00 44.31 372 ASP A C 1
ATOM 2824 O O . ASP A 1 372 ? 10.758 -41.471 50.388 1.00 44.31 372 ASP A O 1
ATOM 2828 N N . ARG A 1 373 ? 10.356 -39.730 49.036 1.00 44.47 373 ARG A N 1
ATOM 2829 C CA . ARG A 1 373 ? 11.220 -38.548 49.256 1.00 44.47 373 ARG A CA 1
ATOM 2830 C C . ARG A 1 373 ? 11.159 -37.564 48.093 1.00 44.47 373 ARG A C 1
ATOM 2832 O O . ARG A 1 373 ? 10.981 -38.032 46.948 1.00 44.47 373 ARG A O 1
#

Nearest PDB structures (foldseek):
  5irm-assembly1_C  TM=9.212E-01  e=1.439E-16  Oryctolagus cuniculus
  5irm-assembly1_A  TM=9.203E-01  e=1.439E-16  Oryctolagus cuniculus
  5irn-assembly1_A  TM=9.261E-01  e=1.246E-15  Oryctolagus cuniculus
  5irl-assembly1_A  TM=9.118E-01  e=2.327E-15  Oryctolagus cuniculus
  8j07-assembly1_5  TM=6.910E-01  e=3.272E-15  Homo sapiens

Organism: NCBI:txid1333877

pLDDT: mean 84.81, std 21.53, range [24.25, 98.88]

InterPro domains:
  IPR001611 Leucine-rich repeat [PF13516] (99-117)
  IPR001611 Leucine-rich repeat [PF13516] (124-143)
  IPR001611 Leucine-rich repeat [PF13516] (152-174)
  IPR001611 Leucine-rich repeat [PF13516] (182-199)
  IPR001611 Leucine-rich repeat [PF13516] (211-230)
  IPR001611 Leucine-rich repeat [PF13516] (235-257)
  IPR032675 Leucine-rich repeat domain superfamily [G3DSA:3.80.10.10] (4-113)
  IPR032675 Leucine-rich repeat domain superfamily [G3DSA:3.80.10.10] (114-216)
  IPR032675 Leucine-rich repeat domain superfamily [G3DSA:3.80.10.10] (217-343)
  IPR052201 Leucine-rich repeat-containing regulator of pluripotency [PTHR24111] (71-355)

Foldseek 3Di:
DDDPPPPPPPDDDDDPPPPPDAPQQDPVNLLVVLVCLLVQVDALEDADARNLCEQVSLLSNLNSLLNHARHAYYHHAQRLHELNSLLSNLVSCLNYQHHAEYAHHHNQYELNSLLSNLVSLLNHARHAYYHHAQYAYEQNSLLSNLVSQLRHARYAEYAHANYQNELNSLLSVLVSQQSARNYQEDAHAHHQYELNSLLSNLVSLLDAGQYAYYHHAQYQNELNSLQSVLVSLLNRQHYAEDAHHNHQYELSNLVSNLVSQLNHARHQYYHHEQYAYELVSLVSNVVSLVVRLRHNHLYYHHHNYRYDPVSNVVSVVSSPVSNVVSVVVVVVVVVVVVVVVVVVVPPDDDDDDDDDDDDDDDDDDDDDDDDDD

Mean predicted aligned error: 10.21 Å

Sequence (373 aa):
RGWSARLVPNSQTLGEEELSYICNMSRSGLERLSGDLAENHIPEKLDLGYHVLGPDGAEVLGKGLAENQGLHLLNLRCNELSDFGTQAIADALATQGALRELNLTSNAIGDSGARAIGLWLRDCRTIEVLRLRDNHIGPEGGRHLGSALCENRSLRRLLLGLNDLGDEGCAGLAEALLKGSTLRSLDLGSNGISGEGAEILGEALSHEIPLQHLILRVNRIRDEGVRPLASSLVTNATLVELDLQGNTLTDVAVEYLVPALRENHTLEKVNLEDNFFTDASAKQILQVLEKNTDLNISELKLKKNELTEMMNMQFDIFMRTHARELEAKRQKARKEGGSKRQSTKGSSLSGSPSGSKSRAGSRSRAGSKPPDR

Solvent-accessible surface area (backbone atoms only — not comparable to full-atom values): 18414 Å² total; per-residue (Å²): 140,76,83,83,68,77,79,75,64,102,82,67,88,79,65,90,84,74,82,76,80,74,64,66,65,51,68,72,55,44,50,49,49,14,50,40,28,40,72,58,74,55,64,45,59,47,80,52,55,52,28,63,48,25,34,71,40,27,43,48,39,16,63,8,44,34,58,22,61,62,43,31,32,43,33,43,24,43,14,53,25,27,35,67,7,37,33,34,39,26,60,16,49,63,63,39,72,42,40,29,33,44,33,47,26,40,16,60,27,26,37,68,14,32,35,31,43,14,63,33,42,36,75,44,72,44,37,30,35,43,34,46,26,44,27,50,28,25,33,67,9,27,31,32,38,11,58,18,34,46,63,20,74,33,41,29,33,44,34,43,23,41,25,49,22,27,34,65,7,43,45,26,42,28,53,10,43,67,57,64,23,49,35,31,32,43,32,47,20,33,15,66,28,30,28,66,27,30,35,48,44,10,57,38,42,51,44,102,42,64,40,25,34,43,32,43,25,45,25,50,27,30,40,76,12,41,43,39,37,23,59,14,37,49,70,31,77,45,41,29,32,45,29,47,22,32,17,66,31,37,51,70,29,43,72,38,40,52,62,19,59,69,63,24,60,45,38,28,33,39,35,46,23,43,26,49,35,34,54,68,39,54,50,54,52,48,55,48,60,70,70,42,84,76,51,46,62,47,41,76,41,61,57,70,28,61,46,50,72,67,52,51,51,52,51,54,54,49,44,58,50,52,26,53,54,53,51,50,51,54,53,50,53,53,53,55,54,53,52,55,61,55,59,71,74,70,80,84,87,86,84,83,90,85,86,85,89,81,90,78,89,81,91,83,84,89,84,85,86,87,88,90,135

Secondary structure (DSSP, 8-state):
----S----TT----TTSTT---PPPHHHHHHHHHHHHTT-S-SEEE-TTS--HHHHHHHHHHHHHH-----EEE--SS--HHHHHHHHHHHHTT-S---EEE--SS---HHHHHHHHHHHHH-SS--EEE--SS---HHHHHHHHHHHHH--S--EEE--SS--HHHHHHHHHHHHHTT---SEEE--SS--BHHHHHHHHHHHHS-----EEE--SSB-HHHHHHHHHHHHHH-SS--EEE-TTS--BHHHHHHHHHHHHH--S--EEE--SSB-BHHHHHHHHHHHHH-TT----EEE-TTSB--HHHHHHHHHHHHHHHHHHHHHHHHHHHHHHHHHHHTTSS--------------------------